Protein AF-0000000079040686 (afdb_homodimer)

pLDDT: mean 87.78, std 13.98, range [25.59, 98.5]

Secondary structure (DSSP, 8-state):
---------S--SEEEE-TTS-EEEEEEE-SHHHHHHHHHHHHHHHHHHT--EEEEEEEEEEEE-TTS-EEEEEEEEEEEETTEEEEEEPPSSS-SPPHHHHHHHH-TT-EEEESS-HHHHHHHHHHH----SSEEEHHHHHHHHHT-GGGGG--HHHHHHHHH----PPPPHHHHTS-TTSSS--HHHHHHHHHHHHHHHHHHHHHHHH-/---------S--SEEEE-TTS-EEEEEEE-SHHHHHHHHHHHHHHHHHHT--EEEEEEEEEEEE-TTS-EEEEEEEEEEEETTEEEEEEPPSSS-SPPHHHHHHHT-TT-EEEESS-HHHHHHHHHHH----SSEEEHHHHHHHHTT-GGGGG--HHHHHHHHH----PPPPHHHHTS-TTSSS--HHHHHHHHHHHHHHHHHHHHHHHH-

Solvent-accessible surface area (backbone atoms only — not comparable to full-atom values): 23630 Å² total; per-residue (Å²): 136,86,74,73,73,74,81,68,69,91,52,85,43,53,76,47,70,43,90,86,66,50,76,39,39,33,28,77,34,66,51,59,66,56,45,39,51,51,53,49,51,47,52,52,49,27,60,74,66,70,44,43,58,28,6,44,44,74,43,64,43,80,41,75,42,94,90,65,50,74,43,70,38,76,31,32,42,31,40,16,44,96,82,29,34,39,38,39,47,50,55,88,80,78,54,80,66,50,63,56,59,41,53,59,34,51,37,82,77,39,40,33,23,22,51,84,44,65,65,55,51,49,47,38,30,74,75,58,67,33,55,71,65,42,72,44,55,43,26,54,50,48,11,63,76,68,71,37,73,71,38,51,32,38,50,52,65,58,42,24,33,69,74,67,68,48,84,60,75,54,80,60,70,67,62,71,59,45,65,73,81,44,95,67,72,52,72,68,50,51,50,53,53,48,50,55,16,46,41,32,27,54,42,40,53,53,58,58,64,75,98,135,85,73,71,72,73,80,69,68,92,53,85,44,54,76,47,70,45,89,87,64,50,78,39,39,32,29,76,34,65,51,58,67,56,45,41,50,53,52,51,52,46,53,53,49,27,60,74,65,70,45,44,56,30,6,44,45,72,42,65,42,79,42,74,43,94,89,65,51,74,42,72,39,77,29,32,41,32,40,16,41,95,82,31,34,40,38,40,46,50,56,89,78,78,55,81,66,50,63,57,58,40,51,60,35,50,36,82,79,41,39,34,24,22,51,83,42,65,65,55,50,51,47,38,30,73,76,58,67,34,57,69,66,42,72,43,55,44,25,53,51,47,11,62,76,66,71,38,72,71,38,52,32,39,49,52,65,56,41,26,32,68,75,68,69,47,84,60,74,53,81,59,70,68,63,71,58,46,65,70,81,45,95,67,72,51,71,66,52,52,50,52,54,48,50,55,16,45,41,32,27,54,43,42,52,53,59,60,64,75,98

InterPro domains:
  IPR002562 3'-5' exonuclease domain [PF01612] (50-208)
  IPR012337 Ribonuclease H-like superfamily [SSF53098] (51-208)
  IPR036397 Ribonuclease H superfamily [G3DSA:3.30.420.10] (11-208)
  IPR051132 3'-5' Exonuclease domain-containing protein [PTHR13620] (23-208)

Foldseek 3Di:
DPPPPPPPLLADADWDAAQVGDIAHEAEDEDQVVVLSVLVVQVVVCVVVVPQEKEKDFAWDFDQDPVRDTDIATQWIWIQTPSHIYIYGDDLVPDADHVSQLVSQQDDSHAYEAAPCVVVQVRCCVRHVRHRHHYDHLQVLVCVLVVPVCSNVDHLVRLLCVQVVTDDDDQDPVLSHDPPNDPDDDPSVRNSSRNSRVSRRVSVVRSVVSD/DPPPPPPPLLADADWDQAQVGDIAHEAEDEDQVVVLSVLVVQVVVCVVVVPQEKEKDFAWDFDQDPVRDTDIATQWIWIQTPSHIYIYGDDLVPDADHVSQQVSQQDDSHAYEAAPCVVVQVRCCVRHVRHRHHYDHLQVLVCVQVVPVCSNVDHLVRNLCVQVVTDDDDDDPVLSHDDPNDPDDDPSVRNSSRNSRVSRRVSVVRSVVSD

Nearest PDB structures (foldseek):
  5v5f-assembly1_B  TM=8.080E-01  e=2.681E-16  Arabidopsis thaliana
  1vk0-assembly1_C  TM=8.068E-01  e=4.594E-15  Arabidopsis thaliana
  2fbv-assembly1_A  TM=8.345E-01  e=4.562E-11  Homo sapiens
  6k1a-assembly1_B  TM=5.762E-01  e=5.841E-11  Homo sapiens
  6k1a-assembly1_A  TM=5.857E-01  e=1.018E-10  Homo sapiens

Sequence (422 aa):
MDHYSKLSEPLRGFTNVMSDGTKVVTEIVSDRGAVHLCLYLITQKIRDGKDMVVGFDTEWSLVVMDDGRVEPRVVLVKLFSCVGCVLIRLDHKSGPVCPSLINFFMMKDIVFVGVHVKEDVRKLKENFGVEVRNVVELSELAANALRKPRLVAYGPRELAREVLKVGLDQRPQNVMWMGWTAEFLTAEQIECATIDAYVTYKTGKKLLSSNMDHYSKLSEPLRGFTNVMSDGTKVVTEIVSDRGAVHLCLYLITQKIRDGKDMVVGFDTEWSLVVMDDGRVEPRVVLVKLFSCVGCVLIRLDHKSGPVCPSLINFFMMKDIVFVGVHVKEDVRKLKENFGVEVRNVVELSELAANALRKPRLVAYGPRELAREVLKVGLDQRPQNVMWMGWTAEFLTAEQIECATIDAYVTYKTGKKLLSSN

Radius of gyration: 23.49 Å; Cα contacts (8 Å, |Δi|>4): 728; chains: 2; bounding box: 52×101×46 Å

Structure (mmCIF, N/CA/C/O backbone):
data_AF-0000000079040686-model_v1
#
loop_
_entity.id
_entity.type
_entity.pdbx_description
1 polymer '3-5 exonuclease domain-containing protein'
#
loop_
_atom_site.group_PDB
_atom_site.id
_atom_site.type_symbol
_atom_site.label_atom_id
_atom_site.label_alt_id
_atom_site.label_comp_id
_atom_site.label_asym_id
_atom_site.label_entity_id
_atom_site.label_seq_id
_atom_site.pdbx_PDB_ins_code
_atom_site.Cartn_x
_atom_site.Cartn_y
_atom_site.Cartn_z
_atom_site.occupancy
_atom_site.B_iso_or_equiv
_atom_site.auth_seq_id
_atom_site.auth_comp_id
_atom_site.auth_asym_id
_atom_site.auth_atom_id
_atom_site.pdbx_PDB_model_num
ATOM 1 N N . MET A 1 1 ? 0.305 -53.75 5.934 1 25.59 1 MET A N 1
ATOM 2 C CA . MET A 1 1 ? 0.869 -52.469 6.375 1 25.59 1 MET A CA 1
ATOM 3 C C . MET A 1 1 ? 1.005 -51.5 5.211 1 25.59 1 MET A C 1
ATOM 5 O O . MET A 1 1 ? 1.655 -51.812 4.211 1 25.59 1 MET A O 1
ATOM 9 N N . ASP A 1 2 ? -0.081 -50.75 4.785 1 26.58 2 ASP A N 1
ATOM 10 C CA . ASP A 1 2 ? -0.471 -49.938 3.637 1 26.58 2 ASP A CA 1
ATOM 11 C C . ASP A 1 2 ? 0.475 -48.75 3.453 1 26.58 2 ASP A C 1
ATOM 13 O O . ASP A 1 2 ? 0.454 -47.812 4.242 1 26.58 2 ASP A O 1
ATOM 17 N N . HIS A 1 3 ? 1.749 -48.938 3.215 1 26.42 3 HIS A N 1
ATOM 18 C CA . HIS A 1 3 ? 2.844 -48 2.9 1 26.42 3 HIS A CA 1
ATOM 19 C C . HIS A 1 3 ? 2.455 -47.031 1.787 1 26.42 3 HIS A C 1
ATOM 21 O O . HIS A 1 3 ? 2.945 -47.156 0.661 1 26.42 3 HIS A O 1
ATOM 27 N N . TYR A 1 4 ? 1.141 -46.781 1.564 1 29.23 4 TYR A N 1
ATOM 28 C CA . TYR A 1 4 ? 0.862 -45.75 0.589 1 29.23 4 TYR A CA 1
ATOM 29 C C . TYR A 1 4 ? 1.807 -44.562 0.773 1 29.23 4 TYR A C 1
ATOM 31 O O . TYR A 1 4 ? 1.88 -43.969 1.858 1 29.23 4 TYR A O 1
ATOM 39 N N . SER A 1 5 ? 2.912 -44.562 0.159 1 29.66 5 SER A N 1
ATOM 40 C CA . SER A 1 5 ? 3.949 -43.562 0.005 1 29.66 5 SER A CA 1
ATOM 41 C C . SER A 1 5 ? 3.354 -42.156 0.005 1 29.66 5 SER A C 1
ATOM 43 O O . SER A 1 5 ? 2.418 -41.875 -0.745 1 29.66 5 SER A O 1
ATOM 45 N N . LYS A 1 6 ? 3.148 -41.562 1.095 1 34.38 6 LYS A N 1
ATOM 46 C CA . LYS A 1 6 ? 2.898 -40.125 1.285 1 34.38 6 LYS A CA 1
ATOM 47 C C . LYS A 1 6 ? 3.469 -39.312 0.129 1 34.38 6 LYS A C 1
ATOM 49 O O . LYS A 1 6 ? 4.68 -39.312 -0.107 1 34.38 6 LYS A O 1
ATOM 54 N N . LEU A 1 7 ? 2.955 -39.156 -1.042 1 35.41 7 LEU A N 1
ATOM 55 C CA . LEU A 1 7 ? 3.24 -38.188 -2.115 1 35.41 7 LEU A CA 1
ATOM 56 C C . LEU A 1 7 ? 3.885 -36.938 -1.565 1 35.41 7 LEU A C 1
ATOM 58 O O . LEU A 1 7 ? 3.299 -36.25 -0.727 1 35.41 7 LEU A O 1
ATOM 62 N N . SER A 1 8 ? 5.25 -36.781 -1.382 1 39.34 8 SER A N 1
ATOM 63 C CA . SER A 1 8 ? 6.242 -35.781 -0.962 1 39.34 8 SER A CA 1
ATOM 64 C C . SER A 1 8 ? 5.812 -34.375 -1.349 1 39.34 8 SER A C 1
ATOM 66 O O . SER A 1 8 ? 5.16 -34.188 -2.373 1 39.34 8 SER A O 1
ATOM 68 N N . GLU A 1 9 ? 5.582 -33.531 -0.466 1 53.97 9 GLU A N 1
ATOM 69 C CA . GLU A 1 9 ? 5.273 -32.094 -0.64 1 53.97 9 GLU A CA 1
ATOM 70 C C . GLU A 1 9 ? 6.094 -31.5 -1.775 1 53.97 9 GLU A C 1
ATOM 72 O O . GLU A 1 9 ? 7.324 -31.547 -1.754 1 53.97 9 GLU A O 1
ATOM 77 N N . PRO A 1 10 ? 5.484 -31.406 -2.949 1 52.97 10 PRO A N 1
ATOM 78 C CA . PRO A 1 10 ? 6.211 -30.984 -4.145 1 52.97 10 PRO A CA 1
ATOM 79 C C . PRO A 1 10 ? 7.133 -29.781 -3.883 1 52.97 10 PRO A C 1
ATOM 81 O O . PRO A 1 10 ? 8.172 -29.656 -4.535 1 52.97 10 PRO A O 1
ATOM 84 N N . LEU A 1 11 ? 6.738 -28.953 -2.893 1 69.06 11 LEU A N 1
ATOM 85 C CA . LEU A 1 11 ? 7.578 -27.797 -2.566 1 69.06 11 LEU A CA 1
ATOM 86 C C . LEU A 1 11 ? 8.289 -28.016 -1.233 1 69.06 11 LEU A C 1
ATOM 88 O O . LEU A 1 11 ? 7.777 -28.703 -0.352 1 69.06 11 LEU A O 1
ATOM 92 N N . ARG A 1 12 ? 9.516 -27.672 -1.044 1 61.59 12 ARG A N 1
ATOM 93 C CA . ARG A 1 12 ? 10.32 -27.922 0.143 1 61.59 12 ARG A CA 1
ATOM 94 C C . ARG A 1 12 ? 10.797 -26.625 0.786 1 61.59 12 ARG A C 1
ATOM 96 O O . ARG A 1 12 ? 11.703 -26.641 1.618 1 61.59 12 ARG A O 1
ATOM 103 N N . GLY A 1 13 ? 10.016 -25.641 0.536 1 75.19 13 GLY A N 1
ATOM 104 C CA . GLY A 1 13 ? 10.516 -24.359 1.018 1 75.19 13 GLY A CA 1
ATOM 105 C C . GLY A 1 13 ? 9.961 -23.969 2.375 1 75.19 13 GLY A C 1
ATOM 106 O O . GLY A 1 13 ? 9.836 -24.812 3.262 1 75.19 13 GLY A O 1
ATOM 107 N N . PHE A 1 14 ? 9.789 -22.766 2.793 1 80.75 14 PHE A N 1
ATOM 108 C CA . PHE A 1 14 ? 9.344 -22.172 4.051 1 80.75 14 PHE A CA 1
ATOM 109 C C . PHE A 1 14 ? 7.895 -22.547 4.34 1 80.75 14 PHE A C 1
ATOM 111 O O . PHE A 1 14 ? 7.059 -22.562 3.432 1 80.75 14 PHE A O 1
ATOM 118 N N . THR A 1 15 ? 7.621 -22.938 5.586 1 80.94 15 THR A N 1
ATOM 119 C CA . THR A 1 15 ? 6.25 -23.25 5.969 1 80.94 15 THR A CA 1
ATOM 120 C C . THR A 1 15 ? 5.641 -22.125 6.797 1 80.94 15 THR A C 1
ATOM 122 O O . THR A 1 15 ? 6.277 -21.609 7.723 1 80.94 15 THR A O 1
ATOM 125 N N . ASN A 1 16 ? 4.516 -21.672 6.359 1 82.5 16 ASN A N 1
ATOM 126 C CA . ASN A 1 16 ? 3.725 -20.688 7.086 1 82.5 16 ASN A CA 1
ATOM 127 C C . ASN A 1 16 ? 2.324 -21.219 7.395 1 82.5 16 ASN A C 1
ATOM 129 O O . ASN A 1 16 ? 1.789 -22.047 6.652 1 82.5 16 ASN A O 1
ATOM 133 N N . VAL A 1 17 ? 1.844 -20.812 8.492 1 78.31 17 VAL A N 1
ATOM 134 C CA . VAL A 1 17 ? 0.458 -21.125 8.836 1 78.31 17 VAL A CA 1
ATOM 135 C C . VAL A 1 17 ? -0.415 -19.891 8.602 1 78.31 17 VAL A C 1
ATOM 137 O O . VAL A 1 17 ? -0.148 -18.812 9.148 1 78.31 17 VAL A O 1
ATOM 140 N N . MET A 1 18 ? -1.396 -20.047 7.852 1 84.56 18 MET A N 1
ATOM 141 C CA . MET A 1 18 ? -2.293 -18.953 7.484 1 84.56 18 MET A CA 1
ATOM 142 C C . MET A 1 18 ? -3.324 -18.703 8.578 1 84.56 18 MET A C 1
ATOM 144 O O . MET A 1 18 ? -3.408 -19.469 9.547 1 84.56 18 MET A O 1
ATOM 148 N N . SER A 1 19 ? -3.98 -17.641 8.5 1 76.62 19 SER A N 1
ATOM 149 C CA . SER A 1 19 ? -4.941 -17.234 9.516 1 76.62 19 SER A CA 1
ATOM 150 C C . SER A 1 19 ? -6.031 -18.281 9.703 1 76.62 19 SER A C 1
ATOM 152 O O . SER A 1 19 ? -6.629 -18.375 10.781 1 76.62 19 SER A O 1
ATOM 154 N N . ASP A 1 20 ? -6.336 -19.047 8.742 1 83 20 ASP A N 1
ATOM 155 C CA . ASP A 1 20 ? -7.379 -20.062 8.836 1 83 20 ASP A CA 1
ATOM 156 C C . ASP A 1 20 ? -6.797 -21.406 9.266 1 83 20 ASP A C 1
ATOM 158 O O . ASP A 1 20 ? -7.488 -22.422 9.242 1 83 20 ASP A O 1
ATOM 162 N N . GLY A 1 21 ? -5.531 -21.469 9.531 1 85.69 21 GLY A N 1
ATOM 163 C CA . GLY A 1 21 ? -4.895 -22.672 10.047 1 85.69 21 GLY A CA 1
ATOM 164 C C . GLY A 1 21 ? -4.215 -23.5 8.969 1 85.69 21 GLY A C 1
ATOM 165 O O . GLY A 1 21 ? -3.523 -24.469 9.273 1 85.69 21 GLY A O 1
ATOM 166 N N . THR A 1 22 ? -4.355 -23.156 7.746 1 88.62 22 THR A N 1
ATOM 167 C CA . THR A 1 22 ? -3.787 -23.938 6.648 1 88.62 22 THR A CA 1
ATOM 168 C C . THR A 1 22 ? -2.266 -23.812 6.633 1 88.62 22 THR A C 1
ATOM 170 O O . THR A 1 22 ? -1.723 -22.703 6.699 1 88.62 22 THR A O 1
ATOM 173 N N . LYS A 1 23 ? -1.68 -24.906 6.598 1 90.5 23 LYS A N 1
ATOM 174 C CA . LYS A 1 23 ? -0.229 -24.922 6.434 1 90.5 23 LYS A CA 1
ATOM 175 C C . LYS A 1 23 ? 0.157 -24.766 4.965 1 90.5 23 LYS A C 1
ATOM 177 O O . LYS A 1 23 ? -0.314 -25.516 4.113 1 90.5 23 LYS A O 1
ATOM 182 N N . VAL A 1 24 ? 0.944 -23.797 4.691 1 92.12 24 VAL A N 1
ATOM 183 C CA . VAL A 1 24 ? 1.332 -23.516 3.312 1 92.12 24 VAL A CA 1
ATOM 184 C C . VAL A 1 24 ? 2.85 -23.625 3.174 1 92.12 24 VAL A C 1
ATOM 186 O O . VAL A 1 24 ? 3.59 -23.094 4.008 1 92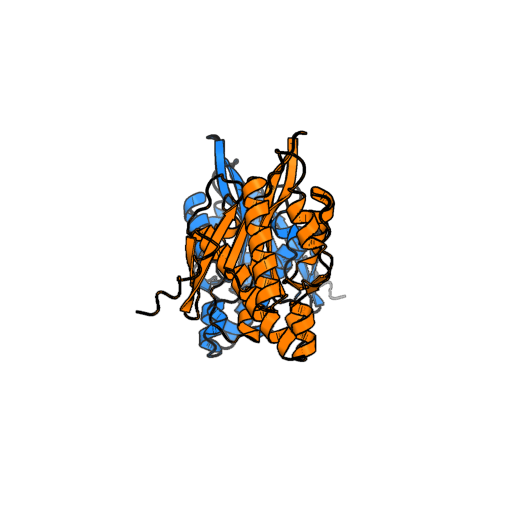.12 24 VAL A O 1
ATOM 189 N N . VAL A 1 25 ? 3.238 -24.328 2.164 1 92.12 25 VAL A N 1
ATOM 190 C CA . VAL A 1 25 ? 4.656 -24.375 1.83 1 92.12 25 VAL A CA 1
ATOM 191 C C . VAL A 1 25 ? 4.977 -23.344 0.749 1 92.12 25 VAL A C 1
ATOM 193 O O . VAL A 1 25 ? 4.266 -23.25 -0.252 1 92.12 25 VAL A O 1
ATOM 196 N N . THR A 1 26 ? 6.02 -22.562 0.973 1 95.06 26 THR A N 1
ATOM 197 C CA . THR A 1 26 ? 6.465 -21.547 0.029 1 95.06 26 THR A CA 1
ATOM 198 C C . THR A 1 26 ? 7.875 -21.844 -0.472 1 95.06 26 THR A C 1
ATOM 200 O O . THR A 1 26 ? 8.797 -22.031 0.326 1 95.06 26 THR A O 1
ATOM 203 N N . GLU A 1 27 ? 8.039 -21.969 -1.734 1 95.25 27 GLU A N 1
ATOM 204 C CA . GLU A 1 27 ? 9.344 -22.156 -2.365 1 95.25 27 GLU A CA 1
ATOM 205 C C . GLU A 1 27 ? 9.805 -20.875 -3.059 1 95.25 27 GLU A C 1
ATOM 207 O O . GLU A 1 27 ? 9.031 -20.234 -3.785 1 95.25 27 GLU A O 1
ATOM 212 N N . ILE A 1 28 ? 11.023 -20.516 -2.82 1 94.44 28 ILE A N 1
ATOM 213 C CA . ILE A 1 28 ? 11.617 -19.359 -3.477 1 94.44 28 ILE A CA 1
ATOM 214 C C . ILE A 1 28 ? 12.625 -19.812 -4.531 1 94.44 28 ILE A C 1
ATOM 216 O O . ILE A 1 28 ? 13.547 -20.578 -4.223 1 94.44 28 ILE A O 1
ATOM 220 N N . VAL A 1 29 ? 12.461 -19.359 -5.711 1 93.62 29 VAL A N 1
ATOM 221 C CA . VAL A 1 29 ? 13.328 -19.844 -6.785 1 93.62 29 VAL A CA 1
ATOM 222 C C . VAL A 1 29 ? 13.82 -18.656 -7.613 1 93.62 29 VAL A C 1
ATOM 224 O O . VAL A 1 29 ? 13.109 -17.656 -7.777 1 93.62 29 VAL A O 1
ATOM 227 N N . SER A 1 30 ? 14.992 -18.812 -8.18 1 89.75 30 SER A N 1
ATOM 228 C CA . SER A 1 30 ? 15.57 -17.75 -8.984 1 89.75 30 SER A CA 1
ATOM 229 C C . SER A 1 30 ? 16.25 -18.312 -10.234 1 89.75 30 SER A C 1
ATOM 231 O O . SER A 1 30 ? 16.281 -17.641 -11.273 1 89.75 30 SER A O 1
ATOM 233 N N . ASP A 1 31 ? 16.797 -19.438 -10.141 1 89.12 31 ASP A N 1
ATOM 234 C CA . ASP A 1 31 ? 17.5 -20 -11.297 1 89.12 31 ASP A CA 1
ATOM 235 C C . ASP A 1 31 ? 16.516 -20.688 -12.242 1 89.12 31 ASP A C 1
ATOM 237 O O . ASP A 1 31 ? 15.469 -21.188 -11.805 1 89.12 31 ASP A O 1
ATOM 241 N N . ARG A 1 32 ? 16.953 -20.859 -13.492 1 89.56 32 ARG A N 1
ATOM 242 C CA . ARG A 1 32 ? 16.078 -21.359 -14.555 1 89.56 32 ARG A CA 1
ATOM 243 C C . ARG A 1 32 ? 15.625 -22.781 -14.273 1 89.56 32 ARG A C 1
ATOM 245 O O . ARG A 1 32 ? 14.461 -23.125 -14.477 1 89.56 32 ARG A O 1
ATOM 252 N N . GLY A 1 33 ? 16.547 -23.578 -13.867 1 91.69 33 GLY A N 1
ATOM 253 C CA . GLY A 1 33 ? 16.219 -24.969 -13.594 1 91.69 33 GLY A CA 1
ATOM 254 C C . GLY A 1 33 ? 15.164 -25.125 -12.508 1 91.69 33 GLY A C 1
ATOM 255 O O . GLY A 1 33 ? 14.219 -25.891 -12.656 1 91.69 33 GLY A O 1
ATOM 256 N N . ALA A 1 34 ? 15.375 -24.453 -11.422 1 92.31 34 ALA A N 1
ATOM 257 C CA . ALA A 1 34 ? 14.445 -24.516 -10.297 1 92.31 34 ALA A CA 1
ATOM 258 C C . ALA A 1 34 ? 13.07 -23.969 -10.688 1 92.31 34 ALA A C 1
ATOM 260 O O . ALA A 1 34 ? 12.039 -24.531 -10.297 1 92.31 34 ALA A O 1
ATOM 261 N N . VAL A 1 35 ? 13.031 -22.891 -11.43 1 93.81 35 VAL A N 1
ATOM 262 C CA . VAL A 1 35 ? 11.773 -22.312 -11.898 1 93.81 35 VAL A CA 1
ATOM 263 C C . VAL A 1 35 ? 11.031 -23.312 -12.773 1 93.81 35 VAL A C 1
ATOM 265 O O . VAL A 1 35 ? 9.836 -23.547 -12.586 1 93.81 35 VAL A O 1
ATOM 268 N N . HIS A 1 36 ? 11.789 -23.906 -13.68 1 94.56 36 HIS A N 1
ATOM 269 C CA . HIS A 1 36 ? 11.211 -24.891 -14.578 1 94.56 36 HIS A CA 1
ATOM 270 C C . HIS A 1 36 ? 10.594 -26.047 -13.789 1 94.56 36 HIS A C 1
ATOM 272 O O . HIS A 1 36 ? 9.461 -26.453 -14.062 1 94.56 36 HIS A O 1
ATOM 278 N N . LEU A 1 37 ? 11.352 -26.547 -12.883 1 94 37 LEU A N 1
ATOM 279 C CA . LEU A 1 37 ? 10.891 -27.672 -12.094 1 94 37 LEU A CA 1
ATOM 280 C C . LEU A 1 37 ? 9.633 -27.328 -11.312 1 94 37 LEU A C 1
ATOM 282 O O . LEU A 1 37 ? 8.664 -28.094 -11.297 1 94 37 LEU A O 1
ATOM 286 N N . CYS A 1 38 ? 9.602 -26.219 -10.633 1 93.69 38 CYS A N 1
ATOM 287 C CA . CYS A 1 38 ? 8.453 -25.781 -9.844 1 93.69 38 CYS A CA 1
ATOM 288 C C . CYS A 1 38 ? 7.211 -25.641 -10.719 1 93.69 38 CYS A C 1
ATOM 290 O O . CYS A 1 38 ? 6.141 -26.141 -10.375 1 93.69 38 CYS A O 1
ATOM 292 N N . LEU A 1 39 ? 7.348 -24.984 -11.844 1 95.19 39 LEU A N 1
ATOM 293 C CA . LEU A 1 39 ? 6.203 -24.719 -12.711 1 95.19 39 LEU A CA 1
ATOM 294 C C . LEU A 1 39 ? 5.691 -26.016 -13.328 1 95.19 39 LEU A C 1
ATOM 296 O O . LEU A 1 39 ? 4.488 -26.188 -13.547 1 95.19 39 LEU A O 1
ATOM 300 N N . TYR A 1 40 ? 6.66 -26.875 -13.633 1 94.12 40 TYR A N 1
ATOM 301 C CA . TYR A 1 40 ? 6.27 -28.188 -14.117 1 94.12 40 TYR A CA 1
ATOM 302 C C . TYR A 1 40 ? 5.41 -28.922 -13.094 1 94.12 40 TYR A C 1
ATOM 304 O O . TYR A 1 40 ? 4.352 -29.453 -13.43 1 94.12 40 TYR A O 1
ATOM 312 N N . LEU A 1 41 ? 5.859 -28.922 -11.875 1 92.44 41 LEU A N 1
ATOM 313 C CA . LEU A 1 41 ? 5.137 -29.594 -10.797 1 92.44 41 LEU A CA 1
ATOM 314 C C . LEU A 1 41 ? 3.766 -28.953 -10.586 1 92.44 41 LEU A C 1
ATOM 316 O O . LEU A 1 41 ? 2.77 -29.656 -10.422 1 92.44 41 LEU A O 1
ATOM 320 N N . ILE A 1 42 ? 3.699 -27.672 -10.57 1 93.44 42 ILE A N 1
ATOM 321 C CA . ILE A 1 42 ? 2.439 -26.953 -10.406 1 93.44 42 ILE A CA 1
ATOM 322 C C . ILE A 1 42 ? 1.475 -27.344 -11.523 1 93.44 42 ILE A C 1
ATOM 324 O O . ILE A 1 42 ? 0.312 -27.672 -11.258 1 93.44 42 ILE A O 1
ATOM 328 N N . THR A 1 43 ? 1.937 -27.344 -12.734 1 94.56 43 THR A N 1
ATOM 329 C CA . THR A 1 43 ? 1.103 -27.641 -13.891 1 94.56 43 THR A CA 1
ATOM 330 C C . THR A 1 43 ? 0.517 -29.047 -13.781 1 94.56 43 THR A C 1
ATOM 332 O O . THR A 1 43 ? -0.68 -29.25 -14 1 94.56 43 THR A O 1
ATOM 335 N N . GLN A 1 44 ? 1.363 -29.984 -13.438 1 93.75 44 GLN A N 1
ATOM 336 C CA . GLN A 1 44 ? 0.909 -31.375 -13.305 1 93.75 44 GLN A CA 1
ATOM 337 C C . GLN A 1 44 ? -0.167 -31.5 -12.227 1 93.75 44 GLN A C 1
ATOM 339 O O . GLN A 1 44 ? -1.207 -32.125 -12.453 1 93.75 44 GLN A O 1
ATOM 344 N N . LYS A 1 45 ? 0.065 -30.891 -11.133 1 92.12 45 LYS A N 1
ATOM 345 C CA . LYS A 1 45 ? -0.839 -31.031 -9.992 1 92.12 45 LYS A CA 1
ATOM 346 C C . LYS A 1 45 ? -2.156 -30.297 -10.25 1 92.12 45 LYS A C 1
ATOM 348 O O . LYS A 1 45 ? -3.219 -30.766 -9.828 1 92.12 45 LYS A O 1
ATOM 353 N N . ILE A 1 46 ? -2.086 -29.141 -10.844 1 93.06 46 ILE A N 1
ATOM 354 C CA . ILE A 1 46 ? -3.287 -28.391 -11.164 1 93.06 46 ILE A CA 1
ATOM 355 C C . ILE A 1 46 ? -4.168 -29.188 -12.117 1 93.06 46 ILE A C 1
ATOM 357 O O . ILE A 1 46 ? -5.395 -29.219 -11.969 1 93.06 46 ILE A O 1
ATOM 361 N N . ARG A 1 47 ? -3.592 -29.859 -13.078 1 91.5 47 ARG A N 1
ATOM 362 C CA . ARG A 1 47 ? -4.328 -30.672 -14.031 1 91.5 47 ARG A CA 1
ATOM 363 C C . ARG A 1 47 ? -4.918 -31.906 -13.352 1 91.5 47 ARG A C 1
ATOM 365 O O . ARG A 1 47 ? -6.086 -32.25 -13.562 1 91.5 47 ARG A O 1
ATOM 372 N N . ASP A 1 48 ? -4.094 -32.531 -12.555 1 92.06 48 ASP A N 1
ATOM 373 C CA . ASP A 1 48 ? -4.543 -33.719 -11.82 1 92.06 48 ASP A CA 1
ATOM 374 C C . ASP A 1 48 ? -5.711 -33.375 -10.898 1 92.06 48 ASP A C 1
ATOM 376 O O . ASP A 1 48 ? -6.656 -34.156 -10.773 1 92.06 48 ASP A O 1
ATOM 380 N N . GLY A 1 49 ? -5.645 -32.281 -10.273 1 90.81 49 GLY A N 1
ATOM 381 C CA . GLY A 1 49 ? -6.645 -31.875 -9.305 1 90.81 49 GLY A CA 1
ATOM 382 C C . GLY A 1 49 ? -7.812 -31.125 -9.922 1 90.81 49 GLY A C 1
ATOM 383 O O . GLY A 1 49 ? -8.789 -30.812 -9.234 1 90.81 49 GLY A O 1
ATOM 384 N N . LYS A 1 50 ? -7.688 -30.859 -11.172 1 92.56 50 LYS A N 1
ATOM 385 C CA . LYS A 1 50 ? -8.711 -30.125 -11.914 1 92.56 50 LYS A CA 1
ATOM 386 C C . LYS A 1 50 ? -8.984 -28.766 -11.266 1 92.56 50 LYS A C 1
ATOM 388 O O . LYS A 1 50 ? -10.141 -28.359 -11.117 1 92.56 50 LYS A O 1
ATOM 393 N N . ASP A 1 51 ? -8.062 -28.188 -10.633 1 95.38 51 ASP A N 1
ATOM 394 C CA . ASP A 1 51 ? -8.078 -26.828 -10.078 1 95.38 51 ASP A CA 1
ATOM 395 C C . ASP A 1 51 ? -7.152 -25.906 -10.859 1 95.38 51 ASP A C 1
ATOM 397 O O . ASP A 1 51 ? -6.004 -25.688 -10.469 1 95.38 51 ASP A O 1
ATOM 401 N N . MET A 1 52 ? -7.699 -25.266 -11.836 1 95.69 52 MET A N 1
ATOM 402 C CA . MET A 1 52 ? -6.902 -24.531 -12.812 1 95.69 52 MET A CA 1
ATOM 403 C C . MET A 1 52 ? -6.723 -23.078 -12.375 1 95.69 52 MET A C 1
ATOM 405 O O . MET A 1 52 ? -6.266 -22.234 -13.164 1 95.69 52 MET A O 1
ATOM 409 N N . VAL A 1 53 ? -7.141 -22.703 -11.172 1 97.62 53 VAL A N 1
ATOM 410 C CA . VAL A 1 53 ? -7.035 -21.328 -10.672 1 97.62 53 VAL A CA 1
ATOM 411 C C . VAL A 1 53 ? -5.668 -21.109 -10.031 1 97.62 53 VAL A C 1
ATOM 413 O O . VAL A 1 53 ? -5.211 -21.938 -9.234 1 97.62 53 VAL A O 1
ATOM 416 N N . VAL A 1 54 ? -5.016 -20.047 -10.336 1 98.25 54 VAL A N 1
ATOM 417 C CA . VAL A 1 54 ? -3.727 -19.688 -9.758 1 98.25 54 VAL A CA 1
ATOM 418 C C . VAL A 1 54 ? -3.766 -18.234 -9.281 1 98.25 54 VAL A C 1
ATOM 420 O O . VAL A 1 54 ? -4.105 -17.328 -10.055 1 98.25 54 VAL A O 1
ATOM 423 N N . GLY A 1 55 ? -3.471 -17.984 -8.039 1 98.31 55 GLY A N 1
ATOM 424 C CA . GLY A 1 55 ? -3.281 -16.641 -7.551 1 98.31 55 GLY A CA 1
ATOM 425 C C . GLY A 1 55 ? -2.012 -15.984 -8.062 1 98.31 55 GLY A C 1
ATOM 426 O O . GLY A 1 55 ? -0.96 -16.625 -8.125 1 98.31 55 GLY A O 1
ATOM 427 N N . PHE A 1 56 ? -2.105 -14.75 -8.445 1 97.81 56 PHE A N 1
ATOM 428 C CA . PHE A 1 56 ? -1.011 -14.008 -9.055 1 97.81 56 PHE A CA 1
ATOM 429 C C . PHE A 1 56 ? -0.832 -12.656 -8.375 1 97.81 56 PHE A C 1
ATOM 431 O O . PHE A 1 56 ? -1.799 -11.914 -8.195 1 97.81 56 PHE A O 1
ATOM 438 N N . ASP A 1 57 ? 0.345 -12.398 -7.918 1 95.69 57 ASP A N 1
ATOM 439 C CA . ASP A 1 57 ? 0.735 -11.125 -7.32 1 95.69 57 ASP A CA 1
ATOM 440 C C . ASP A 1 57 ? 2.205 -10.82 -7.594 1 95.69 57 ASP A C 1
ATOM 442 O O . ASP A 1 57 ? 2.932 -11.656 -8.133 1 95.69 57 ASP A O 1
ATOM 446 N N . THR A 1 58 ? 2.619 -9.516 -7.348 1 95.06 58 THR A N 1
ATOM 447 C CA . THR A 1 58 ? 4.008 -9.148 -7.598 1 95.06 58 THR A CA 1
ATOM 448 C C . THR A 1 58 ? 4.531 -8.227 -6.504 1 95.06 58 THR A C 1
ATOM 450 O O . THR A 1 58 ? 3.752 -7.676 -5.723 1 95.06 58 THR A O 1
ATOM 453 N N . GLU A 1 59 ? 5.848 -8.188 -6.379 1 92.69 59 GLU A N 1
ATOM 454 C CA . GLU A 1 59 ? 6.559 -7.148 -5.641 1 92.69 59 GLU A CA 1
ATOM 455 C C . GLU A 1 59 ? 7.406 -6.289 -6.57 1 92.69 59 GLU A C 1
ATOM 457 O O . GLU A 1 59 ? 8.008 -6.797 -7.52 1 92.69 59 GLU A O 1
ATOM 462 N N . TRP A 1 60 ? 7.445 -5.055 -6.277 1 89.19 60 TRP A N 1
ATOM 463 C CA . TRP A 1 60 ? 8.203 -4.078 -7.059 1 89.19 60 TRP A CA 1
ATOM 464 C C . TRP A 1 60 ? 9.383 -3.545 -6.266 1 89.19 60 TRP A C 1
ATOM 466 O O . TRP A 1 60 ? 9.414 -3.641 -5.035 1 89.19 60 TRP A O 1
ATOM 476 N N . SER A 1 61 ? 10.375 -3.047 -6.91 1 86.38 61 SER A N 1
ATOM 477 C CA . SER A 1 61 ? 11.5 -2.334 -6.324 1 86.38 61 SER A CA 1
ATOM 478 C C . SER A 1 61 ? 12.117 -1.354 -7.32 1 86.38 61 SER A C 1
ATOM 480 O O . SER A 1 61 ? 11.852 -1.436 -8.523 1 86.38 61 SER A O 1
ATOM 482 N N . LEU A 1 62 ? 12.797 -0.375 -6.75 1 81.62 62 LEU A N 1
ATOM 483 C CA . LEU A 1 62 ? 13.641 0.447 -7.609 1 81.62 62 LEU A CA 1
ATOM 484 C C . LEU A 1 62 ? 14.922 -0.292 -7.984 1 81.62 62 LEU A C 1
ATOM 486 O O . LEU A 1 62 ? 15.609 -0.839 -7.117 1 81.62 62 LEU A O 1
ATOM 490 N N . VAL A 1 63 ? 15.164 -0.36 -9.227 1 83.19 63 VAL A N 1
ATOM 491 C CA . VAL A 1 63 ? 16.344 -1.072 -9.727 1 83.19 63 VAL A CA 1
ATOM 492 C C . VAL A 1 63 ? 17.219 -0.115 -10.523 1 83.19 63 VAL A C 1
ATOM 494 O O . VAL A 1 63 ? 16.719 0.699 -11.305 1 83.19 63 VAL A O 1
ATOM 497 N N . VAL A 1 64 ? 18.484 -0.151 -10.281 1 80.88 64 VAL A N 1
ATOM 498 C CA . VAL A 1 64 ? 19.438 0.626 -11.055 1 80.88 64 VAL A CA 1
ATOM 499 C C . VAL A 1 64 ? 19.766 -0.1 -12.359 1 80.88 64 VAL A C 1
ATOM 501 O O . VAL A 1 64 ? 20.297 -1.212 -12.344 1 80.88 64 VAL A O 1
ATOM 504 N N . MET A 1 65 ? 19.5 0.566 -13.398 1 83.25 65 MET A N 1
ATOM 505 C CA . MET A 1 65 ? 19.719 -0.026 -14.719 1 83.25 65 MET A CA 1
ATOM 506 C C . MET A 1 65 ? 21.172 0.132 -15.148 1 83.25 65 MET A C 1
ATOM 508 O O . MET A 1 65 ? 21.938 0.869 -14.516 1 83.25 65 MET A O 1
ATOM 512 N N . ASP A 1 66 ? 21.5 -0.549 -16.203 1 82.5 66 ASP A N 1
ATOM 513 C CA . ASP A 1 66 ? 22.875 -0.527 -16.703 1 82.5 66 ASP A CA 1
ATOM 514 C C . ASP A 1 66 ? 23.281 0.889 -17.094 1 82.5 66 ASP A C 1
ATOM 516 O O . ASP A 1 66 ? 24.453 1.254 -16.969 1 82.5 66 ASP A O 1
ATOM 520 N N . ASP A 1 67 ? 22.406 1.585 -17.609 1 84 67 ASP A N 1
ATOM 521 C CA . ASP A 1 67 ? 22.719 2.938 -18.047 1 84 67 ASP A CA 1
ATOM 522 C C . ASP A 1 67 ? 22.688 3.926 -16.891 1 84 67 ASP A C 1
ATOM 524 O O . ASP A 1 67 ? 22.781 5.137 -17.094 1 84 67 ASP A O 1
ATOM 528 N N . GLY A 1 68 ? 22.422 3.463 -15.703 1 79.75 68 GLY A N 1
ATOM 529 C CA . GLY A 1 68 ? 22.469 4.309 -14.523 1 79.75 68 GLY A CA 1
ATOM 530 C C . GLY A 1 68 ? 21.109 4.832 -14.102 1 79.75 68 GLY A C 1
ATOM 531 O O . GLY A 1 68 ? 20.969 5.391 -13.016 1 79.75 68 GLY A O 1
ATOM 532 N N . ARG A 1 69 ? 20.156 4.633 -14.953 1 80.5 69 ARG A N 1
ATOM 533 C CA . ARG A 1 69 ? 18.812 5.09 -14.602 1 80.5 69 ARG A CA 1
ATOM 534 C C . ARG A 1 69 ? 18.219 4.23 -13.492 1 80.5 69 ARG A C 1
ATOM 536 O O . ARG A 1 69 ? 18.516 3.041 -13.383 1 80.5 69 ARG A O 1
ATOM 543 N N . VAL A 1 70 ? 17.438 4.797 -12.586 1 78.81 70 VAL A N 1
ATOM 544 C CA . VAL A 1 70 ? 16.703 4.086 -11.547 1 78.81 70 VAL A CA 1
ATOM 545 C C . VAL A 1 70 ? 15.227 3.988 -11.93 1 78.81 70 VAL A C 1
ATOM 547 O O . VAL A 1 70 ? 14.578 5.004 -12.188 1 78.81 70 VAL A O 1
ATOM 550 N N . GLU A 1 71 ? 14.711 2.771 -12.062 1 82.81 71 GLU A N 1
ATOM 551 C CA . GLU A 1 71 ? 13.336 2.551 -12.508 1 82.81 71 GLU A CA 1
ATOM 552 C C . GLU A 1 71 ? 12.609 1.572 -11.594 1 82.81 71 GLU A C 1
ATOM 554 O O . GLU A 1 71 ? 13.211 0.64 -11.062 1 82.81 71 GLU A O 1
ATOM 559 N N . PRO A 1 72 ? 11.312 1.805 -11.414 1 84.94 72 PRO A N 1
ATOM 560 C CA . PRO A 1 72 ? 10.523 0.766 -10.75 1 84.94 72 PRO A CA 1
ATOM 561 C C . PRO A 1 72 ? 10.352 -0.485 -11.602 1 84.94 72 PRO A C 1
ATOM 563 O O . PRO A 1 72 ? 9.961 -0.389 -12.773 1 84.94 72 PRO A O 1
ATOM 566 N N . ARG A 1 73 ? 10.578 -1.595 -11.055 1 88 73 ARG A N 1
ATOM 567 C CA . ARG A 1 73 ? 10.469 -2.865 -11.766 1 88 73 ARG A CA 1
ATOM 568 C C . ARG A 1 73 ? 9.836 -3.934 -10.883 1 88 73 ARG A C 1
ATOM 570 O O . ARG A 1 73 ? 9.922 -3.865 -9.656 1 88 73 ARG A O 1
ATOM 577 N N . VAL A 1 74 ? 9.227 -4.848 -11.609 1 91.69 74 VAL A N 1
ATOM 578 C CA . VAL A 1 74 ? 8.797 -6.047 -10.898 1 91.69 74 VAL A CA 1
ATOM 579 C C . VAL A 1 74 ? 10.008 -6.934 -10.602 1 91.69 74 VAL A C 1
ATOM 581 O O . VAL A 1 74 ? 10.773 -7.266 -11.508 1 91.69 74 VAL A O 1
ATOM 584 N N . VAL A 1 75 ? 10.141 -7.277 -9.328 1 92.06 75 VAL A N 1
ATOM 585 C CA . VAL A 1 75 ? 11.344 -8.023 -8.969 1 92.06 75 VAL A CA 1
ATOM 586 C C . VAL A 1 75 ? 10.953 -9.398 -8.43 1 92.06 75 VAL A C 1
ATOM 588 O O . VAL A 1 75 ? 11.805 -10.297 -8.32 1 92.06 75 VAL A O 1
ATOM 591 N N . LEU A 1 76 ? 9.727 -9.578 -8.078 1 94.5 76 LEU A N 1
ATOM 592 C CA . LEU A 1 76 ? 9.242 -10.844 -7.539 1 94.5 76 LEU A CA 1
ATOM 593 C C . LEU A 1 76 ? 7.844 -11.156 -8.055 1 94.5 76 LEU A C 1
ATOM 595 O O . LEU A 1 76 ? 6.961 -10.289 -8.031 1 94.5 76 LEU A O 1
ATOM 599 N N . VAL A 1 77 ? 7.617 -12.336 -8.57 1 96.31 77 VAL A N 1
ATOM 600 C CA . VAL A 1 77 ? 6.301 -12.844 -8.945 1 96.31 77 VAL A CA 1
ATOM 601 C C . VAL A 1 77 ? 5.844 -13.898 -7.938 1 96.31 77 VAL A C 1
ATOM 603 O O . VAL A 1 77 ? 6.609 -14.797 -7.582 1 96.31 77 VAL A O 1
ATOM 606 N N . LYS A 1 78 ? 4.668 -13.789 -7.414 1 97.12 78 LYS A N 1
ATOM 607 C CA . LYS A 1 78 ? 4.094 -14.75 -6.473 1 97.12 78 LYS A CA 1
ATOM 608 C C . LYS A 1 78 ? 2.967 -15.547 -7.117 1 97.12 78 LYS A C 1
ATOM 610 O O . LYS A 1 78 ? 2.02 -14.969 -7.656 1 97.12 78 LYS A O 1
ATOM 615 N N . LEU A 1 79 ? 3.111 -16.812 -7.098 1 97.94 79 LEU A N 1
ATOM 616 C CA . LEU A 1 79 ? 2.094 -17.719 -7.617 1 97.94 79 LEU A CA 1
ATOM 617 C C . LEU A 1 79 ? 1.597 -18.656 -6.523 1 97.94 79 LEU A C 1
ATOM 619 O O . LEU A 1 79 ? 2.398 -19.281 -5.82 1 97.94 79 LEU A O 1
ATOM 623 N N . PHE A 1 80 ? 0.339 -18.688 -6.355 1 97.88 80 PHE A N 1
ATOM 624 C CA . PHE A 1 80 ? -0.258 -19.609 -5.398 1 97.88 80 PHE A CA 1
ATOM 625 C C . PHE A 1 80 ? -1.262 -20.516 -6.082 1 97.88 80 PHE A C 1
ATOM 627 O O . PHE A 1 80 ? -2.178 -20.047 -6.762 1 97.88 80 PHE A O 1
ATOM 634 N N . SER A 1 81 ? -1.178 -21.812 -5.949 1 96.62 81 SER A N 1
ATOM 635 C CA . SER A 1 81 ? -2.096 -22.828 -6.473 1 96.62 81 SER A CA 1
ATOM 636 C C . SER A 1 81 ? -2.42 -23.875 -5.418 1 96.62 81 SER A C 1
ATOM 638 O O . SER A 1 81 ? -2.02 -23.75 -4.262 1 96.62 81 SER A O 1
ATOM 640 N N . CYS A 1 82 ? -3.182 -24.891 -5.793 1 93.75 82 CYS A N 1
ATOM 641 C CA . CYS A 1 82 ? -3.547 -25.969 -4.887 1 93.75 82 CYS A CA 1
ATOM 642 C C . CYS A 1 82 ? -2.305 -26.688 -4.363 1 93.75 82 CYS A C 1
ATOM 644 O O . CYS A 1 82 ? -2.379 -27.422 -3.377 1 93.75 82 CYS A O 1
ATOM 646 N N . VAL A 1 83 ? -1.111 -26.453 -4.938 1 89.19 83 VAL A N 1
ATOM 647 C CA . VAL A 1 83 ? 0.136 -27.109 -4.559 1 89.19 83 VAL A CA 1
ATOM 648 C C . VAL A 1 83 ? 0.833 -26.297 -3.463 1 89.19 83 VAL A C 1
ATOM 650 O O . VAL A 1 83 ? 1.608 -26.844 -2.68 1 89.19 83 VAL A O 1
ATOM 653 N N . GLY A 1 84 ? 0.584 -25.047 -3.439 1 93.38 84 GLY A N 1
ATOM 654 C CA . GLY A 1 84 ? 1.281 -24.156 -2.539 1 93.38 84 GLY A CA 1
ATOM 655 C C . GLY A 1 84 ? 1.705 -22.859 -3.203 1 93.38 84 GLY A C 1
ATOM 656 O O . GLY A 1 84 ? 1.057 -22.391 -4.145 1 93.38 84 GLY A O 1
ATOM 657 N N . CYS A 1 85 ? 2.715 -22.234 -2.602 1 96.62 85 CYS A N 1
ATOM 658 C CA . CYS A 1 85 ? 3.148 -20.906 -3.055 1 96.62 85 CYS A CA 1
ATOM 659 C C . CYS A 1 85 ? 4.555 -20.969 -3.639 1 96.62 85 CYS A C 1
ATOM 661 O O . CYS A 1 85 ? 5.434 -21.641 -3.09 1 96.62 85 CYS A O 1
ATOM 663 N N . VAL A 1 86 ? 4.758 -20.391 -4.738 1 96.81 86 VAL A N 1
ATOM 664 C CA . VAL A 1 86 ? 6.078 -20.25 -5.344 1 96.81 86 VAL A CA 1
ATOM 665 C C . VAL A 1 86 ? 6.398 -18.766 -5.555 1 96.81 86 VAL A C 1
ATOM 667 O O . VAL A 1 86 ? 5.613 -18.047 -6.16 1 96.81 86 VAL A O 1
ATOM 670 N N . LEU A 1 87 ? 7.477 -18.328 -5.016 1 96.88 87 LEU A N 1
ATOM 671 C CA . LEU A 1 87 ? 8.016 -16.984 -5.227 1 96.88 87 LEU A CA 1
ATOM 672 C C . LEU A 1 87 ? 9.148 -17.016 -6.246 1 96.88 87 LEU A C 1
ATOM 674 O O . LEU A 1 87 ? 10.203 -17.609 -6 1 96.88 87 LEU A O 1
ATOM 678 N N . ILE A 1 88 ? 8.953 -16.391 -7.352 1 95.75 88 ILE A N 1
ATOM 679 C CA . ILE A 1 88 ? 9.93 -16.391 -8.43 1 95.75 88 ILE A CA 1
ATOM 680 C C . ILE A 1 88 ? 10.656 -15.055 -8.484 1 95.75 88 ILE A C 1
ATOM 682 O O . ILE A 1 88 ? 10.047 -14.031 -8.828 1 95.75 88 ILE A O 1
ATOM 686 N N . ARG A 1 89 ? 11.883 -15.102 -8.203 1 93.81 89 ARG A N 1
ATOM 687 C CA . ARG A 1 89 ? 12.695 -13.891 -8.281 1 93.81 89 ARG A CA 1
ATOM 688 C C . ARG A 1 89 ? 13.07 -13.57 -9.727 1 93.81 89 ARG A C 1
ATOM 690 O O . ARG A 1 89 ? 13.523 -14.445 -10.461 1 93.81 89 ARG A O 1
ATOM 697 N N . LEU A 1 90 ? 12.82 -12.328 -10.078 1 91.44 90 LEU A N 1
ATOM 698 C CA . LEU A 1 90 ? 13.18 -11.883 -11.422 1 91.44 90 LEU A CA 1
ATOM 699 C C . LEU A 1 90 ? 14.469 -11.078 -11.406 1 91.44 90 LEU A C 1
ATOM 701 O O . LEU A 1 90 ? 14.633 -10.172 -10.594 1 91.44 90 LEU A O 1
ATOM 705 N N . ASP A 1 91 ? 15.367 -11.562 -12.102 1 78.44 91 ASP A N 1
ATOM 706 C CA . ASP A 1 91 ? 16.656 -10.898 -12.188 1 78.44 91 ASP A CA 1
ATOM 707 C C . ASP A 1 91 ? 16.719 -9.961 -13.398 1 78.44 91 ASP A C 1
ATOM 709 O O . ASP A 1 91 ? 16.594 -10.406 -14.539 1 78.44 91 ASP A O 1
ATOM 713 N N . HIS A 1 92 ? 16.969 -8.805 -13.156 1 73.44 92 HIS A N 1
ATOM 714 C CA . HIS A 1 92 ? 17 -7.824 -14.234 1 73.44 92 HIS A CA 1
ATOM 715 C C . HIS A 1 92 ? 18.391 -7.707 -14.836 1 73.44 92 HIS A C 1
ATOM 717 O O . HIS A 1 92 ? 18.578 -7.027 -15.852 1 73.44 92 HIS A O 1
ATOM 723 N N . LYS A 1 93 ? 19.234 -8.461 -14.234 1 71.06 93 LYS A N 1
ATOM 724 C CA . LYS A 1 93 ? 20.609 -8.359 -14.742 1 71.06 93 LYS A CA 1
ATOM 725 C C . LYS A 1 93 ? 20.984 -9.594 -15.555 1 71.06 93 LYS A C 1
ATOM 727 O O . LYS A 1 93 ? 21.969 -9.57 -16.312 1 71.06 93 LYS A O 1
ATOM 732 N N . SER A 1 94 ? 20.344 -10.672 -15.289 1 62.97 94 SER A N 1
ATOM 733 C CA . SER A 1 94 ? 20.812 -11.945 -15.82 1 62.97 94 SER A CA 1
ATOM 734 C C . SER A 1 94 ? 20.172 -12.258 -17.172 1 62.97 94 SER A C 1
ATOM 736 O O . SER A 1 94 ? 20.328 -13.367 -17.688 1 62.97 94 SER A O 1
ATOM 738 N N . GLY A 1 95 ? 19.516 -11.273 -17.797 1 65.88 95 GLY A N 1
ATOM 739 C CA . GLY A 1 95 ? 18.984 -11.594 -19.109 1 65.88 95 GLY A CA 1
ATOM 740 C C . GLY A 1 95 ? 17.484 -11.844 -19.094 1 65.88 95 GLY A C 1
ATOM 741 O O . GLY A 1 95 ? 16.781 -11.398 -18.188 1 65.88 95 GLY A O 1
ATOM 742 N N . PRO A 1 96 ? 17.141 -12.711 -20.203 1 70.5 96 PRO A N 1
ATOM 743 C CA . PRO A 1 96 ? 15.711 -12.961 -20.375 1 70.5 96 PRO A CA 1
ATOM 744 C C . PRO A 1 96 ? 15.133 -13.867 -19.297 1 70.5 96 PRO A C 1
ATOM 746 O O . PRO A 1 96 ? 15.867 -14.656 -18.688 1 70.5 96 PRO A O 1
ATOM 749 N N . VAL A 1 97 ? 13.93 -13.734 -19.031 1 85 97 VAL A N 1
ATOM 750 C CA . VAL A 1 97 ? 13.203 -14.531 -18.047 1 85 97 VAL A CA 1
ATOM 751 C C . VAL A 1 97 ? 13.148 -15.984 -18.5 1 85 97 VAL A C 1
ATOM 753 O O . VAL A 1 97 ? 13.242 -16.281 -19.688 1 85 97 VAL A O 1
ATOM 756 N N . CYS A 1 98 ? 13.023 -16.922 -17.641 1 88.19 98 CYS A N 1
ATOM 757 C CA . CYS A 1 98 ? 12.914 -18.359 -17.922 1 88.19 98 CYS A CA 1
ATOM 758 C C . CYS A 1 98 ? 11.766 -18.641 -18.875 1 88.19 98 CYS A C 1
ATOM 760 O O . CYS A 1 98 ? 10.625 -18.266 -18.609 1 88.19 98 CYS A O 1
ATOM 762 N N . PRO A 1 99 ? 12.039 -19.281 -19.984 1 91.06 99 PRO A N 1
ATOM 763 C CA . PRO A 1 99 ? 10.984 -19.594 -20.953 1 91.06 99 PRO A CA 1
ATOM 764 C C . PRO A 1 99 ? 9.805 -20.344 -20.328 1 91.06 99 PRO A C 1
ATOM 766 O O . PRO A 1 99 ? 8.664 -20.172 -20.75 1 91.06 99 PRO A O 1
ATOM 769 N N . SER A 1 100 ? 10.109 -21.156 -19.375 1 93.44 100 SER A N 1
ATOM 770 C CA . SER A 1 100 ? 9.047 -21.906 -18.719 1 93.44 100 SER A CA 1
ATOM 771 C C . SER A 1 100 ? 8.023 -20.969 -18.078 1 93.44 100 SER A C 1
ATOM 773 O O . SER A 1 100 ? 6.836 -21.297 -18.016 1 93.44 100 SER A O 1
ATOM 775 N N . LEU A 1 101 ? 8.484 -19.891 -17.594 1 94 101 LEU A N 1
ATOM 776 C CA . LEU A 1 101 ? 7.586 -18.922 -16.984 1 94 101 LEU A CA 1
ATOM 777 C C . LEU A 1 101 ? 6.684 -18.281 -18.047 1 94 101 LEU A C 1
ATOM 779 O O . LEU A 1 101 ? 5.48 -18.125 -17.828 1 94 101 LEU A O 1
ATOM 783 N N . ILE A 1 102 ? 7.234 -18 -19.156 1 94.19 102 ILE A N 1
ATOM 784 C CA . ILE A 1 102 ? 6.473 -17.438 -20.266 1 94.19 102 ILE A CA 1
ATOM 785 C C . ILE A 1 102 ? 5.391 -18.422 -20.688 1 94.19 102 ILE A C 1
ATOM 787 O O . ILE A 1 102 ? 4.223 -18.047 -20.828 1 94.19 102 ILE A O 1
ATOM 791 N N . ASN A 1 103 ? 5.824 -19.625 -20.891 1 94.94 103 ASN A N 1
ATOM 792 C CA . ASN A 1 103 ? 4.895 -20.656 -21.328 1 94.94 103 ASN A CA 1
ATOM 793 C C . ASN A 1 103 ? 3.787 -20.875 -20.297 1 94.94 103 ASN A C 1
ATOM 795 O O . ASN A 1 103 ? 2.633 -21.109 -20.656 1 94.94 103 ASN A O 1
ATOM 799 N N . PHE A 1 104 ? 4.148 -20.859 -19.078 1 96.75 104 PHE A N 1
ATOM 800 C CA . PHE A 1 104 ? 3.182 -21.078 -18.016 1 96.75 104 PHE A CA 1
ATOM 801 C C . PHE A 1 104 ? 2.078 -20.016 -18.062 1 96.75 104 PHE A C 1
ATOM 803 O O . PHE A 1 104 ? 0.894 -20.344 -17.984 1 96.75 104 PHE A O 1
ATOM 810 N N . PHE A 1 105 ? 2.443 -18.734 -18.281 1 96.94 105 PHE A N 1
ATOM 811 C CA . PHE A 1 105 ? 1.497 -17.625 -18.297 1 96.94 105 PHE A CA 1
ATOM 812 C C . PHE A 1 105 ? 0.625 -17.688 -19.547 1 96.94 105 PHE A C 1
ATOM 814 O O . PHE A 1 105 ? -0.438 -17.062 -19.594 1 96.94 105 PHE A O 1
ATOM 821 N N . MET A 1 106 ? 1.028 -18.438 -20.516 1 95.56 106 MET A N 1
ATOM 822 C CA . MET A 1 106 ? 0.311 -18.469 -21.781 1 95.56 106 MET A CA 1
ATOM 823 C C . MET A 1 106 ? -0.6 -19.703 -21.844 1 95.56 106 MET A C 1
ATOM 825 O O . MET A 1 106 ? -1.334 -19.875 -22.828 1 95.56 106 MET A O 1
ATOM 829 N N . MET A 1 107 ? -0.552 -20.484 -20.875 1 95.12 107 MET A N 1
ATOM 830 C CA . MET A 1 107 ? -1.374 -21.703 -20.891 1 95.12 107 MET A CA 1
ATOM 831 C C . MET A 1 107 ? -2.857 -21.344 -20.906 1 95.12 107 MET A C 1
ATOM 833 O O . MET A 1 107 ? -3.322 -20.562 -20.062 1 95.12 107 MET A O 1
ATOM 837 N N . LYS A 1 108 ? -3.631 -21.984 -21.719 1 93 108 LYS A N 1
ATOM 838 C CA . LYS A 1 108 ? -5.02 -21.625 -21.984 1 93 108 LYS A CA 1
ATOM 839 C C . LYS A 1 108 ? -5.941 -22.141 -20.875 1 93 108 LYS A C 1
ATOM 841 O O . LYS A 1 108 ? -6.996 -21.562 -20.625 1 93 108 LYS A O 1
ATOM 846 N N . ASP A 1 109 ? -5.59 -23.156 -20.266 1 92.81 109 ASP A N 1
ATOM 847 C CA . ASP A 1 109 ? -6.504 -23.797 -19.328 1 92.81 109 ASP A CA 1
ATOM 848 C C . ASP A 1 109 ? -6.359 -23.203 -17.922 1 92.81 109 ASP A C 1
ATOM 850 O O . ASP A 1 109 ? -7.18 -23.469 -17.047 1 92.81 109 ASP A O 1
ATOM 854 N N . ILE A 1 110 ? -5.348 -22.406 -17.703 1 96.12 110 ILE A N 1
ATOM 855 C CA . ILE A 1 110 ? -5.102 -21.828 -16.375 1 96.12 110 ILE A CA 1
ATOM 856 C C . ILE A 1 110 ? -5.719 -20.438 -16.297 1 96.12 110 ILE A C 1
ATOM 858 O O . ILE A 1 110 ? -5.621 -19.656 -17.234 1 96.12 110 ILE A O 1
ATOM 862 N N . VAL A 1 111 ? -6.367 -20.203 -15.211 1 97.38 111 VAL A N 1
ATOM 863 C CA . VAL A 1 111 ? -6.914 -18.875 -14.922 1 97.38 111 VAL A CA 1
ATOM 864 C C . VAL A 1 111 ? -6.098 -18.219 -13.812 1 97.38 111 VAL A C 1
ATOM 866 O O . VAL A 1 111 ? -6.031 -18.734 -12.695 1 97.38 111 VAL A O 1
ATOM 869 N N . PHE A 1 112 ? -5.484 -17.125 -14.141 1 98.25 112 PHE A N 1
ATOM 870 C CA . PHE A 1 112 ? -4.754 -16.344 -13.156 1 98.25 112 PHE A CA 1
ATOM 871 C C . PHE A 1 112 ? -5.656 -15.281 -12.531 1 98.25 112 PHE A C 1
ATOM 873 O O . PHE A 1 112 ? -6.285 -14.492 -13.242 1 98.25 112 PHE A O 1
ATOM 880 N N . VAL A 1 113 ? -5.738 -15.25 -11.227 1 98.5 113 VAL A N 1
ATOM 881 C CA . VAL A 1 113 ? -6.566 -14.273 -10.523 1 98.5 113 VAL A CA 1
ATOM 882 C C . VAL A 1 113 ? -5.676 -13.312 -9.734 1 98.5 113 VAL A C 1
ATOM 884 O O . VAL A 1 113 ? -4.66 -13.719 -9.172 1 98.5 113 VAL A O 1
ATOM 887 N N . GLY A 1 114 ? -5.969 -12.039 -9.719 1 98 114 GLY A N 1
ATOM 888 C CA . GLY A 1 114 ? -5.227 -11.016 -9 1 98 114 GLY A CA 1
ATOM 889 C C . GLY A 1 114 ? -6.07 -9.805 -8.648 1 98 114 GLY A C 1
ATOM 890 O O . GLY A 1 114 ? -7.234 -9.719 -9.047 1 98 114 GLY A O 1
ATOM 891 N N . VAL A 1 115 ? -5.512 -8.953 -7.871 1 96.75 115 VAL A N 1
ATOM 892 C CA . VAL A 1 115 ? -6.164 -7.707 -7.477 1 96.75 115 VAL A CA 1
ATOM 893 C C . VAL A 1 115 ? -5.305 -6.52 -7.906 1 96.75 115 VAL A C 1
ATOM 895 O O . VAL A 1 115 ? -4.168 -6.371 -7.449 1 96.75 115 VAL A O 1
ATOM 898 N N . HIS A 1 116 ? -5.875 -5.684 -8.781 1 93.69 116 HIS A N 1
ATOM 899 C CA . HIS A 1 116 ? -5.176 -4.52 -9.312 1 93.69 116 HIS A CA 1
ATOM 900 C C . HIS A 1 116 ? -3.865 -4.922 -9.977 1 93.69 116 HIS A C 1
ATOM 902 O O . HIS A 1 116 ? -2.809 -4.367 -9.664 1 93.69 116 HIS A O 1
ATOM 908 N N . VAL A 1 117 ? -3.977 -5.887 -10.828 1 93.31 117 VAL A N 1
ATOM 909 C CA . VAL A 1 117 ? -2.752 -6.461 -11.367 1 93.31 117 VAL A CA 1
ATOM 910 C C . VAL A 1 117 ? -2.533 -5.961 -12.797 1 93.31 117 VAL A C 1
ATOM 912 O O . VAL A 1 117 ? -1.624 -6.422 -13.492 1 93.31 117 VAL A O 1
ATOM 915 N N . LYS A 1 118 ? -3.334 -5.035 -13.281 1 91.31 118 LYS A N 1
ATOM 916 C CA . LYS A 1 118 ? -3.203 -4.531 -14.641 1 91.31 118 LYS A CA 1
ATOM 917 C C . LYS A 1 118 ? -1.812 -3.947 -14.883 1 91.31 118 LYS A C 1
ATOM 919 O O . LYS A 1 118 ? -1.161 -4.27 -15.875 1 91.31 118 LYS A O 1
ATOM 924 N N . GLU A 1 119 ? -1.424 -3.102 -14 1 90.25 119 GLU A N 1
ATOM 925 C CA . GLU A 1 119 ? -0.106 -2.49 -14.133 1 90.25 119 GLU A CA 1
ATOM 926 C C . GLU A 1 119 ? 1.002 -3.533 -14.023 1 90.25 119 GLU A C 1
ATOM 928 O O . GLU A 1 119 ? 2.043 -3.414 -14.672 1 90.25 119 GLU A O 1
ATOM 933 N N . ASP A 1 120 ? 0.763 -4.5 -13.156 1 92.62 120 ASP A N 1
ATOM 934 C CA . ASP A 1 120 ? 1.719 -5.598 -13.031 1 92.62 120 ASP A CA 1
ATOM 935 C C . ASP A 1 120 ? 1.912 -6.32 -14.359 1 92.62 120 ASP A C 1
ATOM 937 O O . ASP A 1 120 ? 3.045 -6.555 -14.781 1 92.62 120 ASP A O 1
ATOM 941 N N . VAL A 1 121 ? 0.82 -6.652 -14.93 1 94.5 121 VAL A N 1
ATOM 942 C CA . VAL A 1 121 ? 0.826 -7.367 -16.203 1 94.5 121 VAL A CA 1
ATOM 943 C C . VAL A 1 121 ? 1.495 -6.508 -17.281 1 94.5 121 VAL A C 1
ATOM 945 O O . VAL A 1 121 ? 2.297 -7.008 -18.062 1 94.5 121 VAL A O 1
ATOM 948 N N . ARG A 1 122 ? 1.214 -5.305 -17.312 1 93.5 122 ARG A N 1
ATOM 949 C CA . ARG A 1 122 ? 1.823 -4.391 -18.281 1 93.5 122 ARG A CA 1
ATOM 950 C C . ARG A 1 122 ? 3.336 -4.332 -18.094 1 93.5 122 ARG A C 1
ATOM 952 O O . ARG A 1 122 ? 4.09 -4.406 -19.062 1 93.5 122 ARG A O 1
ATOM 959 N N . LYS A 1 123 ? 3.783 -4.203 -16.891 1 90.94 123 LYS A N 1
ATOM 960 C CA . LYS A 1 123 ? 5.211 -4.105 -16.609 1 90.94 123 LYS A CA 1
ATOM 961 C C . LYS A 1 123 ? 5.938 -5.398 -16.969 1 90.94 123 LYS A C 1
ATOM 963 O O . LYS A 1 123 ? 7.07 -5.367 -17.453 1 90.94 123 LYS A O 1
ATOM 968 N N . LEU A 1 124 ? 5.305 -6.484 -16.625 1 92.81 124 LEU A N 1
ATOM 969 C CA . LEU A 1 124 ? 5.898 -7.77 -16.984 1 92.81 124 LEU A CA 1
ATOM 970 C C . LEU A 1 124 ? 6.074 -7.887 -18.484 1 92.81 124 LEU A C 1
ATOM 972 O O . LEU A 1 124 ? 7.094 -8.391 -18.969 1 92.81 124 LEU A O 1
ATOM 976 N N . LYS A 1 125 ? 5.113 -7.461 -19.219 1 92.88 125 LYS A N 1
ATOM 977 C CA . LYS A 1 125 ? 5.203 -7.469 -20.688 1 92.88 125 LYS A CA 1
ATOM 978 C C . LYS A 1 125 ? 6.309 -6.539 -21.172 1 92.88 125 LYS A C 1
ATOM 980 O O . LYS A 1 125 ? 7.152 -6.938 -21.984 1 92.88 125 LYS A O 1
ATOM 985 N N . GLU A 1 126 ? 6.355 -5.355 -20.656 1 88.75 126 GLU A N 1
ATOM 986 C CA . GLU A 1 126 ? 7.312 -4.34 -21.078 1 88.75 126 GLU A CA 1
ATOM 987 C C . GLU A 1 126 ? 8.742 -4.738 -20.719 1 88.75 126 GLU A C 1
ATOM 989 O O . GLU A 1 126 ? 9.664 -4.559 -21.516 1 88.75 126 GLU A O 1
ATOM 994 N N . ASN A 1 127 ? 8.891 -5.281 -19.578 1 84.56 127 ASN A N 1
ATOM 995 C CA . ASN A 1 127 ? 10.234 -5.516 -19.047 1 84.56 127 ASN A CA 1
ATOM 996 C C . ASN A 1 127 ? 10.766 -6.883 -19.469 1 84.56 127 ASN A C 1
ATOM 998 O O . ASN A 1 127 ? 11.977 -7.051 -19.656 1 84.56 127 ASN A O 1
ATOM 1002 N N . PHE A 1 128 ? 9.812 -7.855 -19.562 1 88.12 128 PHE A N 1
ATOM 1003 C CA . PHE A 1 128 ? 10.297 -9.219 -19.719 1 88.12 128 PHE A CA 1
ATOM 1004 C C . PHE A 1 128 ? 9.648 -9.883 -20.938 1 88.12 128 PHE A C 1
ATOM 1006 O O . PHE A 1 128 ? 9.945 -11.031 -21.25 1 88.12 128 PHE A O 1
ATOM 1013 N N . GLY A 1 129 ? 8.758 -9.219 -21.562 1 87.44 129 GLY A N 1
ATOM 1014 C CA . GLY A 1 129 ? 8.055 -9.812 -22.688 1 87.44 129 GLY A CA 1
ATOM 1015 C C . GLY A 1 129 ? 7.062 -10.883 -22.281 1 87.44 129 GLY A C 1
ATOM 1016 O O . GLY A 1 129 ? 6.66 -11.711 -23.094 1 87.44 129 GLY A O 1
ATOM 1017 N N . VAL A 1 130 ? 6.738 -10.859 -21.031 1 90.88 130 VAL A N 1
ATOM 1018 C CA . VAL A 1 130 ? 5.824 -11.852 -20.484 1 90.88 130 VAL A CA 1
ATOM 1019 C C . VAL A 1 130 ? 4.383 -11.398 -20.672 1 90.88 130 VAL A C 1
ATOM 1021 O O . VAL A 1 130 ? 4.008 -10.297 -20.266 1 90.88 130 VAL A O 1
ATOM 1024 N N . GLU A 1 131 ? 3.656 -12.242 -21.391 1 93.19 131 GLU A N 1
ATOM 1025 C CA . GLU A 1 131 ? 2.221 -12.023 -21.516 1 93.19 131 GLU A CA 1
ATOM 1026 C C . GLU A 1 131 ? 1.427 -13 -20.672 1 93.19 131 GLU A C 1
ATOM 1028 O O . GLU A 1 131 ? 1.707 -14.203 -20.672 1 93.19 131 GLU A O 1
ATOM 1033 N N . VAL A 1 132 ? 0.531 -12.484 -19.906 1 95.38 132 VAL A N 1
ATOM 1034 C CA . VAL A 1 132 ? -0.356 -13.328 -19.109 1 95.38 132 VAL A CA 1
ATOM 1035 C C . VAL A 1 132 ? -1.693 -13.492 -19.828 1 95.38 132 VAL A C 1
ATOM 1037 O O . VAL A 1 132 ? -2.451 -12.531 -19.969 1 95.38 132 VAL A O 1
ATOM 1040 N N . ARG A 1 133 ? -2.041 -14.609 -20.25 1 94.88 133 ARG A N 1
ATOM 1041 C CA . ARG A 1 133 ? -3.117 -14.867 -21.203 1 94.88 133 ARG A CA 1
ATOM 1042 C C . ARG A 1 133 ? -4.48 -14.703 -20.547 1 94.88 133 ARG A C 1
ATOM 1044 O O . ARG A 1 133 ? -5.355 -14.008 -21.062 1 94.88 133 ARG A O 1
ATOM 1051 N N . ASN A 1 134 ? -4.789 -15.445 -19.438 1 96.62 134 ASN A N 1
ATOM 1052 C CA . ASN A 1 134 ? -6.082 -15.461 -18.766 1 96.62 134 ASN A CA 1
ATOM 1053 C C . ASN A 1 134 ? -5.996 -14.852 -17.375 1 96.62 134 ASN A C 1
ATOM 1055 O O . ASN A 1 134 ? -5.816 -15.57 -16.391 1 96.62 134 ASN A O 1
ATOM 1059 N N . VAL A 1 135 ? -6.176 -13.539 -17.344 1 96.69 135 VAL A N 1
ATOM 1060 C CA . VAL A 1 135 ? -6.102 -12.844 -16.062 1 96.69 135 VAL A CA 1
ATOM 1061 C C . VAL A 1 135 ? -7.484 -12.328 -15.672 1 96.69 135 VAL A C 1
ATOM 1063 O O . VAL A 1 135 ? -8.188 -11.734 -16.484 1 96.69 135 VAL A O 1
ATOM 1066 N N . VAL A 1 136 ? -7.895 -12.602 -14.484 1 97.5 136 VAL A N 1
ATOM 1067 C CA . VAL A 1 136 ? -9.164 -12.133 -13.938 1 97.5 136 VAL A CA 1
ATOM 1068 C C . VAL A 1 136 ? -8.906 -11.125 -12.828 1 97.5 136 VAL A C 1
ATOM 1070 O O . VAL A 1 136 ? -8.18 -11.414 -11.867 1 97.5 136 VAL A O 1
ATOM 1073 N N . GLU A 1 137 ? -9.469 -9.969 -12.977 1 97.31 137 GLU A N 1
ATOM 1074 C CA . GLU A 1 137 ? -9.438 -8.945 -11.938 1 97.31 137 GLU A CA 1
ATOM 1075 C C . GLU A 1 137 ? -10.492 -9.203 -10.867 1 97.31 137 GLU A C 1
ATOM 1077 O O . GLU A 1 137 ? -11.688 -8.977 -11.102 1 97.31 137 GLU A O 1
ATOM 1082 N N . LEU A 1 138 ? -10.039 -9.5 -9.703 1 97.75 138 LEU A N 1
ATOM 1083 C CA . LEU A 1 138 ? -10.945 -9.977 -8.672 1 97.75 138 LEU A CA 1
ATOM 1084 C C . LEU A 1 138 ? -11.781 -8.828 -8.109 1 97.75 138 LEU A C 1
ATOM 1086 O O . LEU A 1 138 ? -12.922 -9.031 -7.691 1 97.75 138 LEU A O 1
ATOM 1090 N N . SER A 1 139 ? -11.172 -7.664 -7.984 1 96.19 139 SER A N 1
ATOM 1091 C CA . SER A 1 139 ? -11.93 -6.539 -7.445 1 96.19 139 SER A CA 1
ATOM 1092 C C . SER A 1 139 ? -13.172 -6.262 -8.281 1 96.19 139 SER A C 1
ATOM 1094 O O . SER A 1 139 ? -14.25 -6.031 -7.734 1 96.19 139 SER A O 1
ATOM 1096 N N . GLU A 1 140 ? -13.055 -6.328 -9.57 1 96.62 140 GLU A N 1
ATOM 1097 C CA . GLU A 1 140 ? -14.188 -6.137 -10.469 1 96.62 140 GLU A CA 1
ATOM 1098 C C . GLU A 1 140 ? -15.172 -7.301 -10.375 1 96.62 140 GLU A C 1
ATOM 1100 O O . GLU A 1 140 ? -16.391 -7.094 -10.336 1 96.62 140 GLU A O 1
ATOM 1105 N N . LEU A 1 141 ? -14.633 -8.477 -10.406 1 97.5 141 LEU A N 1
ATOM 1106 C CA . LEU A 1 141 ? -15.477 -9.664 -10.297 1 97.5 141 LEU A CA 1
ATOM 1107 C C . LEU A 1 141 ? -16.297 -9.625 -9.016 1 97.5 141 LEU A C 1
ATOM 1109 O O . LEU A 1 141 ? -17.484 -9.93 -9.031 1 97.5 141 LEU A O 1
ATOM 1113 N N . ALA A 1 142 ? -15.641 -9.281 -7.961 1 97.31 142 ALA A N 1
ATOM 1114 C CA . ALA A 1 142 ? -16.312 -9.219 -6.664 1 97.31 142 ALA A CA 1
ATOM 1115 C C . ALA A 1 142 ? -17.406 -8.148 -6.66 1 97.31 142 ALA A C 1
ATOM 1117 O O . ALA A 1 142 ? -18.5 -8.375 -6.145 1 97.31 142 ALA A O 1
ATOM 1118 N N . ALA A 1 143 ? -17.078 -6.992 -7.195 1 95.81 143 ALA A N 1
ATOM 1119 C CA . ALA A 1 143 ? -18.047 -5.895 -7.25 1 95.81 143 ALA A CA 1
ATOM 1120 C C . ALA A 1 143 ? -19.328 -6.32 -7.965 1 95.81 143 ALA A C 1
ATOM 1122 O O . ALA A 1 143 ? -20.438 -6.02 -7.512 1 95.81 143 ALA A O 1
ATOM 1123 N N . ASN A 1 144 ? -19.156 -7.008 -9.047 1 96.19 144 ASN A N 1
ATOM 1124 C CA . ASN A 1 144 ? -20.297 -7.473 -9.836 1 96.19 144 ASN A CA 1
ATOM 1125 C C . ASN A 1 144 ? -21.047 -8.594 -9.125 1 96.19 144 ASN A C 1
ATOM 1127 O O . ASN A 1 144 ? -22.266 -8.555 -9.016 1 96.19 144 ASN A O 1
ATOM 1131 N N . ALA A 1 145 ? -20.359 -9.562 -8.648 1 96.06 145 ALA A N 1
ATOM 1132 C CA . ALA A 1 145 ? -20.953 -10.75 -8.039 1 96.06 145 ALA A CA 1
ATOM 1133 C C . ALA A 1 145 ? -21.719 -10.383 -6.77 1 96.06 145 ALA A C 1
ATOM 1135 O O . ALA A 1 145 ? -22.766 -10.969 -6.484 1 96.06 145 ALA A O 1
ATOM 1136 N N . LEU A 1 146 ? -21.219 -9.422 -6.059 1 94.5 146 LEU A N 1
ATOM 1137 C CA . LEU A 1 146 ? -21.828 -9.07 -4.777 1 94.5 146 LEU A CA 1
ATOM 1138 C C . LEU A 1 146 ? -22.656 -7.801 -4.898 1 94.5 146 LEU A C 1
ATOM 1140 O O . LEU A 1 146 ? -23.234 -7.336 -3.91 1 94.5 146 LEU A O 1
ATOM 1144 N N . ARG A 1 147 ? -22.703 -7.211 -6.07 1 94.94 147 ARG A N 1
ATOM 1145 C CA . ARG A 1 147 ? -23.438 -5.977 -6.336 1 94.94 147 ARG A CA 1
ATOM 1146 C C . ARG A 1 147 ? -22.984 -4.863 -5.391 1 94.94 147 ARG A C 1
ATOM 1148 O O . ARG A 1 147 ? -23.828 -4.188 -4.789 1 94.94 147 ARG A O 1
ATOM 1155 N N . LYS A 1 148 ? -21.75 -4.773 -5.211 1 93.69 148 LYS A N 1
ATOM 1156 C CA . LYS A 1 148 ? -21.094 -3.736 -4.414 1 93.69 148 LYS A CA 1
ATOM 1157 C C . LYS A 1 148 ? -20.016 -3.027 -5.211 1 93.69 148 LYS A C 1
ATOM 1159 O O . LYS A 1 148 ? -18.828 -3.395 -5.133 1 93.69 148 LYS A O 1
ATOM 1164 N N . PRO A 1 149 ? -20.344 -2.002 -5.902 1 91.75 149 PRO A N 1
ATOM 1165 C CA . PRO A 1 149 ? -19.422 -1.33 -6.812 1 91.75 149 PRO A CA 1
ATOM 1166 C C . PRO A 1 149 ? -18.156 -0.827 -6.109 1 91.75 149 PRO A C 1
ATOM 1168 O O . PRO A 1 149 ? -17.094 -0.733 -6.727 1 91.75 149 PRO A O 1
ATOM 1171 N N . ARG A 1 150 ? -18.203 -0.579 -4.812 1 88.62 150 ARG A N 1
ATOM 1172 C CA . ARG A 1 150 ? -17.062 -0.03 -4.078 1 88.62 150 ARG A CA 1
ATOM 1173 C C . ARG A 1 150 ? -15.914 -1.028 -4.023 1 88.62 150 ARG A C 1
ATOM 1175 O O . ARG A 1 150 ? -14.766 -0.646 -3.789 1 88.62 150 ARG A O 1
ATOM 1182 N N . LEU A 1 151 ? -16.172 -2.234 -4.266 1 93.38 151 LEU A N 1
ATOM 1183 C CA . LEU A 1 151 ? -15.156 -3.275 -4.125 1 93.38 151 LEU A CA 1
ATOM 1184 C C . LEU A 1 151 ? -14.094 -3.154 -5.219 1 93.38 151 LEU A C 1
ATOM 1186 O O . LEU A 1 151 ? -13.008 -3.719 -5.098 1 93.38 151 LEU A O 1
ATOM 1190 N N . VAL A 1 152 ? -14.375 -2.469 -6.262 1 93 152 VAL A N 1
ATOM 1191 C CA . VAL A 1 152 ? -13.422 -2.258 -7.34 1 93 152 VAL A CA 1
ATOM 1192 C C . VAL A 1 152 ? -12.18 -1.549 -6.801 1 93 152 VAL A C 1
ATOM 1194 O O . VAL A 1 152 ? -11.078 -1.741 -7.312 1 93 152 VAL A O 1
ATOM 1197 N N . ALA A 1 153 ? -12.359 -0.864 -5.723 1 90.5 153 ALA A N 1
ATOM 1198 C CA . ALA A 1 153 ? -11.273 -0.051 -5.18 1 90.5 153 ALA A CA 1
ATOM 1199 C C . ALA A 1 153 ? -10.539 -0.791 -4.062 1 90.5 153 ALA A C 1
ATOM 1201 O O . ALA A 1 153 ? -9.57 -0.272 -3.498 1 90.5 153 ALA A O 1
ATOM 1202 N N . TYR A 1 154 ? -10.891 -1.954 -3.74 1 91.81 154 TYR A N 1
ATOM 1203 C CA . TYR A 1 154 ? -10.297 -2.682 -2.623 1 91.81 154 TYR A CA 1
ATOM 1204 C C . TYR A 1 154 ? -8.984 -3.34 -3.033 1 91.81 154 TYR A C 1
ATOM 1206 O O . TYR A 1 154 ? -8.875 -3.873 -4.141 1 91.81 154 TYR A O 1
ATOM 1214 N N . GLY A 1 155 ? -8.07 -3.32 -2.123 1 92.44 155 GLY A N 1
ATOM 1215 C CA . GLY A 1 155 ? -6.863 -4.109 -2.287 1 92.44 155 GLY A CA 1
ATOM 1216 C C . GLY A 1 155 ? -7.066 -5.582 -1.989 1 92.44 155 GLY A C 1
ATOM 1217 O O . GLY A 1 155 ? -8.164 -6.004 -1.625 1 92.44 155 GLY A O 1
ATOM 1218 N N . PRO A 1 156 ? -6 -6.363 -2.145 1 93.94 156 PRO A N 1
ATOM 1219 C CA . PRO A 1 156 ? -6.125 -7.812 -1.991 1 93.94 156 PRO A CA 1
ATOM 1220 C C . PRO A 1 156 ? -6.562 -8.227 -0.586 1 93.94 156 PRO A C 1
ATOM 1222 O O . PRO A 1 156 ? -7.449 -9.07 -0.433 1 93.94 156 PRO A O 1
ATOM 1225 N N . ARG A 1 157 ? -5.941 -7.652 0.398 1 92.69 157 ARG A N 1
ATOM 1226 C CA . ARG A 1 157 ? -6.262 -8.039 1.769 1 92.69 157 ARG A CA 1
ATOM 1227 C C . ARG A 1 157 ? -7.656 -7.559 2.158 1 92.69 157 ARG A C 1
ATOM 1229 O O . ARG A 1 157 ? -8.422 -8.289 2.791 1 92.69 157 ARG A O 1
ATOM 1236 N N . GLU A 1 158 ? -7.992 -6.379 1.77 1 91.81 158 GLU A N 1
ATOM 1237 C CA . GLU A 1 158 ? -9.328 -5.852 2.045 1 91.81 158 GLU A CA 1
ATOM 1238 C C . GLU A 1 158 ? -10.406 -6.684 1.352 1 91.81 158 GLU A C 1
ATOM 1240 O O . GLU A 1 158 ? -11.445 -6.969 1.939 1 91.81 158 GLU A O 1
ATOM 1245 N N . LEU A 1 159 ? -10.109 -6.914 0.133 1 94.69 159 LEU A N 1
ATOM 1246 C CA . LEU A 1 159 ? -11.055 -7.715 -0.635 1 94.69 159 LEU A CA 1
ATOM 1247 C C . LEU A 1 159 ? -11.266 -9.078 0.012 1 94.69 159 LEU A C 1
ATOM 1249 O O . LEU A 1 159 ? -12.398 -9.562 0.097 1 94.69 159 LEU A O 1
ATOM 1253 N N . ALA A 1 160 ? -10.18 -9.688 0.422 1 95.69 160 ALA A N 1
ATOM 1254 C CA . ALA A 1 160 ? -10.25 -10.984 1.085 1 95.69 160 ALA A CA 1
ATOM 1255 C C . ALA A 1 160 ? -11.086 -10.898 2.363 1 95.69 160 ALA A C 1
ATOM 1257 O O . ALA A 1 160 ? -11.898 -11.781 2.639 1 95.69 160 ALA A O 1
ATOM 1258 N N . ARG A 1 161 ? -10.883 -9.859 3.168 1 92.94 161 ARG A N 1
ATOM 1259 C CA . ARG A 1 161 ? -11.672 -9.664 4.379 1 92.94 161 ARG A CA 1
ATOM 1260 C C . ARG A 1 161 ? -13.164 -9.625 4.059 1 92.94 161 ARG A C 1
ATOM 1262 O O . ARG A 1 161 ? -13.977 -10.203 4.781 1 92.94 161 ARG A O 1
ATOM 1269 N N . GLU A 1 162 ? -13.484 -8.977 3.002 1 91.62 162 GLU A N 1
ATOM 1270 C CA . GLU A 1 162 ? -14.883 -8.789 2.633 1 91.62 162 GLU A CA 1
ATOM 1271 C C . GLU A 1 162 ? -15.484 -10.078 2.08 1 91.62 162 GLU A C 1
ATOM 1273 O O . GLU A 1 162 ? -16.625 -10.43 2.406 1 91.62 162 GLU A O 1
ATOM 1278 N N . VAL A 1 163 ? -14.781 -10.742 1.254 1 95.31 163 VAL A N 1
ATOM 1279 C CA . VAL A 1 163 ? -15.312 -11.875 0.496 1 95.31 163 VAL A CA 1
ATOM 1280 C C . VAL A 1 163 ? -15.219 -13.148 1.333 1 95.31 163 VAL A C 1
ATOM 1282 O O . VAL A 1 163 ? -16.172 -13.938 1.375 1 95.31 163 VAL A O 1
ATOM 1285 N N . LEU A 1 164 ? -14.078 -13.352 2 1 94.69 164 LEU A N 1
ATOM 1286 C CA . LEU A 1 164 ? -13.82 -14.586 2.742 1 94.69 164 LEU A CA 1
ATOM 1287 C C . LEU A 1 164 ? -14.25 -14.438 4.199 1 94.69 164 LEU A C 1
ATOM 1289 O O . LEU A 1 164 ? -14.336 -15.43 4.926 1 94.69 164 LEU A O 1
ATOM 1293 N N . LYS A 1 165 ? -14.5 -13.227 4.645 1 90.19 165 LYS A N 1
ATOM 1294 C CA . LYS A 1 165 ? -14.898 -12.93 6.016 1 90.19 165 LYS A CA 1
ATOM 1295 C C . LYS A 1 165 ? -13.867 -13.438 7.016 1 90.19 165 LYS A C 1
ATOM 1297 O O . LYS A 1 165 ? -14.219 -14.07 8.008 1 90.19 165 LYS A O 1
ATOM 1302 N N . VAL A 1 166 ? -12.594 -13.148 6.711 1 86.81 166 VAL A N 1
ATOM 1303 C CA . VAL A 1 166 ? -11.477 -13.562 7.559 1 86.81 166 VAL A CA 1
ATOM 1304 C C . VAL A 1 166 ? -10.773 -12.328 8.125 1 86.81 166 VAL A C 1
ATOM 1306 O O . VAL A 1 166 ? -10.812 -11.258 7.523 1 86.81 166 VAL A O 1
ATOM 1309 N N . GLY A 1 167 ? -10.242 -12.523 9.281 1 83.06 167 GLY A N 1
ATOM 1310 C CA . GLY A 1 167 ? -9.406 -11.477 9.852 1 83.06 167 GLY A CA 1
ATOM 1311 C C . GLY A 1 167 ? -7.992 -11.484 9.305 1 83.06 167 GLY A C 1
ATOM 1312 O O . GLY A 1 167 ? -7.289 -12.492 9.406 1 83.06 167 GLY A O 1
ATOM 1313 N N . LEU A 1 168 ? -7.613 -10.469 8.578 1 89.19 168 LEU A N 1
ATOM 1314 C CA . LEU A 1 168 ? -6.277 -10.305 8.016 1 89.19 168 LEU A CA 1
ATOM 1315 C C . LEU A 1 168 ? -5.691 -8.945 8.383 1 89.19 168 LEU A C 1
ATOM 1317 O O . LEU A 1 168 ? -6.348 -7.918 8.219 1 89.19 168 LEU A O 1
ATOM 1321 N N . ASP A 1 169 ? -4.48 -9.008 8.891 1 86.81 169 ASP A N 1
ATOM 1322 C CA . ASP A 1 169 ? -3.801 -7.758 9.211 1 86.81 169 ASP A CA 1
ATOM 1323 C C . ASP A 1 169 ? -3.393 -7.008 7.945 1 86.81 169 ASP A C 1
ATOM 1325 O O . ASP A 1 169 ? -3.223 -7.617 6.887 1 86.81 169 ASP A O 1
ATOM 1329 N N . GLN A 1 170 ? -3.314 -5.699 8.125 1 86.06 170 GLN A N 1
ATOM 1330 C CA . GLN A 1 170 ? -2.734 -4.914 7.043 1 86.06 170 GLN A CA 1
ATOM 1331 C C . GLN A 1 170 ? -1.268 -5.273 6.824 1 86.06 170 GLN A C 1
ATOM 1333 O O . GLN A 1 170 ? -0.573 -5.672 7.762 1 86.06 170 GLN A O 1
ATOM 1338 N N . ARG A 1 171 ? -0.906 -5.074 5.586 1 87.12 171 ARG A N 1
ATOM 1339 C CA . ARG A 1 171 ? 0.517 -5.234 5.309 1 87.12 171 ARG A CA 1
ATOM 1340 C C . ARG A 1 171 ? 1.344 -4.195 6.059 1 87.12 171 ARG A C 1
ATOM 1342 O O . ARG A 1 171 ? 1.062 -2.998 5.98 1 87.12 171 ARG A O 1
ATOM 1349 N N . PRO A 1 172 ? 2.334 -4.676 6.797 1 81.69 172 PRO A N 1
ATOM 1350 C CA . PRO A 1 172 ? 3.184 -3.691 7.469 1 81.69 172 PRO A CA 1
ATOM 1351 C C . PRO A 1 172 ? 3.928 -2.787 6.488 1 81.69 172 PRO A C 1
ATOM 1353 O O . PRO A 1 172 ? 4.469 -3.264 5.488 1 81.69 172 PRO A O 1
ATOM 1356 N N . GLN A 1 173 ? 4 -1.505 6.762 1 75.69 173 GLN A N 1
ATOM 1357 C CA . GLN A 1 173 ? 4.594 -0.519 5.863 1 75.69 173 GLN A CA 1
ATOM 1358 C C . GLN A 1 173 ? 6.082 -0.784 5.66 1 75.69 173 GLN A C 1
ATOM 1360 O O . GLN A 1 173 ? 6.605 -0.605 4.559 1 75.69 173 GLN A O 1
ATOM 1365 N N . ASN A 1 174 ? 6.707 -1.166 6.727 1 78.19 174 ASN A N 1
ATOM 1366 C CA . ASN A 1 174 ? 8.148 -1.378 6.641 1 78.19 174 ASN A CA 1
ATOM 1367 C C . ASN A 1 174 ? 8.492 -2.498 5.664 1 78.19 174 ASN A C 1
ATOM 1369 O O . ASN A 1 174 ? 9.539 -2.459 5.016 1 78.19 174 ASN A O 1
ATOM 1373 N N . VAL A 1 175 ? 7.629 -3.486 5.59 1 84.75 175 VAL A N 1
ATOM 1374 C CA . VAL A 1 175 ? 7.898 -4.633 4.727 1 84.75 175 VAL A CA 1
ATOM 1375 C C . VAL A 1 175 ? 7.883 -4.191 3.264 1 84.75 175 VAL A C 1
ATOM 1377 O O . VAL A 1 175 ? 8.625 -4.73 2.439 1 84.75 175 VAL A O 1
ATOM 1380 N N . MET A 1 176 ? 7.055 -3.258 2.93 1 79.88 176 MET A N 1
ATOM 1381 C CA . MET A 1 176 ? 6.938 -2.762 1.562 1 79.88 176 MET A CA 1
ATOM 1382 C C . MET A 1 17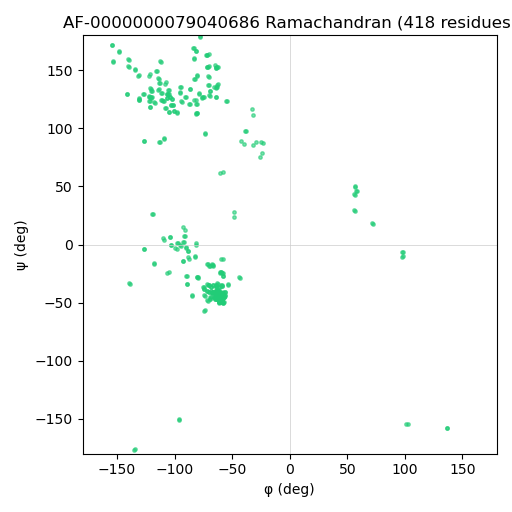6 ? 8.258 -2.162 1.085 1 79.88 176 MET A C 1
ATOM 1384 O O . MET A 1 176 ? 8.562 -2.199 -0.107 1 79.88 176 MET A O 1
ATOM 1388 N N . TRP A 1 177 ? 9.047 -1.745 2.035 1 79.06 177 TRP A N 1
ATOM 1389 C CA . TRP A 1 177 ? 10.242 -0.989 1.695 1 79.06 177 TRP A CA 1
ATOM 1390 C C . TRP A 1 177 ? 11.5 -1.819 1.946 1 79.06 177 TRP A C 1
ATOM 1392 O O . TRP A 1 177 ? 12.617 -1.312 1.839 1 79.06 177 TRP A O 1
ATOM 1402 N N . MET A 1 178 ? 11.25 -3.008 2.311 1 79.25 178 MET A N 1
ATOM 1403 C CA . MET A 1 178 ? 12.391 -3.896 2.516 1 79.25 178 MET A CA 1
ATOM 1404 C C . MET A 1 178 ? 13.047 -4.254 1.186 1 79.25 178 MET A C 1
ATOM 1406 O O . MET A 1 178 ? 12.5 -3.959 0.12 1 79.25 178 MET A O 1
ATOM 1410 N N . GLY A 1 179 ? 14.25 -4.758 1.284 1 84.56 179 GLY A N 1
ATOM 1411 C CA . GLY A 1 179 ? 15 -5.094 0.085 1 84.56 179 GLY A CA 1
ATOM 1412 C C . GLY A 1 179 ? 14.492 -6.34 -0.608 1 84.56 179 GLY A C 1
ATOM 1413 O O . GLY A 1 179 ? 14.945 -7.449 -0.319 1 84.56 179 GLY A O 1
ATOM 1414 N N . TRP A 1 180 ? 13.664 -6.102 -1.568 1 89.56 180 TRP A N 1
ATOM 1415 C CA . TRP A 1 180 ? 13.055 -7.227 -2.27 1 89.56 180 TRP A CA 1
ATOM 1416 C C . TRP A 1 180 ? 13.992 -7.77 -3.344 1 89.56 180 TRP A C 1
ATOM 1418 O O . TRP A 1 180 ? 13.758 -8.844 -3.893 1 89.56 180 TRP A O 1
ATOM 1428 N N . THR A 1 181 ? 15.062 -7.043 -3.607 1 87.38 181 THR A N 1
ATOM 1429 C CA . THR A 1 181 ? 16.078 -7.52 -4.539 1 87.38 181 THR A CA 1
ATOM 1430 C C . THR A 1 181 ? 17.219 -8.211 -3.789 1 87.38 181 THR A C 1
ATOM 1432 O O . THR A 1 181 ? 18.172 -8.688 -4.402 1 87.38 181 THR A O 1
ATOM 1435 N N . ALA A 1 182 ? 17.094 -8.242 -2.514 1 85.94 182 ALA A N 1
ATOM 1436 C CA . ALA A 1 182 ? 18.125 -8.883 -1.705 1 85.94 182 ALA A CA 1
ATOM 1437 C C . ALA A 1 182 ? 18.234 -10.367 -2.02 1 85.94 182 ALA A C 1
ATOM 1439 O O . ALA A 1 182 ? 17.234 -11.008 -2.375 1 85.94 182 ALA A O 1
ATOM 1440 N N . GLU A 1 183 ? 19.375 -10.922 -1.831 1 84.5 183 GLU A N 1
ATOM 1441 C CA . GLU A 1 183 ? 19.641 -12.328 -2.111 1 84.5 183 GLU A CA 1
ATOM 1442 C C . GLU A 1 183 ? 18.766 -13.234 -1.24 1 84.5 183 GLU A C 1
ATOM 1444 O O . GLU A 1 183 ? 18.297 -14.281 -1.693 1 84.5 183 GLU A O 1
ATOM 1449 N N . PHE A 1 184 ? 18.672 -12.773 -0.039 1 88.88 184 PHE A N 1
ATOM 1450 C CA . PHE A 1 184 ? 17.828 -13.531 0.891 1 88.88 184 PHE A CA 1
ATOM 1451 C C . PHE A 1 184 ? 16.703 -12.664 1.425 1 88.88 184 PHE A C 1
ATOM 1453 O O . PHE A 1 184 ? 16.938 -11.547 1.895 1 88.88 184 PHE A O 1
ATOM 1460 N N . LEU A 1 185 ? 15.523 -13.148 1.286 1 91.31 185 LEU A N 1
ATOM 1461 C CA . LEU A 1 185 ? 14.375 -12.469 1.873 1 91.31 185 LEU A CA 1
ATOM 1462 C C . LEU A 1 185 ? 14.258 -12.789 3.359 1 91.31 185 LEU A C 1
ATOM 1464 O O . LEU A 1 185 ? 14.57 -13.906 3.787 1 91.31 185 LEU A O 1
ATOM 1468 N N . THR A 1 186 ? 13.812 -11.859 4.129 1 91.69 186 THR A N 1
ATOM 1469 C CA . THR A 1 186 ? 13.57 -12.109 5.547 1 91.69 186 THR A CA 1
ATOM 1470 C C . THR A 1 186 ? 12.328 -12.977 5.738 1 91.69 186 THR A C 1
ATOM 1472 O O . THR A 1 186 ? 11.508 -13.109 4.824 1 91.69 186 THR A O 1
ATOM 1475 N N . ALA A 1 187 ? 12.172 -13.57 6.914 1 91.5 187 ALA A N 1
ATOM 1476 C CA . ALA A 1 187 ? 10.992 -14.367 7.238 1 91.5 187 ALA A CA 1
ATOM 1477 C C . ALA A 1 187 ? 9.719 -13.539 7.121 1 91.5 187 ALA A C 1
ATOM 1479 O O . ALA A 1 187 ? 8.688 -14.031 6.66 1 91.5 187 ALA A O 1
ATOM 1480 N N . GLU A 1 188 ? 9.836 -12.258 7.5 1 91.75 188 GLU A N 1
ATOM 1481 C CA . GLU A 1 188 ? 8.68 -11.359 7.434 1 91.75 188 GLU A CA 1
ATOM 1482 C C . GLU A 1 188 ? 8.266 -11.102 5.988 1 91.75 188 GLU A C 1
ATOM 1484 O O . GLU A 1 188 ? 7.074 -11.07 5.676 1 91.75 188 GLU A O 1
ATOM 1489 N N . GLN A 1 189 ? 9.188 -10.914 5.129 1 92.94 189 GLN A N 1
ATOM 1490 C CA . GLN A 1 189 ? 8.914 -10.719 3.711 1 92.94 189 GLN A CA 1
ATOM 1491 C C . GLN A 1 189 ? 8.219 -11.945 3.113 1 92.94 189 GLN A C 1
ATOM 1493 O O . GLN A 1 189 ? 7.215 -11.82 2.412 1 92.94 189 GLN A O 1
ATOM 1498 N N . ILE A 1 190 ? 8.742 -13.109 3.434 1 94 190 ILE A N 1
ATOM 1499 C CA . ILE A 1 190 ? 8.219 -14.359 2.896 1 94 190 ILE A CA 1
ATOM 1500 C C . ILE A 1 190 ? 6.789 -14.578 3.393 1 94 190 ILE A C 1
ATOM 1502 O O . ILE A 1 190 ? 5.898 -14.914 2.611 1 94 190 ILE A O 1
ATOM 1506 N N . GLU A 1 191 ? 6.621 -14.383 4.621 1 93.44 191 GLU A N 1
ATOM 1507 C CA . GLU A 1 191 ? 5.293 -14.547 5.207 1 93.44 191 GLU A CA 1
ATOM 1508 C C . GLU A 1 191 ? 4.285 -13.602 4.562 1 93.44 191 GLU A C 1
ATOM 1510 O O . GLU A 1 191 ? 3.193 -14.023 4.172 1 93.44 191 GLU A O 1
ATOM 1515 N N . CYS A 1 192 ? 4.645 -12.336 4.453 1 93.56 192 CYS A N 1
ATOM 1516 C CA . CYS A 1 192 ? 3.75 -11.344 3.871 1 93.56 192 CYS A CA 1
ATOM 1517 C C . CYS A 1 192 ? 3.426 -11.688 2.42 1 93.56 192 CYS A C 1
ATOM 1519 O O . CYS A 1 192 ? 2.268 -11.625 2.008 1 93.56 192 CYS A O 1
ATOM 1521 N N . ALA A 1 193 ? 4.414 -12.047 1.686 1 95.38 193 ALA A N 1
ATOM 1522 C CA . ALA A 1 193 ? 4.23 -12.406 0.283 1 95.38 193 ALA A CA 1
ATOM 1523 C C . ALA A 1 193 ? 3.322 -13.625 0.145 1 95.38 193 ALA A C 1
ATOM 1525 O O . ALA A 1 193 ? 2.445 -13.656 -0.72 1 95.38 193 ALA A O 1
ATOM 1526 N N . THR A 1 194 ? 3.531 -14.57 1.004 1 95.25 194 THR A N 1
ATOM 1527 C CA . THR A 1 194 ? 2.748 -15.805 0.977 1 95.25 194 THR A CA 1
ATOM 1528 C C . THR A 1 194 ? 1.286 -15.523 1.311 1 95.25 194 THR A C 1
ATOM 1530 O O . THR A 1 194 ? 0.383 -16 0.625 1 95.25 194 THR A O 1
ATOM 1533 N N . ILE A 1 195 ? 1.085 -14.742 2.314 1 95 195 ILE A N 1
ATOM 1534 C CA . ILE A 1 195 ? -0.269 -14.406 2.74 1 95 195 ILE A CA 1
ATOM 1535 C C . ILE A 1 195 ? -1.006 -13.703 1.604 1 95 195 ILE A C 1
ATOM 1537 O O . ILE A 1 195 ? -2.148 -14.039 1.29 1 95 195 ILE A O 1
ATOM 1541 N N . ASP A 1 196 ? -0.382 -12.766 0.984 1 95.31 196 ASP A N 1
ATOM 1542 C CA . ASP A 1 196 ? -1.013 -12 -0.088 1 95.31 196 ASP A CA 1
ATOM 1543 C C . ASP A 1 196 ? -1.397 -12.906 -1.255 1 95.31 196 ASP A C 1
ATOM 1545 O O . ASP A 1 196 ? -2.506 -12.812 -1.785 1 95.31 196 ASP A O 1
ATOM 1549 N N . ALA A 1 197 ? -0.527 -13.781 -1.628 1 96.62 197 ALA A N 1
ATOM 1550 C CA . ALA A 1 197 ? -0.817 -14.719 -2.707 1 96.62 197 ALA A CA 1
ATOM 1551 C C . ALA A 1 197 ? -1.918 -15.695 -2.305 1 96.62 197 ALA A C 1
ATOM 1553 O O . ALA A 1 197 ? -2.801 -16.016 -3.104 1 96.62 197 ALA A O 1
ATOM 1554 N N . TYR A 1 198 ? -1.866 -16.172 -1.081 1 96.69 198 TYR A N 1
ATOM 1555 C CA . TYR A 1 198 ? -2.824 -17.141 -0.561 1 96.69 198 TYR A CA 1
ATOM 1556 C C . TYR A 1 198 ? -4.238 -16.562 -0.575 1 96.69 198 TYR A C 1
ATOM 1558 O O . TYR A 1 198 ? -5.168 -17.203 -1.072 1 96.69 198 TYR A O 1
ATOM 1566 N N . VAL A 1 199 ? -4.355 -15.383 -0.08 1 96.56 199 VAL A N 1
ATOM 1567 C CA . VAL A 1 199 ? -5.695 -14.812 0.032 1 96.56 199 VAL A CA 1
ATOM 1568 C C . VAL A 1 199 ? -6.227 -14.461 -1.355 1 96.56 199 VAL A C 1
ATOM 1570 O O . VAL A 1 199 ? -7.43 -14.555 -1.608 1 96.56 199 VAL A O 1
ATOM 1573 N N . THR A 1 200 ? -5.371 -14.039 -2.23 1 97.81 200 THR A N 1
ATOM 1574 C CA . THR A 1 200 ? -5.781 -13.812 -3.611 1 97.81 200 THR A CA 1
ATOM 1575 C C . THR A 1 200 ? -6.332 -15.086 -4.234 1 97.81 200 THR A C 1
ATOM 1577 O O . THR A 1 200 ? -7.414 -15.078 -4.828 1 97.81 200 THR A O 1
ATOM 1580 N N . TYR A 1 201 ? -5.633 -16.203 -4.035 1 97.81 201 TYR A N 1
ATOM 1581 C CA . TYR A 1 201 ? -6.051 -17.5 -4.539 1 97.81 201 TYR A CA 1
ATOM 1582 C C . TYR A 1 201 ? -7.395 -17.906 -3.949 1 97.81 201 TYR A C 1
ATOM 1584 O O . TYR A 1 201 ? -8.32 -18.266 -4.684 1 97.81 201 TYR A O 1
ATOM 1592 N N . LYS A 1 202 ? -7.527 -17.812 -2.643 1 97.31 202 LYS A N 1
ATOM 1593 C CA . LYS A 1 202 ? -8.75 -18.234 -1.956 1 97.31 202 LYS A CA 1
ATOM 1594 C C . LYS A 1 202 ? -9.93 -17.359 -2.367 1 97.31 202 LYS A C 1
ATOM 1596 O O . LYS A 1 202 ? -11.047 -17.859 -2.547 1 97.31 202 LYS A O 1
ATOM 1601 N N . THR A 1 203 ? -9.672 -16.078 -2.477 1 97.62 203 THR A N 1
ATOM 1602 C CA . THR A 1 203 ? -10.719 -15.156 -2.914 1 97.62 203 THR A CA 1
ATOM 1603 C C . THR A 1 203 ? -11.18 -15.5 -4.328 1 97.62 203 THR A C 1
ATOM 1605 O O . THR A 1 203 ? -12.383 -15.531 -4.609 1 97.62 203 THR A O 1
ATOM 1608 N N . GLY A 1 204 ? -10.25 -15.75 -5.207 1 98.06 204 GLY A N 1
ATOM 1609 C CA . GLY A 1 204 ? -10.57 -16.156 -6.566 1 98.06 204 GLY A CA 1
ATOM 1610 C C . GLY A 1 204 ? -11.391 -17.422 -6.629 1 98.06 204 GLY A C 1
ATOM 1611 O O . GLY A 1 204 ? -12.391 -17.484 -7.348 1 98.06 204 GLY A O 1
ATOM 1612 N N . LYS A 1 205 ? -10.992 -18.406 -5.875 1 97.19 205 LYS A N 1
ATOM 1613 C CA . LYS A 1 205 ? -11.719 -19.672 -5.832 1 97.19 205 LYS A CA 1
ATOM 1614 C C . LYS A 1 205 ? -13.172 -19.469 -5.418 1 97.19 205 LYS A C 1
ATOM 1616 O O . LYS A 1 205 ? -14.086 -20.031 -6.027 1 97.19 205 LYS A O 1
ATOM 1621 N N . LYS A 1 206 ? -13.352 -18.703 -4.438 1 96.94 206 LYS A N 1
ATOM 1622 C CA . LYS A 1 206 ? -14.695 -18.453 -3.924 1 96.94 206 LYS A CA 1
ATOM 1623 C C . LYS A 1 206 ? -15.555 -17.719 -4.957 1 96.94 206 LYS A C 1
ATOM 1625 O O . LYS A 1 206 ? -16.703 -18.094 -5.184 1 96.94 206 LYS A O 1
ATOM 1630 N N . LEU A 1 207 ? -15.031 -16.703 -5.543 1 97.25 207 LEU A N 1
ATOM 1631 C CA . LEU A 1 207 ? -15.805 -15.875 -6.461 1 97.25 207 LEU A CA 1
ATOM 1632 C C . LEU A 1 207 ? -16.109 -16.625 -7.754 1 97.25 207 LEU A C 1
ATOM 1634 O O . LEU A 1 207 ? -17.156 -16.422 -8.367 1 97.25 207 LEU A O 1
ATOM 1638 N N . LEU A 1 208 ? -15.18 -17.453 -8.18 1 95.38 208 LEU A N 1
ATOM 1639 C CA . LEU A 1 208 ? -15.352 -18.188 -9.43 1 95.38 208 LEU A CA 1
ATOM 1640 C C . LEU A 1 208 ? -16.25 -19.391 -9.227 1 95.38 208 LEU A C 1
ATOM 1642 O O . LEU A 1 208 ? -16.844 -19.891 -10.188 1 95.38 208 LEU A O 1
ATOM 1646 N N . SER A 1 209 ? -16.281 -19.953 -8.039 1 89 209 SER A N 1
ATOM 1647 C CA . SER A 1 209 ? -17.172 -21.062 -7.758 1 89 209 SER A CA 1
ATOM 1648 C C . SER A 1 209 ? -18.625 -20.594 -7.617 1 89 209 SER A C 1
ATOM 1650 O O . SER A 1 209 ? -19.547 -21.375 -7.836 1 89 209 SER A O 1
ATOM 1652 N N . SER A 1 210 ? -18.812 -19.453 -7.004 1 72.56 210 SER A N 1
ATOM 1653 C CA . SER A 1 210 ? -20.156 -18.922 -6.805 1 72.56 210 SER A CA 1
ATOM 1654 C C . SER A 1 210 ? -20.797 -18.516 -8.133 1 72.56 210 SER A C 1
ATOM 1656 O O . SER A 1 210 ? -22.016 -18.391 -8.227 1 72.56 210 SER A O 1
ATOM 1658 N N . ASN A 1 211 ? -20.062 -18.312 -9.266 1 53.75 211 ASN A N 1
ATOM 1659 C CA . ASN A 1 211 ? -20.672 -18 -10.547 1 53.75 211 ASN A CA 1
ATOM 1660 C C . ASN A 1 211 ? -20.953 -19.266 -11.359 1 53.75 211 ASN A C 1
ATOM 1662 O O . ASN A 1 211 ? -20.141 -20.203 -11.359 1 53.75 211 ASN A O 1
ATOM 1666 N N . MET B 1 1 ? -20.5 49.312 -0.986 1 26.31 1 MET B N 1
ATOM 1667 C CA . MET B 1 1 ? -19.734 48.344 -1.775 1 26.31 1 MET B CA 1
ATOM 1668 C C . MET B 1 1 ? -18.766 47.562 -0.893 1 26.31 1 MET B C 1
ATOM 1670 O O . MET B 1 1 ? -17.922 48.156 -0.226 1 26.31 1 MET B O 1
ATOM 1674 N N . ASP B 1 2 ? -19.219 46.531 -0.101 1 27.44 2 ASP B N 1
ATOM 1675 C CA . ASP B 1 2 ? -18.75 45.688 0.995 1 27.44 2 ASP B CA 1
ATOM 1676 C C . ASP B 1 2 ? -17.484 44.938 0.596 1 27.44 2 ASP B C 1
ATOM 1678 O O . ASP B 1 2 ? -17.562 43.938 -0.134 1 27.44 2 ASP B O 1
ATOM 1682 N N . HIS B 1 3 ? -16.359 45.594 0.28 1 27.06 3 HIS B N 1
ATOM 1683 C CA . HIS B 1 3 ? -15.016 45.125 -0.007 1 27.06 3 HIS B CA 1
ATOM 1684 C C . HIS B 1 3 ? -14.531 44.125 1.054 1 27.06 3 HIS B C 1
ATOM 1686 O O . HIS B 1 3 ? -13.797 44.5 1.97 1 27.06 3 HIS B O 1
ATOM 1692 N N . TYR B 1 4 ? -15.43 43.375 1.718 1 30.27 4 TYR B N 1
ATOM 1693 C CA . TYR B 1 4 ? -14.883 42.312 2.572 1 30.27 4 TYR B CA 1
ATOM 1694 C C . TYR B 1 4 ? -13.703 41.625 1.9 1 30.27 4 TYR B C 1
ATOM 1696 O O . TYR B 1 4 ? -13.828 41.094 0.79 1 30.27 4 TYR B O 1
ATOM 1704 N N . SER B 1 5 ? -12.547 42.156 2.072 1 30.2 5 SER B N 1
ATOM 1705 C CA . SER B 1 5 ? -11.242 41.625 1.72 1 30.2 5 SER B CA 1
ATOM 1706 C C . SER B 1 5 ? -11.234 40.094 1.757 1 30.2 5 SER B C 1
ATOM 1708 O O . SER B 1 5 ? -11.633 39.5 2.756 1 30.2 5 SER B O 1
ATOM 1710 N N . LYS B 1 6 ? -11.57 39.469 0.707 1 34.25 6 LYS B N 1
ATOM 1711 C CA . LYS B 1 6 ? -11.312 38.062 0.436 1 34.25 6 LYS B CA 1
ATOM 1712 C C . LYS B 1 6 ? -10.086 37.562 1.199 1 34.25 6 LYS B C 1
ATOM 1714 O O . LYS B 1 6 ? -8.969 38.031 0.955 1 34.25 6 LYS B O 1
ATOM 1719 N N . LEU B 1 7 ? -10 37.281 2.457 1 34.97 7 LEU B N 1
ATOM 1720 C CA . LEU B 1 7 ? -8.977 36.562 3.207 1 34.97 7 LEU B CA 1
ATOM 1721 C C . LEU B 1 7 ? -8.211 35.594 2.305 1 34.97 7 LEU B C 1
ATOM 1723 O O . LEU B 1 7 ? -8.805 34.719 1.688 1 34.97 7 LEU B O 1
ATOM 1727 N N . SER B 1 8 ? -7.094 35.938 1.59 1 38.81 8 SER B N 1
ATOM 1728 C CA . SER B 1 8 ? -6.09 35.344 0.72 1 38.81 8 SER B CA 1
ATOM 1729 C C . SER B 1 8 ? -5.828 33.906 1.108 1 38.81 8 SER B C 1
ATOM 1731 O O . SER B 1 8 ? -5.852 33.562 2.293 1 38.81 8 SER B O 1
ATOM 1733 N N . GLU B 1 9 ? -6.16 32.969 0.369 1 53.56 9 GLU B N 1
ATOM 1734 C CA . GLU B 1 9 ? -5.895 31.531 0.544 1 53.56 9 GLU B CA 1
ATOM 1735 C C . GLU B 1 9 ? -4.496 31.297 1.113 1 53.56 9 GLU B C 1
ATOM 1737 O O . GLU B 1 9 ? -3.502 31.75 0.533 1 53.56 9 GLU B O 1
ATOM 1742 N N . PRO B 1 10 ? -4.406 31.109 2.424 1 52.41 10 PRO B N 1
ATOM 1743 C CA . PRO B 1 10 ? -3.113 31.031 3.109 1 52.41 10 PRO B CA 1
ATOM 1744 C C . PRO B 1 10 ? -2.092 30.188 2.355 1 52.41 10 PRO B C 1
ATOM 1746 O O . PRO B 1 10 ? -0.887 30.438 2.449 1 52.41 10 PRO B O 1
ATOM 1749 N N . LEU B 1 11 ? -2.604 29.188 1.573 1 67.81 11 LEU B N 1
ATOM 1750 C CA . LEU B 1 11 ? -1.688 28.344 0.803 1 67.81 11 LEU B CA 1
ATOM 1751 C C . LEU B 1 11 ? -1.79 28.656 -0.686 1 67.81 11 LEU B C 1
ATOM 1753 O O . LEU B 1 11 ? -2.852 29.062 -1.17 1 67.81 11 LEU B O 1
ATOM 1757 N N . ARG B 1 12 ? -0.751 28.734 -1.447 1 61.03 12 ARG B N 1
ATOM 1758 C CA . ARG B 1 12 ? -0.722 29.141 -2.85 1 61.03 12 ARG B CA 1
ATOM 1759 C C . ARG B 1 12 ? -0.208 28.016 -3.734 1 61.03 12 ARG B C 1
ATOM 1761 O O . ARG B 1 12 ? 0.176 28.234 -4.883 1 61.03 12 ARG B O 1
ATOM 1768 N N . GLY B 1 13 ? -0.418 26.844 -3.225 1 74.69 13 GLY B N 1
ATOM 1769 C CA . GLY B 1 13 ? 0.187 25.766 -3.982 1 74.69 13 GLY B CA 1
ATOM 1770 C C . GLY B 1 13 ? -0.775 25.109 -4.953 1 74.69 13 GLY B C 1
ATOM 1771 O O . GLY B 1 13 ? -1.57 25.781 -5.605 1 74.69 13 GLY B O 1
ATOM 1772 N N . PHE B 1 14 ? -0.729 23.891 -5.332 1 80.81 14 PHE B N 1
ATOM 1773 C CA . PHE B 1 14 ? -1.482 23.078 -6.285 1 80.81 14 PHE B CA 1
ATOM 1774 C C . PHE B 1 14 ? -2.928 22.922 -5.828 1 80.81 14 PHE B C 1
ATOM 1776 O O . PHE B 1 14 ? -3.193 22.734 -4.641 1 80.81 14 PHE B O 1
ATOM 1783 N N . THR B 1 15 ? -3.859 23.078 -6.766 1 81.31 15 THR B N 1
ATOM 1784 C CA . THR B 1 15 ? -5.266 22.891 -6.438 1 81.31 15 THR B CA 1
ATOM 1785 C C . THR B 1 15 ? -5.773 21.547 -6.973 1 81.31 15 THR B C 1
ATOM 1787 O O . THR B 1 15 ? -5.52 21.203 -8.125 1 81.31 15 THR B O 1
ATOM 1790 N N . ASN B 1 16 ? -6.352 20.797 -6.098 1 82.69 16 ASN B N 1
ATOM 1791 C CA . ASN B 1 16 ? -7.012 19.547 -6.445 1 82.69 16 ASN B CA 1
ATOM 1792 C C . ASN B 1 16 ? -8.477 19.547 -6.016 1 82.69 16 ASN B C 1
ATOM 1794 O O . ASN B 1 16 ? -8.844 20.203 -5.047 1 82.69 16 ASN B O 1
ATOM 1798 N N . VAL B 1 17 ? -9.25 18.922 -6.801 1 78.5 17 VAL B N 1
ATOM 1799 C CA . VAL B 1 17 ? -10.648 18.734 -6.43 1 78.5 17 VAL B CA 1
ATOM 1800 C C . VAL B 1 17 ? -10.852 17.297 -5.914 1 78.5 17 VAL B C 1
ATOM 1802 O O . VAL B 1 17 ? -10.531 16.328 -6.609 1 78.5 17 VAL B O 1
ATOM 1805 N N . MET B 1 18 ? -11.359 17.188 -4.785 1 84.44 18 MET B N 1
ATOM 1806 C CA . MET B 1 18 ? -11.562 15.906 -4.129 1 84.44 18 MET B CA 1
ATOM 1807 C C . MET B 1 18 ? -12.836 15.234 -4.633 1 84.44 18 MET B C 1
ATOM 1809 O O . MET B 1 18 ? -13.609 15.844 -5.379 1 84.44 18 MET B O 1
ATOM 1813 N N . SER B 1 19 ? -12.977 14.039 -4.348 1 76.81 19 SER B N 1
ATOM 1814 C CA . SER B 1 19 ? -14.102 13.242 -4.824 1 76.81 19 SER B CA 1
ATOM 1815 C C . SER B 1 19 ? -15.438 13.852 -4.398 1 76.81 19 SER B C 1
ATOM 1817 O O . SER B 1 19 ? -16.453 13.656 -5.059 1 76.81 19 SER B O 1
ATOM 1819 N N . ASP B 1 20 ? -15.5 14.555 -3.346 1 83.12 20 ASP B N 1
ATOM 1820 C CA . ASP B 1 20 ? -16.734 15.156 -2.855 1 83.12 20 ASP B CA 1
ATOM 1821 C C . ASP B 1 20 ? -16.906 16.578 -3.398 1 83.12 20 ASP B C 1
ATOM 1823 O O . ASP B 1 20 ? -17.797 17.312 -2.967 1 83.12 20 ASP B O 1
ATOM 1827 N N . GLY B 1 21 ? -16 17.031 -4.223 1 85.75 21 GLY B N 1
ATOM 1828 C CA . GLY B 1 21 ? -16.125 18.312 -4.875 1 85.75 21 GLY B CA 1
ATOM 1829 C C . GLY B 1 21 ? -15.344 19.406 -4.18 1 85.75 21 GLY B C 1
ATOM 1830 O O . GLY B 1 21 ? -15.234 20.531 -4.688 1 85.75 21 GLY B O 1
ATOM 1831 N N . THR B 1 22 ? -14.773 19.156 -3.055 1 88.75 22 THR B N 1
ATOM 1832 C CA . THR B 1 22 ? -14.047 20.156 -2.289 1 88.75 22 THR B CA 1
ATOM 1833 C C . THR B 1 22 ? -12.758 20.547 -3 1 88.75 22 THR B C 1
ATOM 1835 O O . THR B 1 22 ? -11.977 19.688 -3.402 1 88.75 22 THR B O 1
ATOM 1838 N N . LYS B 1 23 ? -12.617 21.781 -3.152 1 90.62 23 LYS B N 1
ATOM 1839 C CA . LYS B 1 23 ? -11.352 22.281 -3.684 1 90.62 23 LYS B CA 1
ATOM 1840 C C . LYS B 1 23 ? -10.305 22.406 -2.584 1 90.62 23 LYS B C 1
ATOM 1842 O O . LYS B 1 23 ? -10.539 23.031 -1.556 1 90.62 23 LYS B O 1
ATOM 1847 N N . VAL B 1 24 ? -9.211 21.766 -2.789 1 92.12 24 VAL B N 1
ATOM 1848 C CA . VAL B 1 24 ? -8.164 21.75 -1.777 1 92.12 24 VAL B CA 1
ATOM 1849 C C . VAL B 1 24 ? -6.883 22.344 -2.355 1 92.12 24 VAL B C 1
ATOM 1851 O O . VAL B 1 24 ? -6.488 22.016 -3.477 1 92.12 24 VAL B O 1
ATOM 1854 N N . VAL B 1 25 ? -6.324 23.234 -1.585 1 92.06 25 VAL B N 1
ATOM 1855 C CA . VAL B 1 25 ? -5.023 23.781 -1.948 1 92.06 25 VAL B CA 1
ATOM 1856 C C . VAL B 1 25 ? -3.916 23.016 -1.232 1 92.06 25 VAL B C 1
ATOM 1858 O O . VAL B 1 25 ? -4 22.766 -0.026 1 92.06 25 VAL B O 1
ATOM 1861 N N . THR B 1 26 ? -2.904 22.594 -1.989 1 94.94 26 THR B N 1
ATOM 1862 C CA . THR B 1 26 ? -1.765 21.859 -1.449 1 94.94 26 THR B CA 1
ATOM 1863 C C . THR B 1 26 ? -0.474 22.656 -1.641 1 94.94 26 THR B C 1
ATOM 1865 O O . THR B 1 26 ? -0.141 23.047 -2.76 1 94.94 26 THR B O 1
ATOM 1868 N N . GLU B 1 27 ? 0.199 22.938 -0.58 1 95.19 27 GLU B N 1
ATOM 1869 C CA . GLU B 1 27 ? 1.503 23.594 -0.615 1 95.19 27 GLU B CA 1
ATOM 1870 C C . GLU B 1 27 ? 2.627 22.609 -0.33 1 95.19 27 GLU B C 1
ATOM 1872 O O . GLU B 1 27 ? 2.541 21.812 0.613 1 95.19 27 GLU B O 1
ATOM 1877 N N . ILE B 1 28 ? 3.639 22.656 -1.142 1 94.31 28 ILE B N 1
ATOM 1878 C CA . ILE B 1 28 ? 4.82 21.812 -0.943 1 94.31 28 ILE B CA 1
ATOM 1879 C C . ILE B 1 28 ? 5.98 22.672 -0.445 1 94.31 28 ILE B C 1
ATOM 1881 O O . ILE B 1 28 ? 6.348 23.672 -1.084 1 94.31 28 ILE B O 1
ATOM 1885 N N . VAL B 1 29 ? 6.551 22.297 0.636 1 93.56 29 VAL B N 1
ATOM 1886 C CA . VAL B 1 29 ? 7.602 23.125 1.223 1 93.56 29 VAL B CA 1
ATOM 1887 C C . VAL B 1 29 ? 8.781 22.234 1.624 1 93.56 29 VAL B C 1
ATOM 1889 O O . VAL B 1 29 ? 8.602 21.078 2.018 1 93.56 29 VAL B O 1
ATOM 1892 N N . SER B 1 30 ? 9.953 22.828 1.58 1 89.69 30 SER B N 1
ATOM 1893 C CA . SER B 1 30 ? 11.164 22.078 1.931 1 89.69 30 SER B CA 1
ATOM 1894 C C . SER B 1 30 ? 12.117 22.938 2.766 1 89.69 30 SER B C 1
ATOM 1896 O O . SER B 1 30 ? 12.852 22.406 3.6 1 89.69 30 SER B O 1
ATOM 1898 N N . ASP B 1 31 ? 12.156 24.156 2.52 1 89.12 31 ASP B N 1
ATOM 1899 C CA . ASP B 1 31 ? 13.086 25.016 3.26 1 89.12 31 ASP B CA 1
ATOM 1900 C C . ASP B 1 31 ? 12.492 25.422 4.605 1 89.12 31 ASP B C 1
ATOM 1902 O O . ASP B 1 31 ? 11.273 25.516 4.754 1 89.12 31 ASP B O 1
ATOM 1906 N N . ARG B 1 32 ? 13.375 25.844 5.52 1 89.5 32 ARG B N 1
ATOM 1907 C CA . ARG B 1 32 ? 13 26.109 6.902 1 89.5 32 ARG B CA 1
ATOM 1908 C C . ARG B 1 32 ? 12.023 27.281 6.988 1 89.5 32 ARG B C 1
ATOM 1910 O O . ARG B 1 32 ? 11.047 27.234 7.746 1 89.5 32 ARG B O 1
ATOM 1917 N N . GLY B 1 33 ? 12.328 28.297 6.273 1 91.44 33 GLY B N 1
ATOM 1918 C CA . GLY B 1 33 ? 11.469 29.469 6.305 1 91.44 33 GLY B CA 1
ATOM 1919 C C . GLY B 1 33 ? 10.055 29.188 5.852 1 91.44 33 GLY B C 1
ATOM 1920 O O . GLY B 1 33 ? 9.094 29.609 6.496 1 91.44 33 GLY B O 1
ATOM 1921 N N . ALA B 1 34 ? 9.93 28.516 4.746 1 92.19 34 ALA B N 1
ATOM 1922 C CA . ALA B 1 34 ? 8.617 28.188 4.195 1 92.19 34 ALA B CA 1
ATOM 1923 C C . ALA B 1 34 ? 7.855 27.25 5.129 1 92.19 34 ALA B C 1
ATOM 1925 O O . ALA B 1 34 ? 6.645 27.406 5.316 1 92.19 34 ALA B O 1
ATOM 1926 N N . VAL B 1 35 ? 8.523 26.281 5.707 1 93.75 35 VAL B N 1
ATOM 1927 C CA . VAL B 1 35 ? 7.902 25.359 6.656 1 93.75 35 VAL B CA 1
ATOM 1928 C C . VAL B 1 35 ? 7.375 26.141 7.859 1 93.75 35 VAL B C 1
ATOM 1930 O O . VAL B 1 35 ? 6.227 25.953 8.273 1 93.75 35 VAL B O 1
ATOM 1933 N N . HIS B 1 36 ? 8.227 27 8.359 1 94.5 36 HIS B N 1
ATOM 1934 C CA . HIS B 1 36 ? 7.84 27.828 9.5 1 94.5 36 HIS B CA 1
ATOM 1935 C C . HIS B 1 36 ? 6.586 28.641 9.195 1 94.5 36 HIS B C 1
ATOM 1937 O O . HIS B 1 36 ? 5.648 28.672 10 1 94.5 36 HIS B O 1
ATOM 1943 N N . LEU B 1 37 ? 6.617 29.281 8.078 1 93.94 37 LEU B N 1
ATOM 1944 C CA . LEU B 1 37 ? 5.496 30.125 7.703 1 93.94 37 LEU B CA 1
ATOM 1945 C C . LEU B 1 37 ? 4.215 29.312 7.566 1 93.94 37 LEU B C 1
ATOM 1947 O O . LEU B 1 37 ? 3.16 29.719 8.062 1 93.94 37 LEU B O 1
ATOM 1951 N N . CYS B 1 38 ? 4.234 28.203 6.898 1 93.69 38 CYS B N 1
ATOM 1952 C CA . CYS B 1 38 ? 3.066 27.344 6.703 1 93.69 38 CYS B CA 1
ATOM 1953 C C . CYS B 1 38 ? 2.508 26.875 8.039 1 93.69 38 CYS B C 1
ATOM 1955 O O . CYS B 1 38 ? 1.301 26.953 8.281 1 93.69 38 CYS B O 1
ATOM 1957 N N . LEU B 1 39 ? 3.363 26.406 8.906 1 95.25 39 LEU B N 1
ATOM 1958 C CA . LEU B 1 39 ? 2.916 25.859 10.18 1 95.25 39 LEU B CA 1
ATOM 1959 C C . LEU B 1 39 ? 2.357 26.969 11.078 1 95.25 39 LEU B C 1
ATOM 1961 O O . LEU B 1 39 ? 1.417 26.734 11.844 1 95.25 39 LEU B O 1
ATOM 1965 N N . TYR B 1 40 ? 3.014 28.109 10.961 1 94.12 40 TYR B N 1
ATOM 1966 C CA . TYR B 1 40 ? 2.486 29.266 11.688 1 94.12 40 TYR B CA 1
ATOM 1967 C C . TYR B 1 40 ? 1.061 29.578 11.25 1 94.12 40 TYR B C 1
ATOM 1969 O O . TYR B 1 40 ? 0.173 29.766 12.086 1 94.12 40 TYR B O 1
ATOM 1977 N N . LEU B 1 41 ? 0.859 29.609 9.969 1 92.5 41 LEU B N 1
ATOM 1978 C CA . LEU B 1 41 ? -0.457 29.906 9.414 1 92.5 41 LEU B CA 1
ATOM 1979 C C . LEU B 1 41 ? -1.469 28.844 9.812 1 92.5 41 LEU B C 1
ATOM 1981 O O . LEU B 1 41 ? -2.598 29.156 10.195 1 92.5 41 LEU B O 1
ATOM 1985 N N . ILE B 1 42 ? -1.104 27.609 9.727 1 93.56 42 ILE B N 1
ATOM 1986 C CA . ILE B 1 42 ? -1.977 26.516 10.109 1 93.56 42 ILE B CA 1
ATOM 1987 C C . ILE B 1 42 ? -2.381 26.656 11.57 1 93.56 42 ILE B C 1
ATOM 1989 O O . ILE B 1 42 ? -3.561 26.547 11.914 1 93.56 42 ILE B O 1
ATOM 1993 N N . THR B 1 43 ? -1.433 26.906 12.422 1 94.69 43 THR B N 1
ATOM 1994 C CA . THR B 1 43 ? -1.679 27.016 13.852 1 94.69 43 THR B CA 1
ATOM 1995 C C . THR B 1 43 ? -2.676 28.125 14.148 1 94.69 43 THR B C 1
ATOM 1997 O O . THR B 1 43 ? -3.621 27.938 14.914 1 94.69 43 THR B O 1
ATOM 2000 N N . GLN B 1 44 ? -2.455 29.266 13.531 1 93.81 44 GLN B N 1
ATOM 2001 C CA . GLN B 1 44 ? -3.348 30.406 13.742 1 93.81 44 GLN B CA 1
ATOM 2002 C C . GLN B 1 44 ? -4.773 30.078 13.305 1 93.81 44 GLN B C 1
ATOM 2004 O O . GLN B 1 44 ? -5.727 30.328 14.039 1 93.81 44 GLN B O 1
ATOM 2009 N N . LYS B 1 45 ? -4.887 29.484 12.188 1 92.19 45 LYS B N 1
ATOM 2010 C CA . LYS B 1 45 ? -6.203 29.219 11.617 1 92.19 45 LYS B CA 1
ATOM 2011 C C . LYS B 1 45 ? -6.926 28.125 12.391 1 92.19 45 LYS B C 1
ATOM 2013 O O . LYS B 1 45 ? -8.148 28.172 12.555 1 92.19 45 LYS B O 1
ATOM 2018 N N . ILE B 1 46 ? -6.207 27.109 12.781 1 93.19 46 ILE B N 1
ATOM 20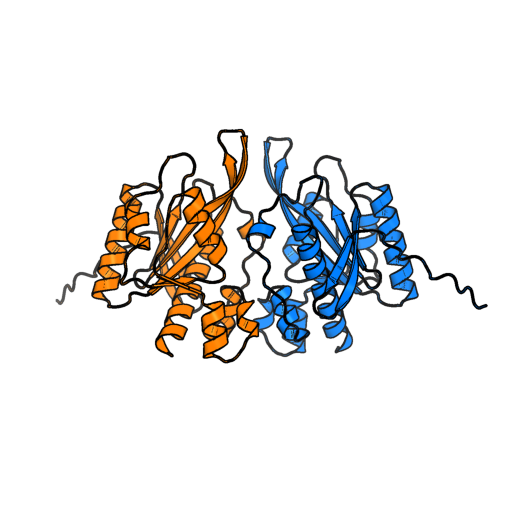19 C CA . ILE B 1 46 ? -6.785 26.031 13.57 1 93.19 46 ILE B CA 1
ATOM 2020 C C . ILE B 1 46 ? -7.336 26.578 14.883 1 93.19 46 ILE B C 1
ATOM 2022 O O . ILE B 1 46 ? -8.422 26.188 15.32 1 93.19 46 ILE B O 1
ATOM 2026 N N . ARG B 1 47 ? -6.629 27.469 15.508 1 91.56 47 ARG B N 1
ATOM 2027 C CA . ARG B 1 47 ? -7.059 28.094 16.766 1 91.56 47 ARG B CA 1
ATOM 2028 C C . ARG B 1 47 ? -8.266 29 16.547 1 91.56 47 ARG B C 1
ATOM 2030 O O . ARG B 1 47 ? -9.234 28.938 17.297 1 91.56 47 ARG B O 1
ATOM 2037 N N . ASP B 1 48 ? -8.172 29.781 15.508 1 92.19 48 ASP B N 1
ATOM 2038 C CA . ASP B 1 48 ? -9.273 30.688 15.18 1 92.19 48 ASP B CA 1
ATOM 2039 C C . ASP B 1 48 ? -10.547 29.906 14.883 1 92.19 48 ASP B C 1
ATOM 2041 O O . ASP B 1 48 ? -11.641 30.312 15.281 1 92.19 48 ASP B O 1
ATOM 2045 N N . GLY B 1 49 ? -10.422 28.844 14.203 1 90.94 49 GLY B N 1
ATOM 2046 C CA . GLY B 1 49 ? -11.562 28.047 13.781 1 90.94 49 GLY B CA 1
ATOM 2047 C C . GLY B 1 49 ? -11.984 27 14.805 1 90.94 49 GLY B C 1
ATOM 2048 O O . GLY B 1 49 ? -13 26.328 14.625 1 90.94 49 GLY B O 1
ATOM 2049 N N . LYS B 1 50 ? -11.211 26.906 15.828 1 92.69 50 LYS B N 1
ATOM 2050 C CA . LYS B 1 50 ? -11.461 25.922 16.891 1 92.69 50 LYS B CA 1
ATOM 2051 C C . LYS B 1 50 ? -11.539 24.516 16.328 1 92.69 50 LYS B C 1
ATOM 2053 O O . LYS B 1 50 ? -12.422 23.734 16.703 1 92.69 50 LYS B O 1
ATOM 2058 N N . ASP B 1 51 ? -10.883 24.219 15.289 1 95.44 51 ASP B N 1
ATOM 2059 C CA . ASP B 1 51 ? -10.711 22.891 14.688 1 95.44 51 ASP B CA 1
ATOM 2060 C C . ASP B 1 51 ? -9.281 22.391 14.875 1 95.44 51 ASP B C 1
ATOM 2062 O O . ASP B 1 51 ? -8.445 22.531 13.977 1 95.44 51 ASP B O 1
ATOM 2066 N N . MET B 1 52 ? -9.07 21.703 15.938 1 95.75 52 MET B N 1
ATOM 2067 C CA . MET B 1 52 ? -7.723 21.359 16.359 1 95.75 52 MET B CA 1
ATOM 2068 C C . MET B 1 52 ? -7.293 20.016 15.773 1 95.75 52 MET B C 1
ATOM 2070 O O . MET B 1 52 ? -6.273 19.453 16.172 1 95.75 52 MET B O 1
ATOM 2074 N N . VAL B 1 53 ? -8.078 19.422 14.867 1 97.62 53 VAL B N 1
ATOM 2075 C CA . VAL B 1 53 ? -7.766 18.125 14.266 1 97.62 53 VAL B CA 1
ATOM 2076 C C . VAL B 1 53 ? -6.871 18.328 13.047 1 97.62 53 VAL B C 1
ATOM 2078 O O . VAL B 1 53 ? -7.137 19.188 12.211 1 97.62 53 VAL B O 1
ATOM 2081 N N . VAL B 1 54 ? -5.844 17.562 12.922 1 98.25 54 VAL B N 1
ATOM 2082 C CA . VAL B 1 54 ? -4.934 17.594 11.781 1 98.25 54 VAL B CA 1
ATOM 2083 C C . VAL B 1 54 ? -4.711 16.188 11.258 1 98.25 54 VAL B C 1
ATOM 2085 O O . VAL B 1 54 ? -4.336 15.289 12.016 1 98.25 54 VAL B O 1
ATOM 2088 N N . GLY B 1 55 ? -4.961 15.945 10.008 1 98.31 55 GLY B N 1
ATOM 2089 C CA . GLY B 1 55 ? -4.59 14.688 9.375 1 98.31 55 GLY B CA 1
ATOM 2090 C C . GLY B 1 55 ? -3.094 14.539 9.18 1 98.31 55 GLY B C 1
ATOM 2091 O O . GLY B 1 55 ? -2.418 15.492 8.789 1 98.31 55 GLY B O 1
ATOM 2092 N N . PHE B 1 56 ? -2.596 13.391 9.453 1 97.75 56 PHE B N 1
ATOM 2093 C CA . PHE B 1 56 ? -1.166 13.109 9.414 1 97.75 56 PHE B CA 1
ATOM 2094 C C . PHE B 1 56 ? -0.888 11.836 8.625 1 97.75 56 PHE B C 1
ATOM 2096 O O . PHE B 1 56 ? -1.521 10.805 8.852 1 97.75 56 PHE B O 1
ATOM 2103 N N . ASP B 1 57 ? -0.046 11.938 7.656 1 95.56 57 ASP B N 1
ATOM 2104 C CA . ASP B 1 57 ? 0.416 10.82 6.844 1 95.56 57 ASP B CA 1
ATOM 2105 C C . ASP B 1 57 ? 1.853 11.039 6.375 1 95.56 57 ASP B C 1
ATOM 2107 O O . ASP B 1 57 ? 2.422 12.109 6.582 1 95.56 57 ASP B O 1
ATOM 2111 N N . THR B 1 58 ? 2.498 9.93 5.84 1 94.88 58 THR B N 1
ATOM 2112 C CA . THR B 1 58 ? 3.877 10.07 5.383 1 94.88 58 THR B CA 1
ATOM 2113 C C . THR B 1 58 ? 4.102 9.281 4.098 1 94.88 58 THR B C 1
ATOM 2115 O O . THR B 1 58 ? 3.277 8.445 3.725 1 94.88 58 THR B O 1
ATOM 2118 N N . GLU B 1 59 ? 5.145 9.664 3.377 1 92.5 59 GLU B N 1
ATOM 2119 C CA . GLU B 1 59 ? 5.727 8.859 2.305 1 92.5 59 GLU B CA 1
ATOM 2120 C C . GLU B 1 59 ? 7.145 8.414 2.654 1 92.5 59 GLU B C 1
ATOM 2122 O O . GLU B 1 59 ? 7.91 9.172 3.25 1 92.5 59 GLU B O 1
ATOM 2127 N N . TRP B 1 60 ? 7.449 7.246 2.266 1 89 60 TRP B N 1
ATOM 2128 C CA . TRP B 1 60 ? 8.758 6.652 2.52 1 89 60 TRP B CA 1
ATOM 2129 C C . TRP B 1 60 ? 9.531 6.469 1.22 1 89 60 TRP B C 1
ATOM 2131 O O . TRP B 1 60 ? 8.945 6.457 0.136 1 89 60 TRP B O 1
ATOM 2141 N N . SER B 1 61 ? 10.812 6.383 1.285 1 86.12 61 SER B N 1
ATOM 2142 C CA . SER B 1 61 ? 11.695 6.035 0.18 1 86.12 61 SER B CA 1
ATOM 2143 C C . SER B 1 61 ? 12.992 5.398 0.687 1 86.12 61 SER B C 1
ATOM 2145 O O . SER B 1 61 ? 13.312 5.496 1.873 1 86.12 61 SER B O 1
ATOM 2147 N N . LEU B 1 62 ? 13.602 4.652 -0.218 1 81.44 62 LEU B N 1
ATOM 2148 C CA . LEU B 1 62 ? 14.969 4.227 0.076 1 81.44 62 LEU B CA 1
ATOM 2149 C C . LEU B 1 62 ? 15.953 5.375 -0.129 1 81.44 62 LEU B C 1
ATOM 2151 O O . LEU B 1 62 ? 15.93 6.039 -1.166 1 81.44 62 LEU B O 1
ATOM 2155 N N . VAL B 1 63 ? 16.703 5.621 0.862 1 83.19 63 VAL B N 1
ATOM 2156 C CA . VAL B 1 63 ? 17.672 6.719 0.82 1 83.19 63 VAL B CA 1
ATOM 2157 C C . VAL B 1 63 ? 19.078 6.176 1.031 1 83.19 63 VAL B C 1
ATOM 2159 O O . VAL B 1 63 ? 19.297 5.312 1.884 1 83.19 63 VAL B O 1
ATOM 2162 N N . VAL B 1 64 ? 20 6.602 0.231 1 80.94 64 VAL B N 1
ATOM 2163 C CA . VAL B 1 64 ? 21.406 6.254 0.395 1 80.94 64 VAL B CA 1
ATOM 2164 C C . VAL B 1 64 ? 22.031 7.148 1.457 1 80.94 64 VAL B C 1
ATOM 2166 O O . VAL B 1 64 ? 22.094 8.367 1.293 1 80.94 64 VAL B O 1
ATOM 2169 N N . MET B 1 65 ? 22.516 6.512 2.439 1 83.12 65 MET B N 1
ATOM 2170 C CA . MET B 1 65 ? 23.109 7.25 3.549 1 83.12 65 MET B CA 1
ATOM 2171 C C . MET B 1 65 ? 24.562 7.617 3.24 1 83.12 65 MET B C 1
ATOM 2173 O O . MET B 1 65 ? 25.141 7.129 2.264 1 83.12 65 MET B O 1
ATOM 2177 N N . ASP B 1 66 ? 25.094 8.461 4.078 1 82.38 66 ASP B N 1
ATOM 2178 C CA . ASP B 1 66 ? 26.469 8.938 3.883 1 82.38 66 ASP B CA 1
ATOM 2179 C C . ASP B 1 66 ? 27.453 7.781 3.912 1 82.38 66 ASP B C 1
ATOM 2181 O O . ASP B 1 66 ? 28.484 7.816 3.227 1 82.38 66 ASP B O 1
ATOM 2185 N N . ASP B 1 67 ? 27.203 6.871 4.707 1 83.94 67 ASP B N 1
ATOM 2186 C CA . ASP B 1 67 ? 28.109 5.738 4.84 1 83.94 67 ASP B CA 1
ATOM 2187 C C . ASP B 1 67 ? 27.875 4.707 3.742 1 83.94 67 ASP B C 1
ATOM 2189 O O . ASP B 1 67 ? 28.438 3.611 3.773 1 83.94 67 ASP B O 1
ATOM 2193 N N . GLY B 1 68 ? 26.953 4.941 2.871 1 79.62 68 GLY B N 1
ATOM 2194 C CA . GLY B 1 68 ? 26.719 4.066 1.733 1 79.62 68 GLY B CA 1
ATOM 2195 C C . GLY B 1 68 ? 25.578 3.096 1.953 1 79.62 68 GLY B C 1
ATOM 2196 O O . GLY B 1 68 ? 25.125 2.439 1.014 1 79.62 68 GLY B O 1
ATOM 2197 N N . ARG B 1 69 ? 25.109 3.033 3.164 1 80.5 69 ARG B N 1
ATOM 2198 C CA . ARG B 1 69 ? 23.984 2.139 3.441 1 80.5 69 ARG B CA 1
ATOM 2199 C C . ARG B 1 69 ? 22.703 2.658 2.809 1 80.5 69 ARG B C 1
ATOM 2201 O O . ARG B 1 69 ? 22.516 3.869 2.666 1 80.5 69 ARG B O 1
ATOM 2208 N N . VAL B 1 70 ? 21.828 1.802 2.318 1 78.69 70 VAL B N 1
ATOM 2209 C CA . VAL B 1 70 ? 20.516 2.139 1.806 1 78.69 70 VAL B CA 1
ATOM 2210 C C . VAL B 1 70 ? 19.453 1.774 2.84 1 78.69 70 VAL B C 1
ATOM 2212 O O . VAL B 1 70 ? 19.375 0.625 3.279 1 78.69 70 VAL B O 1
ATOM 2215 N N . GLU B 1 71 ? 18.688 2.762 3.301 1 82.81 71 GLU B N 1
ATOM 2216 C CA . GLU B 1 71 ? 17.703 2.551 4.355 1 82.81 71 GLU B CA 1
ATOM 2217 C C . GLU B 1 71 ? 16.344 3.162 3.979 1 82.81 71 GLU B C 1
ATOM 2219 O O . GLU B 1 71 ? 16.297 4.195 3.311 1 82.81 71 GLU B O 1
ATOM 2224 N N . PRO B 1 72 ? 15.289 2.506 4.398 1 84.56 72 PRO B N 1
ATOM 2225 C CA . PRO B 1 72 ? 13.984 3.17 4.266 1 84.56 72 PRO B CA 1
ATOM 2226 C C . PRO B 1 72 ? 13.836 4.363 5.211 1 84.56 72 PRO B C 1
ATOM 2228 O O . PRO B 1 72 ? 14.094 4.238 6.41 1 84.56 72 PRO B O 1
ATOM 2231 N N . ARG B 1 73 ? 13.406 5.445 4.719 1 87.81 73 ARG B N 1
ATOM 2232 C CA . ARG B 1 73 ? 13.234 6.66 5.504 1 87.81 73 ARG B CA 1
ATOM 2233 C C . ARG B 1 73 ? 11.945 7.383 5.109 1 87.81 73 ARG B C 1
ATOM 2235 O O . ARG B 1 73 ? 11.477 7.254 3.979 1 87.81 73 ARG B O 1
ATOM 2242 N N . VAL B 1 74 ? 11.477 8.094 6.105 1 91.56 74 VAL B N 1
ATOM 2243 C CA . VAL B 1 74 ? 10.398 9.016 5.781 1 91.56 74 VAL B CA 1
ATOM 2244 C C . VAL B 1 74 ? 10.953 10.227 5.031 1 91.56 74 VAL B C 1
ATOM 2246 O O . VAL B 1 74 ? 11.898 10.867 5.492 1 91.56 74 VAL B O 1
ATOM 2249 N N . VAL B 1 75 ? 10.359 10.492 3.877 1 91.88 75 VAL B N 1
ATOM 2250 C CA . VAL B 1 75 ? 10.922 11.562 3.066 1 91.88 75 VAL B CA 1
ATOM 2251 C C . VAL B 1 75 ? 9.898 12.68 2.896 1 91.88 75 VAL B C 1
ATOM 2253 O O . VAL B 1 75 ? 10.242 13.789 2.48 1 91.88 75 VAL B O 1
ATOM 2256 N N . LEU B 1 76 ? 8.664 12.406 3.168 1 94.31 76 LEU B N 1
ATOM 2257 C CA . LEU B 1 76 ? 7.59 13.383 3.025 1 94.31 76 LEU B CA 1
ATOM 2258 C C . LEU B 1 76 ? 6.582 13.258 4.164 1 94.31 76 LEU B C 1
ATOM 2260 O O . LEU B 1 76 ? 6.133 12.156 4.48 1 94.31 76 LEU B O 1
ATOM 2264 N N . VAL B 1 77 ? 6.242 14.336 4.824 1 96.25 77 VAL B N 1
ATOM 2265 C CA . VAL B 1 77 ? 5.172 14.414 5.816 1 96.25 77 VAL B CA 1
ATOM 2266 C C . VAL B 1 77 ? 3.979 15.164 5.227 1 96.25 77 VAL B C 1
ATOM 2268 O O . VAL B 1 77 ? 4.141 16.234 4.629 1 96.25 77 VAL B O 1
ATOM 2271 N N . LYS B 1 78 ? 2.803 14.625 5.312 1 97.06 78 LYS B N 1
ATOM 2272 C CA . LYS B 1 78 ? 1.577 15.258 4.828 1 97.06 78 LYS B CA 1
ATOM 2273 C C . LYS B 1 78 ? 0.686 15.688 5.988 1 97.06 78 LYS B C 1
ATOM 2275 O O . LYS B 1 78 ? 0.359 14.883 6.863 1 97.06 78 LYS B O 1
ATOM 2280 N N . LEU B 1 79 ? 0.374 16.922 6.008 1 97.88 79 LEU B N 1
ATOM 2281 C CA . LEU B 1 79 ? -0.52 17.484 7.012 1 97.88 79 LEU B CA 1
ATOM 2282 C C . LEU B 1 79 ? -1.747 18.109 6.363 1 97.88 79 LEU B C 1
ATOM 2284 O O . LEU B 1 79 ? -1.622 18.906 5.426 1 97.88 79 LEU B O 1
ATOM 2288 N N . PHE B 1 80 ? -2.859 17.703 6.797 1 97.88 80 PHE B N 1
ATOM 2289 C CA . PHE B 1 80 ? -4.102 18.297 6.309 1 97.88 80 PHE B CA 1
ATOM 2290 C C . PHE B 1 80 ? -4.906 18.875 7.457 1 97.88 80 PHE B C 1
ATOM 2292 O O . PHE B 1 80 ? -5.18 18.203 8.445 1 97.88 80 PHE B O 1
ATOM 2299 N N . SER B 1 81 ? -5.33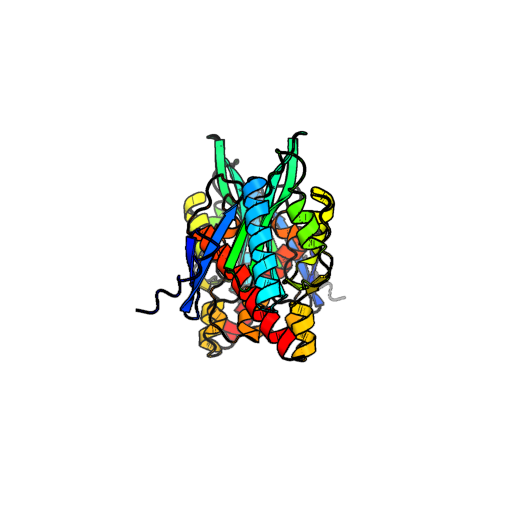2 20.125 7.406 1 96.62 81 SER B N 1
ATOM 2300 C CA . SER B 1 81 ? -6.176 20.812 8.383 1 96.62 81 SER B CA 1
ATOM 2301 C C . SER B 1 81 ? -7.273 21.609 7.691 1 96.62 81 SER B C 1
ATOM 2303 O O . SER B 1 81 ? -7.441 21.531 6.473 1 96.62 81 SER B O 1
ATOM 2305 N N . CYS B 1 82 ? -8.062 22.328 8.469 1 93.62 82 CYS B N 1
ATOM 2306 C CA . CYS B 1 82 ? -9.133 23.156 7.93 1 93.62 82 CYS B CA 1
ATOM 2307 C C . CYS B 1 82 ? -8.594 24.188 6.949 1 93.62 82 CYS B C 1
ATOM 2309 O O . CYS B 1 82 ? -9.352 24.781 6.18 1 93.62 82 CYS B O 1
ATOM 2311 N N . VAL B 1 83 ? -7.266 24.406 6.875 1 89.12 83 VAL B N 1
ATOM 2312 C CA . VAL B 1 83 ? -6.633 25.391 6.016 1 89.12 83 VAL B CA 1
ATOM 2313 C C . VAL B 1 83 ? -6.309 24.781 4.656 1 89.12 83 VAL B C 1
ATOM 2315 O O . VAL B 1 83 ? -6.223 25.484 3.65 1 89.12 83 VAL B O 1
ATOM 2318 N N . GLY B 1 84 ? -6.121 23.516 4.652 1 93.25 84 GLY B N 1
ATOM 2319 C CA . GLY B 1 84 ? -5.676 22.828 3.459 1 93.25 84 GLY B CA 1
ATOM 2320 C C . GLY B 1 84 ? -4.586 21.797 3.736 1 93.25 84 GLY B C 1
ATOM 2321 O O . GLY B 1 84 ? -4.52 21.234 4.832 1 93.25 84 GLY B O 1
ATOM 2322 N N . CYS B 1 85 ? -3.844 21.5 2.68 1 96.62 85 CYS B N 1
ATOM 2323 C CA . CYS B 1 85 ? -2.84 20.453 2.766 1 96.62 85 CYS B CA 1
ATOM 2324 C C . CYS B 1 85 ? -1.434 21.016 2.631 1 96.62 85 CYS B C 1
ATOM 2326 O O . CYS B 1 85 ? -1.191 21.891 1.793 1 96.62 85 CYS B O 1
ATOM 2328 N N . VAL B 1 86 ? -0.558 20.625 3.457 1 96.75 86 VAL B N 1
ATOM 2329 C CA . VAL B 1 86 ? 0.854 20.984 3.365 1 96.75 86 VAL B CA 1
ATOM 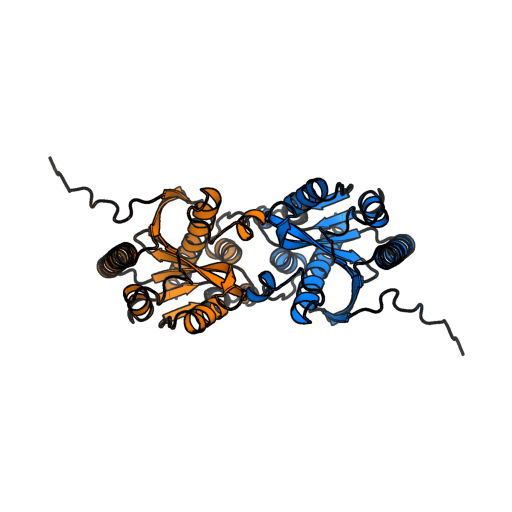2330 C C . VAL B 1 86 ? 1.702 19.719 3.273 1 96.75 86 VAL B C 1
ATOM 2332 O O . VAL B 1 86 ? 1.584 18.828 4.113 1 96.75 86 VAL B O 1
ATOM 2335 N N . LEU B 1 87 ? 2.486 19.625 2.254 1 96.81 87 LEU B N 1
ATOM 2336 C CA . LEU B 1 87 ? 3.473 18.562 2.076 1 96.81 87 LEU B CA 1
ATOM 2337 C C . LEU B 1 87 ? 4.867 19.047 2.447 1 96.81 87 LEU B C 1
ATOM 2339 O O . LEU B 1 87 ? 5.414 19.938 1.792 1 96.81 87 LEU B O 1
ATOM 2343 N N . ILE B 1 88 ? 5.426 18.484 3.461 1 95.69 88 ILE B N 1
ATOM 2344 C CA . I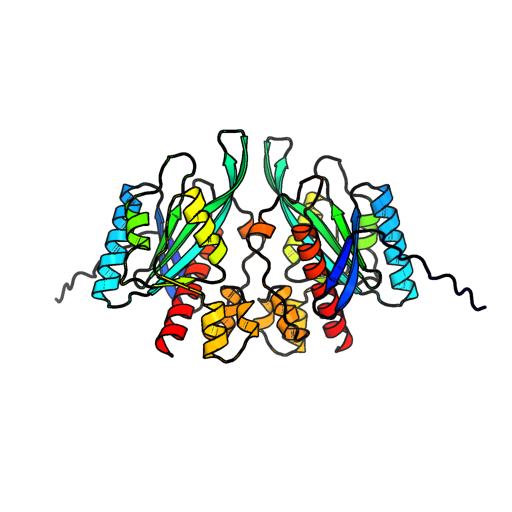LE B 1 88 ? 6.73 18.906 3.953 1 95.69 88 ILE B CA 1
ATOM 2345 C C . ILE B 1 88 ? 7.793 17.891 3.557 1 95.69 88 ILE B C 1
ATOM 2347 O O . ILE B 1 88 ? 7.793 16.75 4.051 1 95.69 88 ILE B O 1
ATOM 2351 N N . ARG B 1 89 ? 8.664 18.312 2.748 1 93.75 89 ARG B N 1
ATOM 2352 C CA . ARG B 1 89 ? 9.766 17.453 2.334 1 93.75 89 ARG B CA 1
ATOM 2353 C C . ARG B 1 89 ? 10.844 17.406 3.406 1 93.75 89 ARG B C 1
ATOM 2355 O O . ARG B 1 89 ? 11.273 18.438 3.918 1 93.75 89 ARG B O 1
ATOM 2362 N N . LEU B 1 90 ? 11.211 16.172 3.715 1 91.38 90 LEU B N 1
ATOM 2363 C CA . LEU B 1 90 ? 12.273 15.984 4.699 1 91.38 90 LEU B CA 1
ATOM 2364 C C . LEU B 1 90 ? 13.602 15.656 4.012 1 91.38 90 LEU B C 1
ATOM 2366 O O . LEU B 1 90 ? 13.648 14.805 3.129 1 91.38 90 LEU B O 1
ATOM 2370 N N . ASP B 1 91 ? 14.5 16.469 4.25 1 78.19 91 ASP B N 1
ATOM 2371 C CA . ASP B 1 91 ? 15.82 16.266 3.666 1 78.19 91 ASP B CA 1
ATOM 2372 C C . ASP B 1 91 ? 16.734 15.516 4.629 1 78.19 91 ASP B C 1
ATOM 2374 O O . ASP B 1 91 ? 17.031 16 5.723 1 78.19 91 ASP B O 1
ATOM 2378 N N . HIS B 1 92 ? 17.203 14.484 4.184 1 72.62 92 HIS B N 1
ATOM 2379 C CA . HIS B 1 92 ? 18.062 13.672 5.043 1 72.62 92 HIS B CA 1
ATOM 2380 C C . HIS B 1 92 ? 19.531 14.086 4.91 1 72.62 92 HIS B C 1
ATOM 2382 O O . HIS B 1 92 ? 20.375 13.617 5.668 1 72.62 92 HIS B O 1
ATOM 2388 N N . LYS B 1 93 ? 19.688 15 4.039 1 70.81 93 LYS B N 1
ATOM 2389 C CA . LYS B 1 93 ? 21.062 15.414 3.84 1 70.81 93 LYS B CA 1
ATOM 2390 C C . LYS B 1 93 ? 21.344 16.766 4.473 1 70.81 93 LYS B C 1
ATOM 2392 O O . LYS B 1 93 ? 22.484 17.156 4.664 1 70.81 93 LYS B O 1
ATOM 2397 N N . SER B 1 94 ? 20.297 17.531 4.648 1 62.53 94 SER B N 1
ATOM 2398 C CA . SER B 1 94 ? 20.5 18.938 4.988 1 62.53 94 SER B CA 1
ATOM 2399 C C . SER B 1 94 ? 20.5 19.141 6.5 1 62.53 94 SER B C 1
ATOM 2401 O O . SER B 1 94 ? 20.5 20.281 6.977 1 62.53 94 SER B O 1
ATOM 2403 N N . GLY B 1 95 ? 20.641 18.062 7.273 1 65.06 95 GLY B N 1
ATOM 2404 C CA . GLY B 1 95 ? 20.719 18.312 8.703 1 65.06 95 GLY B CA 1
ATOM 2405 C C . GLY B 1 95 ? 19.406 18.047 9.422 1 65.06 95 GLY B C 1
ATOM 2406 O O . GLY B 1 95 ? 18.547 17.312 8.922 1 65.06 95 GLY B O 1
ATOM 2407 N N . PRO B 1 96 ? 19.359 18.844 10.633 1 69.69 96 PRO B N 1
ATOM 2408 C CA . PRO B 1 96 ? 18.188 18.609 11.477 1 69.69 96 PRO B CA 1
ATOM 2409 C C . PRO B 1 96 ? 16.891 19.172 10.875 1 69.69 96 PRO B C 1
ATOM 2411 O O . PRO B 1 96 ? 16.938 20.109 10.078 1 69.69 96 PRO B O 1
ATOM 2414 N N . VAL B 1 97 ? 15.844 18.609 11.203 1 84.5 97 VAL B N 1
ATOM 2415 C CA . VAL B 1 97 ? 14.516 19.031 10.758 1 84.5 97 VAL B CA 1
ATOM 2416 C C . VAL B 1 97 ? 14.195 20.422 11.297 1 84.5 97 VAL B C 1
ATOM 2418 O O . VAL B 1 97 ? 14.734 20.812 12.336 1 84.5 97 VAL B O 1
ATOM 2421 N N . CYS B 1 98 ? 13.398 21.203 10.68 1 87.81 98 CYS B N 1
ATOM 2422 C CA . CYS B 1 98 ? 12.961 22.531 11.086 1 87.81 98 CYS B CA 1
ATOM 2423 C C . CYS B 1 98 ? 12.367 22.5 12.484 1 87.81 98 CYS B C 1
ATOM 2425 O O . CYS B 1 98 ? 11.43 21.75 12.758 1 87.81 98 CYS B O 1
ATOM 2427 N N . PRO B 1 99 ? 12.891 23.281 13.391 1 90.94 99 PRO B N 1
ATOM 2428 C CA . PRO B 1 99 ? 12.383 23.312 14.766 1 90.94 99 PRO B CA 1
ATOM 2429 C C . PRO B 1 99 ? 10.883 23.562 14.828 1 90.94 99 PRO B C 1
ATOM 2431 O O . PRO B 1 99 ? 10.203 23.062 15.727 1 90.94 99 PRO B O 1
ATOM 2434 N N . SER B 1 100 ? 10.422 24.359 13.922 1 93.31 100 SER B N 1
ATOM 2435 C CA . SER B 1 100 ? 8.992 24.656 13.906 1 93.31 100 SER B CA 1
ATOM 2436 C C . SER B 1 100 ? 8.164 23.391 13.742 1 93.31 100 SER B C 1
ATOM 2438 O O . SER B 1 100 ? 7.051 23.297 14.266 1 93.31 100 SER B O 1
ATOM 2440 N N . LEU B 1 101 ? 8.664 22.484 13.008 1 94 101 LEU B N 1
ATOM 2441 C CA . LEU B 1 101 ? 7.965 21.219 12.812 1 94 101 LEU B CA 1
ATOM 2442 C C . LEU B 1 101 ? 7.926 20.422 14.109 1 94 101 LEU B C 1
ATOM 2444 O O . LEU B 1 101 ? 6.887 19.844 14.461 1 94 101 LEU B O 1
ATOM 2448 N N . ILE B 1 102 ? 8.992 20.422 14.797 1 94.12 102 ILE B N 1
ATOM 2449 C CA . ILE B 1 102 ? 9.062 19.734 16.078 1 94.12 102 ILE B CA 1
ATOM 2450 C C . ILE B 1 102 ? 8.055 20.344 17.047 1 94.12 102 ILE B C 1
ATOM 2452 O O . ILE B 1 102 ? 7.281 19.625 17.688 1 94.12 102 ILE B O 1
ATOM 2456 N N . ASN B 1 103 ? 8.109 21.625 17.125 1 94.94 103 ASN B N 1
ATOM 2457 C CA . ASN B 1 103 ? 7.207 22.328 18.031 1 94.94 103 ASN B CA 1
ATOM 2458 C C . ASN B 1 103 ? 5.746 22.094 17.656 1 94.94 103 ASN B C 1
ATOM 2460 O O . ASN B 1 103 ? 4.895 21.953 18.531 1 94.94 103 ASN B O 1
ATOM 2464 N N . PHE B 1 104 ? 5.473 22.094 16.406 1 96.69 104 PHE B N 1
ATOM 2465 C CA . PHE B 1 104 ? 4.113 21.875 15.938 1 96.69 104 PHE B CA 1
ATOM 2466 C C . PHE B 1 104 ? 3.58 20.531 16.406 1 96.69 104 PHE B C 1
ATOM 2468 O O . PHE B 1 104 ? 2.457 20.438 16.906 1 96.69 104 PHE B O 1
ATOM 2475 N N . PHE B 1 105 ? 4.402 19.469 16.328 1 96.88 105 PHE B N 1
ATOM 2476 C CA . PHE B 1 105 ? 4.004 18.109 16.688 1 96.88 105 PHE B CA 1
ATOM 2477 C C . PHE B 1 105 ? 3.852 17.984 18.203 1 96.88 105 PHE B C 1
ATOM 2479 O O . PHE B 1 105 ? 3.203 17.047 18.688 1 96.88 105 PHE B O 1
ATOM 2486 N N . MET B 1 106 ? 4.391 18.891 18.922 1 95.62 106 MET B N 1
ATOM 2487 C CA . MET B 1 106 ? 4.379 18.812 20.375 1 95.62 106 MET B CA 1
ATOM 2488 C C . MET B 1 106 ? 3.26 19.656 20.969 1 95.62 106 MET B C 1
ATOM 2490 O O . MET B 1 106 ? 3.053 19.672 22.188 1 95.62 106 MET B O 1
ATOM 2494 N N . MET B 1 107 ? 2.58 20.328 20.156 1 95.12 107 MET B N 1
ATOM 2495 C CA . MET B 1 107 ? 1.511 21.203 20.656 1 95.12 107 MET B CA 1
ATOM 2496 C C . MET B 1 107 ? 0.413 20.375 21.328 1 95.12 107 MET B C 1
ATOM 2498 O O . MET B 1 107 ? -0.1 19.422 20.734 1 95.12 107 MET B O 1
ATOM 2502 N N . LYS B 1 108 ? -0.053 20.797 22.453 1 93 108 LYS B N 1
ATOM 2503 C CA . LYS B 1 108 ? -0.95 20.016 23.297 1 93 108 LYS B CA 1
ATOM 2504 C C . LYS B 1 108 ? -2.391 20.109 22.797 1 93 108 LYS B C 1
ATOM 2506 O O . LYS B 1 108 ? -3.184 19.188 23.016 1 93 108 LYS B O 1
ATOM 2511 N N . ASP B 1 109 ? -2.717 21.125 22.188 1 92.94 109 ASP B N 1
ATOM 2512 C CA . ASP B 1 109 ? -4.117 21.359 21.844 1 92.94 109 ASP B CA 1
ATOM 2513 C C . ASP B 1 109 ? -4.457 20.719 20.5 1 92.94 109 ASP B C 1
ATOM 2515 O O . ASP B 1 109 ? -5.629 20.609 20.141 1 92.94 109 ASP B O 1
ATOM 2519 N N . ILE B 1 110 ? -3.455 20.297 19.766 1 96.19 110 ILE B N 1
ATOM 2520 C CA . ILE B 1 110 ? -3.682 19.734 18.438 1 96.19 110 ILE B CA 1
ATOM 2521 C C . ILE B 1 110 ? -3.771 18.219 18.531 1 96.19 110 ILE B C 1
ATOM 2523 O O . ILE B 1 110 ? -2.992 17.578 19.25 1 96.19 110 ILE B O 1
ATOM 2527 N N . VAL B 1 111 ? -4.734 17.672 17.859 1 97.44 111 VAL B N 1
ATOM 2528 C CA . VAL B 1 111 ? -4.879 16.219 17.75 1 97.44 111 VAL B CA 1
ATOM 2529 C C . VAL B 1 111 ? -4.508 15.773 16.344 1 97.44 111 VAL B C 1
ATOM 2531 O O . VAL B 1 111 ? -5.148 16.172 15.367 1 97.44 111 VAL B O 1
ATOM 2534 N N . PHE B 1 112 ? -3.488 14.984 16.25 1 98.25 112 PHE B N 1
ATOM 2535 C CA . PHE B 1 112 ? -3.092 14.398 14.977 1 98.25 112 PHE B CA 1
ATOM 2536 C C . PHE B 1 112 ? -3.775 13.055 14.758 1 98.25 112 PHE B C 1
ATOM 2538 O O . PHE B 1 112 ? -3.703 12.172 15.617 1 98.25 112 PHE B O 1
ATOM 2545 N N . VAL B 1 113 ? -4.434 12.891 13.641 1 98.5 113 VAL B N 1
ATOM 2546 C CA . VAL B 1 113 ? -5.113 11.641 13.328 1 98.5 113 VAL B CA 1
ATOM 2547 C C . VAL B 1 113 ? -4.434 10.961 12.141 1 98.5 113 VAL B C 1
ATOM 2549 O O . VAL B 1 113 ? -3.994 11.633 11.203 1 98.5 113 VAL B O 1
ATOM 2552 N N . GLY B 1 114 ? -4.262 9.672 12.148 1 98 114 GLY B N 1
ATOM 2553 C CA . GLY B 1 114 ? -3.65 8.891 11.086 1 98 114 GLY B CA 1
ATOM 2554 C C . GLY B 1 114 ? -4.113 7.449 11.062 1 98 114 GLY B C 1
ATOM 2555 O O . GLY B 1 114 ? -4.855 7.012 11.945 1 98 114 GLY B O 1
ATOM 2556 N N . VAL B 1 115 ? -3.738 6.758 10.039 1 96.69 115 VAL B N 1
ATOM 2557 C CA . VAL B 1 115 ? -4.047 5.34 9.891 1 96.69 115 VAL B CA 1
ATOM 2558 C C . VAL B 1 115 ? -2.752 4.539 9.766 1 96.69 115 VAL B C 1
ATOM 2560 O O . VAL B 1 115 ? -1.986 4.734 8.82 1 96.69 115 VAL B O 1
ATOM 2563 N N . HIS B 1 116 ? -2.541 3.646 10.734 1 93.56 116 HIS B N 1
ATOM 2564 C CA . HIS B 1 116 ? -1.334 2.83 10.773 1 93.56 116 HIS B CA 1
ATOM 2565 C C . HIS B 1 116 ? -0.081 3.697 10.781 1 93.56 116 HIS B C 1
ATOM 2567 O O . HIS B 1 116 ? 0.824 3.498 9.969 1 93.56 116 HIS B O 1
ATOM 2573 N N . VAL B 1 117 ? -0.101 4.637 11.664 1 93.31 117 VAL B N 1
ATOM 2574 C CA . VAL B 1 117 ? 0.969 5.625 11.617 1 93.31 117 VAL B CA 1
ATOM 2575 C C . VAL B 1 117 ? 1.976 5.352 12.734 1 93.31 117 VAL B C 1
ATOM 2577 O O . VAL B 1 117 ? 2.895 6.145 12.953 1 93.31 117 VAL B O 1
ATOM 2580 N N . LYS B 1 118 ? 1.853 4.273 13.461 1 91.25 118 LYS B N 1
ATOM 2581 C CA . LYS B 1 118 ? 2.762 3.961 14.562 1 91.25 118 LYS B CA 1
ATOM 2582 C C . LYS B 1 118 ? 4.207 3.889 14.078 1 91.25 118 LYS B C 1
ATOM 2584 O O . LYS B 1 118 ? 5.102 4.484 14.68 1 91.25 118 LYS B O 1
ATOM 2589 N N . GLU B 1 119 ? 4.395 3.143 13.047 1 90.19 119 GLU B N 1
ATOM 2590 C CA . GLU B 1 119 ? 5.742 3.008 12.508 1 90.19 119 GLU B CA 1
ATOM 2591 C C . GLU B 1 119 ? 6.262 4.344 11.977 1 90.19 119 GLU B C 1
ATOM 2593 O O . GLU B 1 119 ? 7.457 4.629 12.055 1 90.19 119 GLU B O 1
ATOM 2598 N N . ASP B 1 120 ? 5.34 5.105 11.406 1 92.56 120 ASP B N 1
ATOM 2599 C CA . ASP B 1 120 ? 5.703 6.438 10.93 1 92.56 120 ASP B CA 1
ATOM 2600 C C . ASP B 1 120 ? 6.242 7.293 12.078 1 92.56 120 ASP B C 1
ATOM 2602 O O . ASP B 1 120 ? 7.293 7.926 11.945 1 92.56 120 ASP B O 1
ATOM 2606 N N . VAL B 1 121 ? 5.504 7.289 13.117 1 94.44 121 VAL B N 1
ATOM 2607 C CA . VAL B 1 121 ? 5.863 8.07 14.289 1 94.44 121 VAL B CA 1
ATOM 2608 C C . VAL B 1 121 ? 7.195 7.578 14.852 1 94.44 121 VAL B C 1
ATOM 2610 O O . VAL B 1 121 ? 8.055 8.383 15.219 1 94.44 121 VAL B O 1
ATOM 2613 N N . ARG B 1 122 ? 7.387 6.359 14.922 1 93.31 122 ARG B N 1
ATOM 2614 C CA . ARG B 1 122 ? 8.633 5.781 15.414 1 93.31 122 ARG B CA 1
ATOM 2615 C C . ARG B 1 122 ? 9.812 6.2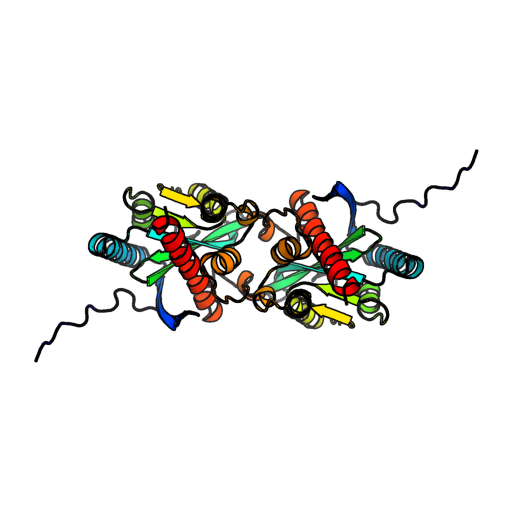07 14.547 1 93.31 122 ARG B C 1
ATOM 2617 O O . ARG B 1 122 ? 10.859 6.605 15.055 1 93.31 122 ARG B O 1
ATOM 2624 N N . LYS B 1 123 ? 9.656 6.129 13.266 1 90.75 123 LYS B N 1
ATOM 2625 C CA . LYS B 1 123 ? 10.727 6.48 12.336 1 90.75 123 LYS B CA 1
ATOM 2626 C C . LYS B 1 123 ? 11.062 7.965 12.422 1 90.75 123 LYS B C 1
ATOM 2628 O O . LYS B 1 123 ? 12.227 8.352 12.312 1 90.75 123 LYS B O 1
ATOM 2633 N N . LEU B 1 124 ? 10.039 8.742 12.508 1 92.62 124 LEU B N 1
ATOM 2634 C CA . LEU B 1 124 ? 10.266 10.18 12.648 1 92.62 124 LEU B CA 1
ATOM 2635 C C . LEU B 1 124 ? 11.078 10.477 13.906 1 92.62 124 LEU B C 1
ATOM 2637 O O . LEU B 1 124 ? 11.969 11.328 13.883 1 92.62 124 LEU B O 1
ATOM 2641 N N . LYS B 1 125 ? 10.766 9.836 14.969 1 92.75 125 LYS B N 1
ATOM 2642 C CA . LYS B 1 125 ? 11.516 10 16.203 1 92.75 125 LYS B CA 1
ATOM 2643 C C . LYS B 1 125 ? 12.961 9.531 16.047 1 92.75 125 LYS B C 1
ATOM 2645 O O . LYS B 1 125 ? 13.891 10.25 16.391 1 92.75 125 LYS B O 1
ATOM 2650 N N . GLU B 1 126 ? 13.148 8.391 15.477 1 88.44 126 GLU B N 1
ATOM 2651 C CA . GLU B 1 126 ? 14.469 7.781 15.312 1 88.44 126 GLU B CA 1
ATOM 2652 C C . GLU B 1 126 ? 15.336 8.594 14.359 1 88.44 126 GLU B C 1
ATOM 2654 O O . GLU B 1 126 ? 16.531 8.805 14.617 1 88.44 126 GLU B O 1
ATOM 2659 N N . ASN B 1 127 ? 14.75 9.055 13.328 1 84.44 127 ASN B N 1
ATOM 2660 C CA . ASN B 1 127 ? 15.531 9.672 12.258 1 84.44 127 ASN B CA 1
ATOM 2661 C C . ASN B 1 127 ? 15.711 11.172 12.492 1 84.44 127 ASN B C 1
ATOM 2663 O O . ASN B 1 127 ? 16.734 11.742 12.109 1 84.44 127 ASN B O 1
ATOM 2667 N N . PHE B 1 128 ? 14.641 11.773 13.102 1 87.88 128 PHE B N 1
ATOM 2668 C CA . PHE B 1 128 ? 14.664 13.234 13.141 1 87.88 128 PHE B CA 1
ATOM 2669 C C . PHE B 1 128 ? 14.477 13.75 14.562 1 87.88 128 PHE B C 1
ATOM 2671 O O . PHE B 1 128 ? 14.5 14.953 14.797 1 87.88 128 PHE B O 1
ATOM 2678 N N . GLY B 1 129 ? 14.266 12.883 15.461 1 87.19 129 GLY B N 1
ATOM 2679 C CA . GLY B 1 129 ? 14.016 13.305 16.828 1 87.19 129 GLY B CA 1
ATOM 2680 C C . GLY B 1 129 ? 12.656 13.953 17.016 1 87.19 129 GLY B C 1
ATOM 2681 O O . GLY B 1 129 ? 12.438 14.672 18 1 87.19 129 GLY B O 1
ATOM 2682 N N . VAL B 1 130 ? 11.812 13.703 16.078 1 90.75 130 VAL B N 1
ATOM 2683 C CA . VAL B 1 130 ? 10.477 14.297 16.094 1 90.75 130 VAL B CA 1
ATOM 2684 C C . VAL B 1 130 ? 9.531 13.406 16.906 1 90.75 130 VAL B C 1
ATOM 2686 O O . VAL B 1 130 ? 9.391 12.211 16.625 1 90.75 130 VAL B O 1
ATOM 2689 N N . GLU B 1 131 ? 8.992 14.023 17.938 1 93.06 131 GLU B N 1
ATOM 2690 C CA . GLU B 1 131 ? 7.949 13.352 18.703 1 93.06 131 GLU B CA 1
ATOM 2691 C C . GLU B 1 131 ? 6.574 13.938 18.406 1 93.06 131 GLU B C 1
ATOM 2693 O O . GLU B 1 131 ? 6.406 15.164 18.391 1 93.06 131 GLU B O 1
ATOM 2698 N N . VAL B 1 132 ? 5.652 13.094 18.109 1 95.31 132 VAL B N 1
ATOM 2699 C CA . VAL B 1 132 ? 4.277 13.523 17.906 1 95.31 132 VAL B CA 1
ATOM 2700 C C . VAL B 1 132 ? 3.461 13.297 19.172 1 95.31 132 VAL B C 1
ATOM 2702 O O . VAL B 1 132 ? 3.217 12.156 19.562 1 95.31 132 VAL B O 1
ATOM 2705 N N . ARG B 1 133 ? 3.014 14.273 19.812 1 94.75 133 ARG B N 1
ATOM 2706 C CA . ARG B 1 133 ? 2.49 14.234 21.172 1 94.75 133 ARG B CA 1
ATOM 2707 C C . ARG B 1 133 ? 1.113 13.578 21.203 1 94.75 133 ARG B C 1
ATOM 2709 O O . ARG B 1 133 ? 0.872 12.672 22.016 1 94.75 133 ARG B O 1
ATOM 2716 N N . ASN B 1 134 ? 0.105 14.078 20.438 1 96.62 134 ASN B N 1
ATOM 2717 C CA . ASN B 1 134 ? -1.276 13.609 20.453 1 96.62 134 ASN B CA 1
ATOM 2718 C C . ASN B 1 134 ? -1.656 12.945 19.141 1 96.62 134 ASN B C 1
ATOM 2720 O O . ASN B 1 134 ? -2.201 13.602 18.25 1 96.62 134 ASN B O 1
ATOM 2724 N N . VAL B 1 135 ? -1.388 11.648 19.094 1 96.69 135 VAL B N 1
ATOM 2725 C CA . VAL B 1 135 ? -1.697 10.922 17.859 1 96.69 135 VAL B CA 1
ATOM 2726 C C . VAL B 1 135 ? -2.844 9.945 18.125 1 96.69 135 VAL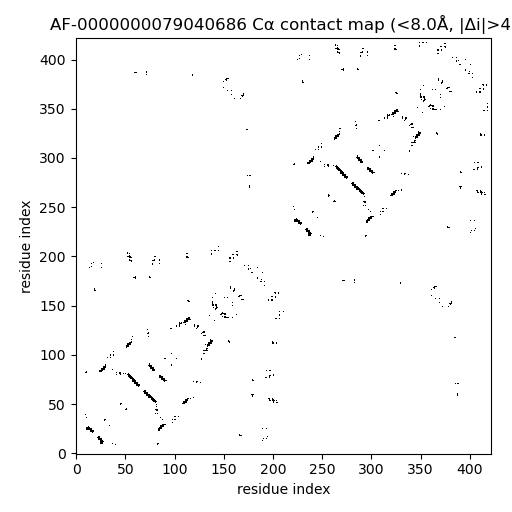 B C 1
ATOM 2728 O O . VAL B 1 135 ? -2.842 9.219 19.125 1 96.69 135 VAL B O 1
ATOM 2731 N N . VAL B 1 136 ? -3.818 9.977 17.297 1 97.5 136 VAL B N 1
ATOM 2732 C CA . VAL B 1 136 ? -4.957 9.07 17.359 1 97.5 136 VAL B CA 1
ATOM 2733 C C . VAL B 1 136 ? -4.926 8.109 16.172 1 97.5 136 VAL B C 1
ATOM 2735 O O . VAL B 1 136 ? -4.879 8.539 15.023 1 97.5 136 VAL B O 1
ATOM 2738 N N . GLU B 1 137 ? -4.941 6.844 16.469 1 97.25 137 GLU B N 1
ATOM 2739 C CA . GLU B 1 137 ? -5.059 5.805 15.453 1 97.25 137 GLU B CA 1
ATOM 2740 C C . GLU B 1 137 ? -6.512 5.605 15.031 1 97.25 137 GLU B C 1
ATOM 2742 O O . GLU B 1 137 ? -7.305 5.016 15.766 1 97.25 137 GLU B O 1
ATOM 2747 N N . LEU B 1 138 ? -6.777 5.941 13.82 1 97.81 138 LEU B N 1
ATOM 2748 C CA . LEU B 1 138 ? -8.164 6.004 13.367 1 97.81 138 LEU B CA 1
ATOM 2749 C C . LEU B 1 138 ? -8.727 4.602 13.164 1 97.81 138 LEU B C 1
ATOM 2751 O O . LEU B 1 138 ? -9.93 4.379 13.352 1 97.81 138 LEU B O 1
ATOM 2755 N N . SER B 1 139 ? -7.906 3.693 12.68 1 96.19 139 SER B N 1
ATOM 2756 C CA . SER B 1 139 ? -8.406 2.338 12.461 1 96.19 139 SER B CA 1
ATOM 2757 C C . SER B 1 139 ? -8.945 1.738 13.758 1 96.19 139 SER B C 1
ATOM 2759 O O . SER B 1 139 ? -10.016 1.118 13.758 1 96.19 139 SER B O 1
ATOM 2761 N N . GLU B 1 140 ? -8.266 1.954 14.844 1 96.62 140 GLU B N 1
ATOM 2762 C CA . GLU B 1 140 ? -8.711 1.475 16.156 1 96.62 140 GLU B CA 1
ATOM 2763 C C . GLU B 1 140 ? -9.945 2.236 16.625 1 96.62 140 GLU B C 1
ATOM 2765 O O . GLU B 1 140 ? -10.898 1.638 17.141 1 96.62 140 GLU B O 1
ATOM 2770 N N . LEU B 1 141 ? -9.891 3.518 16.5 1 97.5 141 LEU B N 1
ATOM 2771 C CA . LEU B 1 141 ? -11.023 4.344 16.891 1 97.5 141 LEU B CA 1
ATOM 2772 C C . LEU B 1 141 ? -12.289 3.932 16.141 1 97.5 141 LEU B C 1
ATOM 2774 O O . LEU B 1 141 ? -13.359 3.822 16.734 1 97.5 141 LEU B O 1
ATOM 2778 N N . ALA B 1 142 ? -12.125 3.734 14.875 1 97.31 142 ALA B N 1
ATOM 2779 C CA . ALA B 1 142 ? -13.258 3.344 14.047 1 97.31 142 ALA B CA 1
ATOM 2780 C C . ALA B 1 142 ? -13.797 1.976 14.453 1 97.31 142 ALA B C 1
ATOM 2782 O O . ALA B 1 142 ? -15.008 1.778 14.531 1 97.31 142 ALA B O 1
ATOM 2783 N N . ALA B 1 143 ? -12.898 1.043 14.68 1 95.81 143 ALA B N 1
ATOM 2784 C CA . ALA B 1 143 ? -13.297 -0.303 15.086 1 95.81 143 ALA B CA 1
ATOM 2785 C C . ALA B 1 143 ? -14.156 -0.267 16.344 1 95.81 143 ALA B C 1
ATOM 2787 O O . ALA B 1 143 ? -15.172 -0.959 16.438 1 95.81 143 ALA B O 1
ATOM 2788 N N . ASN B 1 144 ? -13.742 0.527 17.281 1 96.19 144 ASN B N 1
ATOM 2789 C CA . ASN B 1 144 ? -14.469 0.655 18.547 1 96.19 144 ASN B CA 1
ATOM 2790 C C . ASN B 1 144 ? -15.781 1.401 18.359 1 96.19 144 ASN B C 1
ATOM 2792 O O . ASN B 1 144 ? -16.828 0.945 18.828 1 96.19 144 ASN B O 1
ATOM 2796 N N . ALA B 1 145 ? -15.766 2.496 17.719 1 96.06 145 ALA B N 1
ATOM 2797 C CA . ALA B 1 145 ? -16.922 3.365 17.562 1 96.06 145 ALA B CA 1
ATOM 2798 C C . ALA B 1 145 ? -18.031 2.664 16.766 1 96.06 145 ALA B C 1
ATOM 2800 O O . ALA B 1 145 ? -19.219 2.846 17.062 1 96.06 145 ALA B O 1
ATOM 2801 N N . LEU B 1 146 ? -17.625 1.868 15.82 1 94.56 146 LEU B N 1
ATOM 2802 C CA . LEU B 1 146 ? -18.609 1.235 14.945 1 94.56 146 LEU B CA 1
ATOM 2803 C C . LEU B 1 146 ? -18.812 -0.226 15.328 1 94.56 146 LEU B C 1
ATOM 2805 O O . LEU B 1 146 ? -19.594 -0.936 14.688 1 94.56 146 LEU B O 1
ATOM 2809 N N . ARG B 1 147 ? -18.109 -0.69 16.328 1 95 147 ARG B N 1
ATOM 2810 C CA . ARG B 1 147 ? -18.188 -2.068 16.812 1 95 147 ARG B CA 1
ATOM 2811 C C . ARG B 1 147 ? -17.891 -3.051 15.68 1 95 147 ARG B C 1
ATOM 2813 O O . ARG B 1 147 ? -18.641 -4.012 15.477 1 95 147 ARG B O 1
ATOM 2820 N N . LYS B 1 148 ? -16.922 -2.748 14.914 1 93.75 148 LYS B N 1
ATOM 2821 C CA . LYS B 1 148 ? -16.422 -3.58 13.828 1 93.75 148 LYS B CA 1
ATOM 2822 C C . LYS B 1 148 ? -14.914 -3.818 13.961 1 93.75 148 LYS B C 1
ATOM 2824 O O . LYS B 1 148 ? -14.109 -3.094 13.367 1 93.75 148 LYS B O 1
ATOM 2829 N N . PRO B 1 149 ? -14.539 -4.832 14.641 1 91.75 149 PRO B N 1
ATOM 2830 C CA . PRO B 1 149 ? -13.133 -5.078 14.961 1 91.75 149 PRO B CA 1
ATOM 2831 C C . PRO B 1 149 ? -12.266 -5.199 13.711 1 91.75 149 PRO B C 1
ATOM 2833 O O . PRO B 1 149 ? -11.07 -4.887 13.75 1 91.75 149 PRO B O 1
ATOM 2836 N N . ARG B 1 150 ? -12.805 -5.562 12.57 1 88.69 150 ARG B N 1
ATOM 2837 C CA . ARG B 1 150 ? -12.031 -5.766 11.344 1 88.69 150 ARG B CA 1
ATOM 2838 C C . ARG B 1 150 ? -11.445 -4.453 10.844 1 88.69 150 ARG B C 1
ATOM 2840 O O . ARG B 1 150 ? -10.484 -4.449 10.07 1 88.69 150 ARG B O 1
ATOM 2847 N N . LEU B 1 151 ? -11.953 -3.377 11.266 1 93.44 151 LEU B N 1
ATOM 2848 C CA . LEU B 1 151 ? -11.531 -2.074 10.758 1 93.44 151 LEU B CA 1
ATOM 2849 C C . LEU B 1 151 ? -10.109 -1.747 11.219 1 93.44 151 LEU B C 1
ATOM 2851 O O . LEU B 1 151 ? -9.461 -0.866 10.648 1 93.44 151 LEU B O 1
ATOM 2855 N N . VAL B 1 152 ? -9.625 -2.391 12.211 1 93.06 152 VAL B N 1
ATOM 2856 C CA . VAL B 1 152 ? -8.266 -2.184 12.703 1 93.06 152 VAL B CA 1
ATOM 2857 C C . VAL B 1 152 ? -7.266 -2.488 11.586 1 93.06 152 VAL B C 1
ATOM 2859 O O . VAL B 1 152 ? -6.18 -1.901 11.539 1 93.06 152 VAL B O 1
ATOM 2862 N N . ALA B 1 153 ? -7.691 -3.291 10.656 1 90.56 153 ALA B N 1
ATOM 2863 C CA . ALA B 1 153 ? -6.785 -3.742 9.602 1 90.56 153 ALA B CA 1
ATOM 2864 C C . ALA B 1 153 ? -6.941 -2.898 8.336 1 90.56 153 ALA B C 1
ATOM 2866 O O . ALA B 1 153 ? -6.242 -3.115 7.348 1 90.56 153 ALA B O 1
ATOM 2867 N N . TYR B 1 154 ? -7.758 -1.94 8.328 1 91.75 154 TYR B N 1
ATOM 2868 C CA . TYR B 1 154 ? -8.039 -1.153 7.129 1 91.75 154 TYR B CA 1
ATOM 2869 C C . TYR B 1 154 ? -6.984 -0.067 6.938 1 91.75 154 TYR B C 1
ATOM 2871 O O . TYR B 1 154 ? -6.555 0.57 7.902 1 91.75 154 TYR B O 1
ATOM 2879 N N . GLY B 1 155 ? -6.652 0.144 5.711 1 92.31 155 GLY B N 1
ATOM 2880 C CA . GLY B 1 155 ? -5.844 1.301 5.359 1 92.31 155 GLY B CA 1
ATOM 2881 C C . GLY B 1 155 ? -6.637 2.592 5.312 1 92.31 155 GLY B C 1
ATOM 2882 O O . GLY B 1 155 ? -7.848 2.592 5.547 1 92.31 155 GLY B O 1
ATOM 2883 N N . PRO B 1 156 ? -5.961 3.689 5.016 1 93.88 156 PRO B N 1
ATOM 2884 C CA . PRO B 1 156 ? -6.617 5 5.055 1 93.88 156 PRO B CA 1
ATOM 2885 C C . PRO B 1 156 ? -7.766 5.113 4.059 1 93.88 156 PRO B C 1
ATOM 2887 O O . PRO B 1 156 ? -8.844 5.605 4.402 1 93.88 156 PRO B O 1
ATOM 2890 N N . ARG B 1 157 ? -7.516 4.691 2.855 1 92.56 157 ARG B N 1
ATOM 2891 C CA . ARG B 1 157 ? -8.547 4.828 1.83 1 92.56 157 ARG B CA 1
ATOM 2892 C C . ARG B 1 157 ? -9.711 3.881 2.096 1 92.56 157 ARG B C 1
ATOM 2894 O O . ARG B 1 157 ? -10.875 4.266 1.956 1 92.56 157 ARG B O 1
ATOM 2901 N N . GLU B 1 158 ? -9.422 2.703 2.504 1 91.81 158 GLU B N 1
ATOM 2902 C CA . GLU B 1 158 ? -10.469 1.745 2.84 1 91.81 158 GLU B CA 1
ATOM 2903 C C . GLU B 1 158 ? -11.305 2.232 4.02 1 91.81 158 GLU B C 1
ATOM 2905 O O . GLU B 1 158 ? -12.531 2.109 4.012 1 91.81 158 GLU B O 1
ATOM 2910 N N . LEU B 1 159 ? -10.562 2.648 4.973 1 94.69 159 LEU B N 1
ATOM 2911 C CA . LEU B 1 159 ? -11.25 3.154 6.16 1 94.69 159 LEU B CA 1
ATOM 2912 C C . LEU B 1 159 ? -12.172 4.312 5.801 1 94.69 159 LEU B C 1
ATOM 2914 O O . LEU B 1 159 ? -13.297 4.387 6.293 1 94.69 159 LEU B O 1
ATOM 2918 N N . ALA B 1 160 ? -11.68 5.207 4.98 1 95.62 160 ALA B N 1
ATOM 2919 C CA . ALA B 1 160 ? -12.484 6.344 4.535 1 95.62 160 ALA B CA 1
ATOM 2920 C C . ALA B 1 160 ? -13.727 5.879 3.791 1 95.62 160 ALA B C 1
ATOM 2922 O O . ALA B 1 160 ? -14.82 6.414 4 1 95.62 160 ALA B O 1
ATOM 2923 N N . ARG B 1 161 ? -13.594 4.902 2.904 1 92.81 161 ARG B N 1
ATOM 2924 C CA . ARG B 1 161 ? -14.75 4.355 2.191 1 92.81 161 ARG B CA 1
ATOM 2925 C C . ARG B 1 161 ? -15.805 3.852 3.166 1 92.81 161 ARG B C 1
ATOM 2927 O O . ARG B 1 161 ? -17 4.07 2.957 1 92.81 161 ARG B O 1
ATOM 2934 N N . GLU B 1 162 ? -15.352 3.225 4.188 1 91.56 162 GLU B N 1
ATOM 2935 C CA . GLU B 1 162 ? -16.266 2.619 5.152 1 91.56 162 GLU B CA 1
ATOM 2936 C C . GLU B 1 162 ? -16.938 3.68 6.027 1 91.56 162 GLU B C 1
ATOM 2938 O O . GLU B 1 162 ? -18.125 3.605 6.297 1 91.56 162 GLU B O 1
ATOM 2943 N N . VAL B 1 163 ? -16.188 4.613 6.488 1 95.19 163 VAL B N 1
ATOM 2944 C CA . VAL B 1 163 ? -16.641 5.562 7.496 1 95.19 163 VAL B CA 1
ATOM 2945 C C . VAL B 1 163 ? -17.375 6.719 6.824 1 95.19 163 VAL B C 1
ATOM 2947 O O . VAL B 1 163 ? -18.438 7.148 7.293 1 95.19 163 VAL B O 1
ATOM 2950 N N . LEU B 1 164 ? -16.828 7.234 5.719 1 94.62 164 LEU B N 1
ATOM 2951 C CA . LEU B 1 164 ? -17.359 8.414 5.051 1 94.62 164 LEU B CA 1
ATOM 2952 C C . LEU B 1 164 ? -18.344 8.016 3.951 1 94.62 164 LEU B C 1
ATOM 2954 O O . LEU B 1 164 ? -19.078 8.852 3.434 1 94.62 164 LEU B O 1
ATOM 2958 N N . LYS B 1 165 ? -18.359 6.758 3.568 1 89.94 165 LYS B N 1
ATOM 2959 C CA . LYS B 1 165 ? -19.234 6.227 2.523 1 89.94 165 LYS B CA 1
ATOM 2960 C C . LYS B 1 165 ? -19 6.957 1.202 1 89.94 165 LYS B C 1
ATOM 2962 O O . LYS B 1 165 ? -19.969 7.359 0.539 1 89.94 165 LYS B O 1
ATOM 2967 N N . VAL B 1 166 ? -17.719 7.129 0.859 1 86.56 166 VAL B N 1
ATOM 2968 C CA . VAL B 1 166 ? -17.328 7.809 -0.374 1 86.56 166 VAL B CA 1
ATOM 2969 C C . VAL B 1 166 ? -16.609 6.832 -1.3 1 86.56 166 VAL B C 1
ATOM 2971 O O . VAL B 1 166 ? -16 5.867 -0.838 1 86.56 166 VAL B O 1
ATOM 2974 N N . GLY B 1 167 ? -16.781 7.082 -2.549 1 82.69 167 GLY B N 1
ATOM 2975 C CA . GLY B 1 167 ? -16.016 6.32 -3.527 1 82.69 167 GLY B CA 1
ATOM 2976 C C . GLY B 1 167 ? -14.602 6.84 -3.717 1 82.69 167 GLY B C 1
ATOM 2977 O O . GLY B 1 167 ? -14.406 8.008 -4.055 1 82.69 167 GLY B O 1
ATOM 2978 N N . LEU B 1 168 ? -13.609 6.078 -3.32 1 89.06 168 LEU B N 1
ATOM 2979 C CA . LEU B 1 168 ? -12.203 6.418 -3.475 1 89.06 168 LEU B CA 1
ATOM 2980 C C . LEU B 1 168 ? -11.445 5.297 -4.184 1 89.06 168 LEU B C 1
ATOM 2982 O O . LEU B 1 168 ? -11.57 4.129 -3.812 1 89.06 168 LEU B O 1
ATOM 2986 N N . ASP B 1 169 ? -10.719 5.707 -5.191 1 86.75 169 ASP B N 1
ATOM 2987 C CA . ASP B 1 169 ? -9.898 4.727 -5.898 1 86.75 169 ASP B CA 1
ATOM 2988 C C . ASP B 1 169 ? -8.727 4.27 -5.035 1 86.75 169 ASP B C 1
ATOM 2990 O O . ASP B 1 169 ? -8.297 4.988 -4.129 1 86.75 169 ASP B O 1
ATOM 2994 N N . GLN B 1 170 ? -8.305 3.049 -5.344 1 86.12 170 GLN B N 1
ATOM 2995 C CA . GLN B 1 170 ? -7.066 2.594 -4.727 1 86.12 170 GLN B CA 1
ATOM 2996 C C . GLN B 1 170 ? -5.879 3.441 -5.184 1 86.12 170 GLN B C 1
ATOM 2998 O O . GLN B 1 170 ? -5.879 3.961 -6.301 1 86.12 170 GLN B O 1
ATOM 3003 N N . ARG B 1 171 ? -4.949 3.477 -4.273 1 87.25 171 ARG B N 1
ATOM 3004 C CA . ARG B 1 171 ? -3.707 4.125 -4.676 1 87.25 171 ARG B CA 1
ATOM 3005 C C . ARG B 1 171 ? -3.023 3.354 -5.801 1 87.25 171 ARG B C 1
ATOM 3007 O O . ARG B 1 171 ? -2.814 2.145 -5.691 1 87.25 171 ARG B O 1
ATOM 3014 N N . PRO B 1 172 ? -2.715 4.07 -6.887 1 81.88 172 PRO B N 1
ATOM 3015 C CA . PRO B 1 172 ? -2.006 3.363 -7.957 1 81.88 172 PRO B CA 1
ATOM 3016 C C . PRO B 1 172 ? -0.632 2.857 -7.52 1 81.88 172 PRO B C 1
ATOM 3018 O O . PRO B 1 172 ? 0.118 3.586 -6.867 1 81.88 172 PRO B O 1
ATOM 3021 N N . GLN B 1 173 ? -0.262 1.642 -7.891 1 76.5 173 GLN B N 1
ATOM 3022 C CA . GLN B 1 173 ? 0.981 1.004 -7.469 1 76.5 173 GLN B CA 1
ATOM 3023 C C . GLN B 1 173 ? 2.195 1.772 -7.98 1 76.5 173 GLN B C 1
ATOM 3025 O O . GLN B 1 173 ? 3.203 1.89 -7.281 1 76.5 173 GLN B O 1
ATOM 3030 N N . ASN B 1 174 ? 2.066 2.242 -9.18 1 78.56 174 ASN B N 1
ATOM 3031 C CA . ASN B 1 174 ? 3.203 2.938 -9.773 1 78.56 174 ASN B CA 1
ATOM 3032 C C . ASN B 1 174 ? 3.566 4.191 -8.984 1 78.56 174 ASN B C 1
ATOM 3034 O O . ASN B 1 174 ? 4.742 4.559 -8.898 1 78.56 174 ASN B O 1
ATOM 3038 N N . VAL B 1 175 ? 2.557 4.828 -8.43 1 84.69 175 VAL B N 1
ATOM 3039 C CA . VAL B 1 175 ? 2.797 6.066 -7.699 1 84.69 175 VAL B CA 1
ATOM 3040 C C . VAL B 1 175 ? 3.607 5.773 -6.438 1 84.69 175 VAL B C 1
ATOM 3042 O O . VAL B 1 175 ? 4.43 6.594 -6.02 1 84.69 175 VAL B O 1
ATOM 3045 N N . MET B 1 176 ? 3.381 4.652 -5.828 1 80 176 MET B N 1
ATOM 3046 C CA . MET B 1 176 ? 4.082 4.266 -4.609 1 80 176 MET B CA 1
ATOM 3047 C C . MET B 1 176 ? 5.582 4.172 -4.852 1 80 176 MET B C 1
ATOM 3049 O O . MET B 1 176 ? 6.379 4.414 -3.943 1 80 176 MET B O 1
ATOM 3053 N N . TRP B 1 177 ? 5.926 3.957 -6.086 1 79.12 177 TRP B N 1
ATOM 3054 C CA . TRP B 1 177 ? 7.32 3.664 -6.406 1 79.12 177 TRP B CA 1
ATOM 3055 C C . TRP B 1 177 ? 7.965 4.828 -7.152 1 79.12 177 TRP B C 1
ATOM 3057 O O . TRP B 1 177 ? 9.094 4.719 -7.629 1 79.12 177 TRP B O 1
ATOM 3067 N N . MET B 1 178 ? 7.223 5.844 -7.246 1 78.94 178 MET B N 1
ATOM 3068 C CA . MET B 1 178 ? 7.777 7.031 -7.887 1 78.94 178 MET B CA 1
ATOM 3069 C C . MET B 1 178 ? 8.82 7.695 -6.992 1 78.94 178 MET B C 1
ATOM 3071 O O . MET B 1 178 ? 8.977 7.316 -5.828 1 78.94 178 MET B O 1
ATOM 3075 N N . GLY B 1 179 ? 9.594 8.539 -7.598 1 84.69 179 GLY B N 1
ATOM 3076 C CA . GLY B 1 179 ? 10.656 9.203 -6.859 1 84.69 179 GLY B CA 1
ATOM 3077 C C . GLY B 1 179 ? 10.141 10.273 -5.91 1 84.69 179 GLY B C 1
ATOM 3078 O O . GLY B 1 179 ? 10.031 11.445 -6.289 1 84.69 179 GLY B O 1
ATOM 3079 N N . TRP B 1 180 ? 9.984 9.859 -4.695 1 89.5 180 TRP B N 1
ATOM 3080 C CA . TRP B 1 180 ? 9.438 10.781 -3.703 1 89.5 180 TRP B CA 1
ATOM 3081 C C . TRP B 1 180 ? 10.531 11.695 -3.154 1 89.5 180 TRP B C 1
ATOM 3083 O O . TRP B 1 180 ? 10.242 12.688 -2.477 1 89.5 180 TRP B O 1
ATOM 3093 N N . THR B 1 181 ? 11.766 11.383 -3.471 1 87.31 181 THR B N 1
ATOM 3094 C CA . THR B 1 181 ? 12.883 12.242 -3.088 1 87.31 181 THR B CA 1
ATOM 3095 C C . THR B 1 181 ? 13.234 13.203 -4.219 1 87.31 181 THR B C 1
ATOM 3097 O O . THR B 1 181 ? 14.141 14.031 -4.078 1 87.31 181 THR B O 1
ATOM 3100 N N . ALA B 1 182 ? 12.539 13.086 -5.289 1 85.75 182 ALA B N 1
ATOM 3101 C CA . ALA B 1 182 ? 12.797 13.961 -6.43 1 85.75 182 ALA B CA 1
ATOM 3102 C C . ALA B 1 182 ? 12.539 15.422 -6.07 1 85.75 182 ALA B C 1
ATOM 3104 O O . ALA B 1 182 ? 11.672 15.719 -5.242 1 85.75 182 ALA B O 1
ATOM 3105 N N . GLU B 1 183 ? 13.188 16.297 -6.719 1 84.38 183 GLU B N 1
ATOM 3106 C CA . GLU B 1 183 ? 13.062 17.734 -6.465 1 84.38 183 GLU B CA 1
ATOM 3107 C C . GLU B 1 183 ? 11.648 18.219 -6.754 1 84.38 183 GLU B C 1
ATOM 3109 O O . GLU B 1 183 ? 11.125 19.078 -6.043 1 84.38 183 GLU B O 1
ATOM 3114 N N . PHE B 1 184 ? 11.156 17.656 -7.801 1 88.88 184 PHE B N 1
ATOM 3115 C CA . PHE B 1 184 ? 9.789 18.016 -8.164 1 88.88 184 PHE B CA 1
ATOM 3116 C C . PHE B 1 184 ? 8.898 16.781 -8.188 1 88.88 184 PHE B C 1
ATOM 3118 O O . PHE B 1 184 ? 9.234 15.773 -8.805 1 88.88 184 PHE B O 1
ATOM 3125 N N . LEU B 1 185 ? 7.836 16.859 -7.484 1 91.25 185 LEU B N 1
ATOM 3126 C CA . LEU B 1 185 ? 6.84 15.797 -7.52 1 91.25 185 LEU B CA 1
ATOM 3127 C C . LEU B 1 185 ? 5.945 15.93 -8.742 1 91.25 185 LEU B C 1
ATOM 3129 O O . LEU B 1 185 ? 5.629 17.047 -9.172 1 91.25 185 LEU B O 1
ATOM 3133 N N . THR B 1 186 ? 5.535 14.852 -9.297 1 91.62 186 THR B N 1
ATOM 3134 C CA . THR B 1 186 ? 4.594 14.883 -10.406 1 91.62 186 THR B CA 1
ATOM 3135 C C . THR B 1 186 ? 3.199 15.273 -9.922 1 91.62 186 THR B C 1
ATOM 3137 O O . THR B 1 186 ? 2.91 15.203 -8.727 1 91.62 186 THR B O 1
ATOM 3140 N N . ALA B 1 187 ? 2.324 15.68 -10.844 1 91.5 187 ALA B N 1
ATOM 3141 C CA . ALA B 1 187 ? 0.941 16.016 -10.508 1 91.5 187 ALA B CA 1
ATOM 3142 C C . ALA B 1 187 ? 0.225 14.82 -9.875 1 91.5 187 ALA B C 1
ATOM 3144 O O . ALA B 1 187 ? -0.57 14.984 -8.953 1 91.5 187 ALA B O 1
ATOM 3145 N N . GLU B 1 188 ? 0.567 13.617 -10.375 1 91.75 188 GLU B N 1
ATOM 3146 C CA . GLU B 1 188 ? -0.051 12.406 -9.859 1 91.75 188 GLU B CA 1
ATOM 3147 C C . GLU B 1 188 ? 0.37 12.148 -8.414 1 91.75 188 GLU B C 1
ATOM 3149 O O . GLU B 1 188 ? -0.45 11.75 -7.582 1 91.75 188 GLU B O 1
ATOM 3154 N N . GLN B 1 189 ? 1.586 12.352 -8.102 1 92.94 189 GLN B N 1
ATOM 3155 C CA . GLN B 1 189 ? 2.088 12.203 -6.738 1 92.94 189 GLN B CA 1
ATOM 3156 C C . GLN B 1 189 ? 1.399 13.172 -5.789 1 92.94 189 GLN B C 1
ATOM 3158 O O . GLN B 1 189 ? 0.946 12.781 -4.711 1 92.94 189 GLN B O 1
ATOM 3163 N N . ILE B 1 190 ? 1.3 14.422 -6.215 1 94 190 ILE B N 1
ATOM 3164 C CA . ILE B 1 190 ? 0.709 15.469 -5.391 1 94 190 ILE B CA 1
ATOM 3165 C C . ILE B 1 190 ? -0.765 15.156 -5.141 1 94 190 ILE B C 1
ATOM 3167 O O . ILE B 1 190 ? -1.24 15.242 -4.004 1 94 190 ILE B O 1
ATOM 3171 N N . GLU B 1 191 ? -1.419 14.805 -6.16 1 93.44 191 GLU B N 1
ATOM 3172 C CA . GLU B 1 191 ? -2.836 14.477 -6.039 1 93.44 191 GLU B CA 1
ATOM 3173 C C . GLU B 1 191 ? -3.051 13.305 -5.078 1 93.44 191 GLU B C 1
ATOM 3175 O O . GLU B 1 191 ? -3.9 13.375 -4.188 1 93.44 191 GLU B O 1
ATOM 3180 N N . CYS B 1 192 ? -2.291 12.242 -5.262 1 93.56 192 CYS B N 1
ATOM 3181 C CA . CYS B 1 192 ? -2.422 11.062 -4.414 1 93.56 192 CYS B CA 1
ATOM 3182 C C . CYS B 1 192 ? -2.119 11.398 -2.961 1 93.56 192 CYS B C 1
ATOM 3184 O O . CYS B 1 192 ? -2.857 10.992 -2.059 1 93.56 192 CYS B O 1
ATOM 3186 N N . ALA B 1 193 ? -1.083 12.133 -2.74 1 95.25 193 ALA B N 1
ATOM 3187 C CA . ALA B 1 193 ? -0.698 12.531 -1.389 1 95.25 193 ALA B CA 1
ATOM 3188 C C . ALA B 1 193 ? -1.781 13.391 -0.741 1 95.25 193 ALA B C 1
ATOM 3190 O O . ALA B 1 193 ? -2.109 13.203 0.433 1 95.25 193 ALA B O 1
ATOM 3191 N N . THR B 1 194 ? -2.32 14.266 -1.515 1 95.19 194 THR B N 1
ATOM 3192 C CA . THR B 1 194 ? -3.357 15.172 -1.022 1 95.19 194 THR B CA 1
ATOM 3193 C C . THR B 1 194 ? -4.617 14.391 -0.657 1 95.19 194 THR B C 1
ATOM 3195 O O . THR B 1 194 ? -5.199 14.609 0.411 1 95.19 194 THR B O 1
ATOM 3198 N N . ILE B 1 195 ? -4.988 13.508 -1.506 1 94.94 195 ILE B N 1
ATOM 3199 C CA . ILE B 1 195 ? -6.188 12.703 -1.277 1 94.94 195 ILE B CA 1
ATOM 3200 C C . ILE B 1 195 ? -6.027 11.898 0.008 1 94.94 195 ILE B C 1
ATOM 3202 O O . ILE B 1 195 ? -6.93 11.867 0.847 1 94.94 195 ILE B O 1
ATOM 3206 N N . ASP B 1 196 ? -4.914 11.281 0.179 1 95.25 196 ASP B N 1
ATOM 3207 C CA . ASP B 1 196 ? -4.68 10.445 1.353 1 95.25 196 ASP B CA 1
ATOM 3208 C C . ASP B 1 196 ? -4.754 11.266 2.637 1 95.25 196 ASP B C 1
ATOM 3210 O O . ASP B 1 196 ? -5.387 10.852 3.609 1 95.25 196 ASP B O 1
ATOM 3214 N N . ALA B 1 197 ? -4.156 12.406 2.637 1 96.56 197 ALA B N 1
ATOM 3215 C CA . ALA B 1 197 ? -4.203 13.289 3.805 1 96.56 197 ALA B CA 1
ATOM 3216 C C . ALA B 1 197 ? -5.617 13.812 4.043 1 96.56 197 ALA B C 1
ATOM 3218 O O . ALA B 1 197 ? -6.074 13.883 5.184 1 96.56 197 ALA B O 1
ATOM 3219 N N . TYR B 1 198 ? -6.301 14.164 2.98 1 96.62 198 TYR B N 1
ATOM 3220 C CA . TYR B 1 198 ? -7.648 14.711 3.049 1 96.62 198 TYR B CA 1
ATOM 3221 C C . TYR B 1 198 ? -8.617 13.711 3.676 1 96.62 198 TYR B C 1
ATOM 3223 O O . TYR B 1 198 ? -9.359 14.055 4.602 1 96.62 198 TYR B O 1
ATOM 3231 N N . VAL B 1 199 ? -8.555 12.516 3.199 1 96.56 199 VAL B N 1
ATOM 3232 C CA . VAL B 1 199 ? -9.523 11.539 3.68 1 96.56 199 VAL B CA 1
ATOM 3233 C C . VAL B 1 199 ? -9.195 11.148 5.117 1 96.56 199 VAL B C 1
ATOM 3235 O O . VAL B 1 199 ? -10.094 10.859 5.91 1 96.56 199 VAL B O 1
ATOM 3238 N N . THR B 1 200 ? -7.938 11.117 5.453 1 97.75 200 THR B N 1
ATOM 3239 C CA . THR B 1 200 ? -7.551 10.883 6.84 1 97.75 200 THR B CA 1
ATOM 3240 C C . THR B 1 200 ? -8.133 11.953 7.754 1 97.75 200 THR B C 1
ATOM 3242 O O . THR B 1 200 ? -8.742 11.641 8.781 1 97.75 200 THR B O 1
ATOM 3245 N N . TYR B 1 201 ? -8.023 13.211 7.34 1 97.81 201 TYR B N 1
ATOM 3246 C CA . TYR B 1 201 ? -8.562 14.344 8.086 1 97.81 201 TYR B CA 1
ATOM 3247 C C . TYR B 1 201 ? -10.07 14.234 8.227 1 97.81 201 TYR B C 1
ATOM 3249 O O . TYR B 1 201 ? -10.609 14.328 9.336 1 97.81 201 TYR B O 1
ATOM 3257 N N . LYS B 1 202 ? -10.758 13.984 7.133 1 97.25 202 LYS B N 1
ATOM 3258 C CA . LYS B 1 202 ? -12.219 13.914 7.133 1 97.25 202 LYS B CA 1
ATOM 3259 C C . LYS B 1 202 ? -12.711 12.742 7.977 1 97.25 202 LYS B C 1
ATOM 3261 O O . LYS B 1 202 ? -13.703 12.867 8.703 1 97.25 202 LYS B O 1
ATOM 3266 N N . THR B 1 203 ? -12.023 11.625 7.84 1 97.62 203 THR B N 1
ATOM 3267 C CA . THR B 1 203 ? -12.383 10.461 8.641 1 97.62 203 THR B CA 1
ATOM 3268 C C . THR B 1 203 ? -12.211 10.75 10.125 1 97.62 203 THR B C 1
ATOM 3270 O O . THR B 1 203 ? -13.07 10.406 10.938 1 97.62 203 THR B O 1
ATOM 3273 N N . GLY B 1 204 ? -11.109 11.359 10.484 1 98.06 204 GLY B N 1
ATOM 3274 C CA . GLY B 1 204 ? -10.875 11.75 11.867 1 98.06 204 GLY B CA 1
ATOM 3275 C C . GLY B 1 204 ? -11.945 12.68 12.414 1 98.06 204 GLY B C 1
ATOM 3276 O O . GLY B 1 204 ? -12.445 12.477 13.523 1 98.06 204 GLY B O 1
ATOM 3277 N N . LYS B 1 205 ? -12.297 13.68 11.648 1 97.19 205 LYS B N 1
ATOM 3278 C CA . LYS B 1 205 ? -13.328 14.625 12.055 1 97.19 205 LYS B CA 1
ATOM 3279 C C . LYS B 1 205 ? -14.648 13.914 12.352 1 97.19 205 LYS B C 1
ATOM 3281 O O . LYS B 1 205 ? -15.297 14.188 13.359 1 97.19 205 LYS B O 1
ATOM 3286 N N . LYS B 1 206 ? -14.992 13.055 11.508 1 96.94 206 LYS B N 1
ATOM 3287 C CA . LYS B 1 206 ? -16.25 12.336 11.664 1 96.94 206 LYS B CA 1
ATOM 3288 C C . LYS B 1 206 ? -16.234 11.453 12.906 1 96.94 206 LYS B C 1
ATOM 3290 O O . LYS B 1 206 ? -17.203 11.445 13.68 1 96.94 206 LYS B O 1
ATOM 3295 N N . LEU B 1 207 ? -15.203 10.719 13.086 1 97.25 207 LEU B N 1
ATOM 3296 C CA . LEU B 1 207 ? -15.133 9.766 14.188 1 97.25 207 LEU B CA 1
ATOM 3297 C C . LEU B 1 207 ? -15.023 10.484 15.523 1 97.25 207 LEU B C 1
ATOM 3299 O O . LEU B 1 207 ? -15.531 10 16.547 1 97.25 207 LEU B O 1
ATOM 3303 N N . LEU B 1 208 ? -14.336 11.594 15.547 1 95.44 208 LEU B N 1
ATOM 3304 C CA . LEU B 1 208 ? -14.133 12.328 16.797 1 95.44 208 LEU B CA 1
ATOM 3305 C C . LEU B 1 208 ? -15.367 13.156 17.141 1 95.44 208 LEU B C 1
ATOM 3307 O O . LEU B 1 208 ? -15.578 13.5 18.312 1 95.44 208 LEU B O 1
ATOM 3311 N N . SER B 1 209 ? -16.125 13.57 16.156 1 88.88 209 SER B N 1
ATOM 3312 C CA . SER B 1 209 ? -17.359 14.297 16.422 1 88.88 209 SER B CA 1
ATOM 3313 C C . SER B 1 209 ? -18.453 13.367 16.938 1 88.88 209 SER B C 1
ATOM 3315 O O . SER B 1 209 ? -19.375 13.805 17.625 1 88.88 209 SER B O 1
ATOM 3317 N N . SER B 1 210 ? -18.516 12.172 16.391 1 71.88 210 SER B N 1
ATOM 3318 C CA . SER B 1 210 ? -19.531 11.211 16.812 1 71.88 210 SER B CA 1
ATOM 3319 C C . SER B 1 210 ? -19.297 10.742 18.234 1 71.88 210 SER B C 1
ATOM 3321 O O . SER B 1 210 ? -20.219 10.242 18.891 1 71.88 210 SER B O 1
ATOM 3323 N N . ASN B 1 211 ? -18.125 10.891 18.891 1 52.84 211 ASN B N 1
ATOM 3324 C CA . ASN B 1 211 ? -17.938 10.523 20.281 1 52.84 211 ASN B CA 1
ATOM 3325 C C . ASN B 1 211 ? -18.234 11.695 21.219 1 52.84 211 ASN B C 1
ATOM 3327 O O . ASN B 1 211 ? -17.859 12.836 20.922 1 52.84 211 ASN B O 1
#

Organism: Rubus argutus (NCBI:txid59490)